Protein AF-A0A924Q213-F1 (afdb_monomer_lite)

pLDDT: mean 82.66, std 14.51, range [34.75, 98.62]

Secondary structure (DSSP, 8-state):
--TT---TTTT----------PPPPSEEEEEEEEE-S-HHHHHHHHHHHHHHHHHHHHHHS-EEEEEEEEEHHHHHHHT----SSGGGTSSS-S--SEEEEEEEEES-HHHHHHHHHHHHHHHHHTTEEEEEE-SHHHHHHHHHHHTTGGGGGGGGTT-EEEEEEE--GGGHHHHHHHHHHHHHHHHHHHHHHHHHHHHHHHHSS-----PPPTT-TTHHHHHHHHHHHHHHHHHHHHHHHHHHHHHTHHHHHHHHHTTSS---IIIIIIHHHHHHT-SGGGHHHHHHHHHHHHHHHHT----EEEEETTTTEEEEEEE--TT-HHHHHHHHHHHHHHHHHHHHTT-BS-SSS--TTTSGGGS-HHHHHHHHHHHHHH-TT--SSTTSSS-------TT--S--TT---SSGGG-----TTS-TTHHHHHHHSTHHHHHHHHTT-----TTGGG-TT--TTS-GGGSHHHHHHHHHHHHHHHHHHHHHSSS--HHHHHHHHHHHHTSGGG-TTSS--TT--

Structure (mmCIF, N/CA/C/O backbone):
data_AF-A0A924Q213-F1
#
_entry.id   AF-A0A924Q213-F1
#
loop_
_atom_site.group_PDB
_atom_site.id
_atom_site.type_symbol
_atom_site.label_atom_id
_atom_site.label_alt_id
_atom_site.label_comp_id
_atom_site.label_asym_id
_atom_site.label_entity_id
_atom_site.label_seq_id
_atom_site.pdbx_PDB_ins_code
_atom_site.Cartn_x
_atom_site.Cartn_y
_atom_site.Cartn_z
_atom_site.occupancy
_atom_site.B_iso_or_equiv
_atom_site.auth_seq_id
_atom_site.auth_comp_id
_atom_site.auth_asym_id
_atom_site.auth_atom_id
_atom_site.pdbx_PDB_model_num
ATOM 1 N N . GLY A 1 1 ? 0.712 0.952 -35.181 1.00 61.44 1 GLY A N 1
ATOM 2 C CA . GLY A 1 1 ? 0.056 0.986 -33.856 1.00 61.44 1 GLY A CA 1
ATOM 3 C C . GLY A 1 1 ? 0.503 2.223 -33.106 1.00 61.44 1 GLY A C 1
ATOM 4 O O . GLY A 1 1 ? 1.484 2.816 -33.526 1.00 61.44 1 GLY A O 1
ATOM 5 N N . LEU A 1 2 ? -0.198 2.609 -32.041 1.00 74.94 2 LEU A N 1
ATOM 6 C CA . LEU A 1 2 ? 0.185 3.732 -31.179 1.00 74.94 2 LEU A CA 1
ATOM 7 C C . LEU A 1 2 ? 1.349 3.308 -30.251 1.00 74.94 2 LEU A C 1
ATOM 9 O O . LEU A 1 2 ? 1.127 2.436 -29.405 1.00 74.94 2 LEU A O 1
ATOM 13 N N . PRO A 1 3 ? 2.589 3.794 -30.458 1.00 75.31 3 PRO A N 1
ATOM 14 C CA . PRO A 1 3 ? 3.732 3.410 -29.631 1.00 75.31 3 PRO A CA 1
ATOM 15 C C . PRO A 1 3 ? 3.627 4.035 -28.235 1.00 75.31 3 PRO A C 1
ATOM 17 O O . PRO A 1 3 ? 3.054 5.107 -28.076 1.00 75.31 3 PRO A O 1
ATOM 20 N N . GLY A 1 4 ? 4.182 3.361 -27.225 1.00 73.25 4 GLY A N 1
ATOM 21 C CA . GLY A 1 4 ? 4.261 3.892 -25.858 1.00 73.25 4 GLY A CA 1
ATOM 22 C C . GLY A 1 4 ? 2.962 3.854 -25.045 1.00 73.25 4 GLY A C 1
ATOM 23 O O . GLY A 1 4 ? 2.981 4.269 -23.895 1.00 73.25 4 GLY A O 1
ATOM 24 N N . ILE A 1 5 ? 1.857 3.332 -25.594 1.00 80.88 5 ILE A N 1
ATOM 25 C CA . ILE A 1 5 ? 0.582 3.189 -24.872 1.00 80.88 5 ILE A CA 1
ATOM 26 C C . ILE A 1 5 ? 0.245 1.710 -24.671 1.00 80.88 5 ILE A C 1
ATOM 28 O O . ILE A 1 5 ? 0.148 0.934 -25.628 1.00 80.88 5 ILE A O 1
ATOM 32 N N . GLN A 1 6 ? 0.031 1.326 -23.411 1.00 84.62 6 GLN A N 1
ATOM 33 C CA . GLN A 1 6 ? -0.472 0.008 -23.041 1.00 84.62 6 GLN A CA 1
ATOM 34 C C . GLN A 1 6 ? -1.958 -0.088 -23.408 1.00 84.62 6 GLN A C 1
ATOM 36 O O . GLN A 1 6 ? -2.803 0.568 -22.815 1.00 84.62 6 GLN A O 1
ATOM 41 N N . LYS A 1 7 ? -2.283 -0.903 -24.418 1.00 88.81 7 LYS A N 1
ATOM 42 C CA . LYS A 1 7 ? -3.652 -0.998 -24.965 1.00 88.81 7 LYS A CA 1
ATOM 43 C C . LYS A 1 7 ? -4.551 -2.003 -24.253 1.00 88.81 7 LYS A C 1
ATOM 45 O O . LYS A 1 7 ? -5.734 -2.078 -24.560 1.00 88.81 7 LYS A O 1
ATOM 50 N N . GLU A 1 8 ? -3.988 -2.834 -23.378 1.00 91.00 8 GLU A N 1
ATOM 51 C CA . GLU A 1 8 ? -4.725 -3.814 -22.566 1.00 91.00 8 GLU A CA 1
ATOM 52 C C . GLU A 1 8 ? -5.706 -4.700 -23.361 1.00 91.00 8 GLU A C 1
ATOM 54 O O . GLU A 1 8 ? -6.778 -5.042 -22.877 1.00 91.00 8 GLU A O 1
ATOM 59 N N . GLY A 1 9 ? -5.367 -5.069 -24.600 1.00 90.56 9 GLY A N 1
ATOM 60 C CA . GLY A 1 9 ? -6.228 -5.899 -25.452 1.00 90.56 9 GLY A CA 1
ATOM 61 C C . GLY A 1 9 ? -7.438 -5.173 -26.051 1.00 90.56 9 GLY A C 1
ATOM 62 O O . GLY A 1 9 ? -8.318 -5.827 -26.599 1.00 90.56 9 GLY A O 1
ATOM 63 N N . CYS A 1 10 ? -7.498 -3.842 -25.966 1.00 90.00 10 CYS A N 1
ATOM 64 C CA . CYS A 1 10 ? -8.565 -3.036 -26.563 1.00 90.00 10 CYS A CA 1
ATOM 65 C C . CYS A 1 10 ? -8.389 -2.830 -28.077 1.00 90.00 10 CYS A C 1
ATOM 67 O O . CYS A 1 10 ? -9.303 -2.355 -28.735 1.00 90.00 10 CYS A O 1
ATOM 69 N N . ASP A 1 11 ? -7.235 -3.150 -28.663 1.00 90.06 11 ASP A N 1
ATOM 70 C CA . ASP A 1 11 ? -6.988 -2.984 -30.104 1.00 90.06 11 ASP A CA 1
ATOM 71 C C . ASP A 1 11 ? -6.657 -4.294 -30.832 1.00 90.06 11 ASP A C 1
ATOM 73 O O . ASP A 1 11 ? -6.169 -4.269 -31.961 1.00 90.06 11 ASP A O 1
ATOM 77 N N . GLY A 1 12 ? -6.927 -5.435 -30.193 1.00 90.69 12 GLY A N 1
ATOM 78 C CA . GLY A 1 12 ? -6.734 -6.758 -30.777 1.00 90.69 12 GLY A CA 1
ATOM 79 C C . GLY A 1 12 ? -6.155 -7.779 -29.802 1.00 90.69 12 GLY A C 1
ATOM 80 O O . GLY A 1 12 ? -6.051 -7.549 -28.596 1.00 90.69 12 GLY A O 1
ATOM 81 N N . LEU A 1 13 ? -5.759 -8.929 -30.352 1.00 90.56 13 LEU A N 1
ATOM 82 C CA . LEU A 1 13 ? -5.156 -10.041 -29.618 1.00 90.56 13 LEU A CA 1
ATOM 83 C C . LEU A 1 13 ? -3.713 -10.257 -30.080 1.00 90.56 13 LEU A C 1
ATOM 85 O O . LEU A 1 13 ? -3.442 -10.373 -31.275 1.00 90.56 13 LEU A O 1
ATOM 89 N N . ILE A 1 14 ? -2.785 -10.354 -29.129 1.00 90.19 14 ILE A N 1
ATOM 90 C CA . ILE A 1 14 ? -1.391 -10.700 -29.422 1.00 90.19 14 ILE A CA 1
ATOM 91 C C . ILE A 1 14 ? -1.304 -12.216 -29.629 1.00 90.19 14 ILE A C 1
ATOM 93 O O . ILE A 1 14 ? -1.546 -12.983 -28.701 1.00 90.19 14 ILE A O 1
ATOM 97 N N . THR A 1 15 ? -0.939 -12.651 -30.836 1.00 92.94 15 THR A N 1
ATOM 98 C CA . THR A 1 15 ? -0.811 -14.079 -31.193 1.00 92.94 15 THR A CA 1
ATOM 99 C C . THR A 1 15 ? 0.631 -14.581 -31.194 1.00 92.94 15 THR A C 1
ATOM 101 O O . THR A 1 15 ? 0.873 -15.779 -31.074 1.00 92.94 15 THR A O 1
ATOM 104 N N . SER A 1 16 ? 1.603 -13.679 -31.325 1.00 92.88 16 SER A N 1
ATOM 105 C CA . SER A 1 16 ? 3.031 -13.994 -31.295 1.00 92.88 16 SER A CA 1
ATOM 106 C C . SER A 1 16 ? 3.842 -12.767 -30.870 1.00 92.88 16 SER A C 1
ATOM 108 O O . SER A 1 16 ? 3.373 -11.634 -30.988 1.00 92.88 16 SER A O 1
ATOM 110 N N . ALA A 1 17 ? 5.053 -12.987 -30.355 1.00 92.38 17 ALA A N 1
ATOM 111 C CA . ALA A 1 17 ? 5.977 -11.928 -29.957 1.00 92.38 17 ALA A CA 1
ATOM 112 C C . ALA A 1 17 ? 7.425 -12.348 -30.243 1.00 92.38 17 ALA A C 1
ATOM 114 O O . ALA A 1 17 ? 7.764 -13.531 -30.177 1.00 92.38 17 ALA A O 1
ATOM 115 N N . ARG A 1 18 ? 8.286 -11.370 -30.535 1.00 94.50 18 ARG A N 1
ATOM 116 C CA . ARG A 1 18 ? 9.736 -11.550 -30.654 1.00 94.50 18 ARG A CA 1
ATOM 117 C C . ARG A 1 18 ? 10.412 -10.768 -29.536 1.00 94.50 18 ARG A C 1
ATOM 119 O O . ARG A 1 18 ? 10.164 -9.576 -29.395 1.00 94.50 18 ARG A O 1
ATOM 126 N N . TRP A 1 19 ? 11.274 -11.439 -28.783 1.00 94.12 19 TRP A N 1
ATOM 127 C CA . TRP A 1 19 ? 11.981 -10.858 -27.646 1.00 94.12 19 TRP A CA 1
ATOM 128 C C . TRP A 1 19 ? 13.457 -10.671 -27.973 1.00 94.12 19 TRP A C 1
ATOM 130 O O . TRP A 1 19 ? 14.064 -11.521 -28.626 1.00 94.12 19 TRP A O 1
ATOM 140 N N . VAL A 1 20 ? 14.033 -9.576 -27.485 1.00 94.31 20 VAL A N 1
ATOM 141 C CA . VAL A 1 20 ? 15.486 -9.436 -27.378 1.00 94.31 20 VAL A CA 1
ATOM 142 C C . VAL A 1 20 ? 15.892 -10.054 -26.046 1.00 94.31 20 VAL A C 1
ATOM 144 O O . VAL A 1 20 ? 15.359 -9.684 -25.003 1.00 94.31 20 VAL A O 1
ATOM 147 N N . VAL A 1 21 ? 16.801 -11.026 -26.086 1.00 92.94 21 VAL A N 1
ATOM 148 C CA . VAL A 1 21 ? 17.336 -11.682 -24.889 1.00 92.94 21 VAL A CA 1
ATOM 149 C C . VAL A 1 21 ? 18.775 -11.239 -24.668 1.00 92.94 21 VAL A C 1
ATOM 151 O O . VAL A 1 21 ? 19.563 -11.167 -25.609 1.00 92.94 21 VAL A O 1
ATOM 154 N N . HIS A 1 22 ? 19.115 -10.943 -23.417 1.00 87.44 22 HIS A N 1
ATOM 155 C CA . HIS A 1 22 ? 20.462 -10.547 -23.020 1.00 87.44 22 HIS A CA 1
ATOM 156 C C . HIS A 1 22 ? 21.190 -11.724 -22.366 1.00 87.44 22 HIS A C 1
ATOM 158 O O . HIS A 1 22 ? 20.570 -12.581 -21.732 1.00 87.44 22 HIS A O 1
ATOM 164 N N . ARG A 1 23 ? 22.518 -11.767 -22.508 1.00 90.50 23 ARG A N 1
ATOM 165 C CA . ARG A 1 23 ? 23.356 -12.729 -21.784 1.00 90.50 23 ARG A CA 1
ATOM 166 C C . ARG A 1 23 ? 23.356 -12.370 -20.295 1.00 90.50 23 ARG A C 1
ATOM 168 O O . ARG A 1 23 ? 23.568 -11.214 -19.946 1.00 90.50 23 ARG A O 1
ATOM 175 N N . MET A 1 24 ? 23.139 -13.362 -19.432 1.00 87.69 24 MET A N 1
ATOM 176 C CA . MET A 1 24 ? 23.233 -13.176 -17.982 1.00 87.69 24 MET A CA 1
ATOM 177 C C . MET A 1 24 ? 24.695 -12.889 -17.583 1.00 87.69 24 MET A C 1
ATOM 179 O O . MET A 1 24 ? 25.564 -13.665 -18.000 1.00 87.69 24 MET A O 1
ATOM 183 N N . PRO A 1 25 ? 24.974 -11.844 -16.779 1.00 91.50 25 PRO A N 1
ATOM 184 C CA . PRO A 1 25 ? 26.321 -11.573 -16.276 1.00 91.50 25 PRO A CA 1
ATOM 185 C C . PRO A 1 25 ? 26.883 -12.729 -15.438 1.00 91.50 25 PRO A C 1
ATOM 187 O O . PRO A 1 25 ? 26.132 -13.424 -14.745 1.00 91.50 25 PRO A O 1
ATOM 190 N N . ALA A 1 26 ? 28.203 -12.927 -15.476 1.00 93.69 26 ALA A N 1
ATOM 191 C CA . ALA A 1 26 ? 28.863 -14.044 -14.793 1.00 93.69 26 ALA A CA 1
ATOM 192 C C . ALA A 1 26 ? 28.852 -13.934 -13.255 1.00 93.69 26 ALA A C 1
ATOM 194 O O . ALA A 1 26 ? 28.835 -14.952 -12.553 1.00 93.69 26 ALA A O 1
ATOM 195 N N . HIS A 1 27 ? 28.853 -12.713 -12.717 1.00 94.31 27 HIS A N 1
ATOM 196 C CA . HIS A 1 27 ? 28.990 -12.454 -11.287 1.00 94.31 27 HIS A CA 1
ATOM 197 C C . HIS A 1 27 ? 27.884 -11.536 -10.772 1.00 94.31 27 HIS A C 1
ATOM 199 O O . HIS A 1 27 ? 27.546 -10.533 -11.393 1.00 94.31 27 HIS A O 1
ATOM 205 N N . VAL A 1 28 ? 27.336 -11.877 -9.600 1.00 94.06 28 VAL A N 1
ATOM 206 C CA . VAL A 1 28 ? 26.294 -11.096 -8.919 1.00 94.06 28 VAL A CA 1
ATOM 207 C C . VAL A 1 28 ? 26.600 -11.012 -7.425 1.00 94.06 28 VAL A C 1
ATOM 209 O O . VAL A 1 28 ? 26.940 -12.019 -6.788 1.00 94.06 28 VAL A O 1
ATOM 212 N N . ARG A 1 29 ? 26.437 -9.821 -6.852 1.00 94.94 29 ARG A N 1
ATOM 213 C CA . ARG A 1 29 ? 26.427 -9.560 -5.406 1.00 94.94 29 ARG A CA 1
ATOM 214 C C . ARG A 1 29 ? 25.114 -8.892 -5.035 1.00 94.94 29 ARG A C 1
ATOM 216 O O . ARG A 1 29 ? 24.621 -8.061 -5.787 1.00 94.94 29 ARG A O 1
ATOM 223 N N . THR A 1 30 ? 24.579 -9.229 -3.868 1.00 95.19 30 THR A N 1
ATOM 224 C CA . THR A 1 30 ? 23.347 -8.604 -3.372 1.00 95.19 30 THR A CA 1
ATOM 225 C C . THR A 1 30 ? 23.662 -7.742 -2.173 1.00 95.19 30 THR A C 1
ATOM 227 O O . THR A 1 30 ? 24.288 -8.216 -1.226 1.00 95.19 30 THR A O 1
ATOM 230 N N . VAL A 1 31 ? 23.209 -6.498 -2.196 1.00 95.06 31 VAL A N 1
ATOM 231 C CA . VAL A 1 31 ? 23.292 -5.577 -1.066 1.00 95.06 31 VAL A CA 1
ATOM 232 C C . VAL A 1 31 ? 21.961 -5.541 -0.316 1.00 95.06 31 VAL A C 1
ATOM 234 O O . VAL A 1 31 ? 20.894 -5.644 -0.919 1.00 95.06 31 VAL A O 1
ATOM 237 N N . CYS A 1 32 ? 22.028 -5.411 1.004 1.00 94.38 32 CYS A N 1
ATOM 238 C CA . CYS A 1 32 ? 20.899 -5.126 1.886 1.00 94.38 32 CYS A CA 1
ATOM 239 C C . CYS A 1 32 ? 21.259 -3.884 2.696 1.00 94.38 32 CYS A C 1
ATOM 241 O O . CYS A 1 32 ? 22.276 -3.900 3.384 1.00 94.38 32 CYS A O 1
ATOM 243 N N . LEU A 1 33 ? 20.462 -2.825 2.610 1.00 93.50 33 LEU A N 1
ATOM 244 C CA . LEU A 1 33 ? 20.756 -1.530 3.223 1.00 93.50 33 LEU A CA 1
ATOM 245 C C . LEU A 1 33 ? 19.620 -1.170 4.180 1.00 93.50 33 LEU A C 1
ATOM 247 O O . LEU A 1 33 ? 18.485 -1.005 3.746 1.00 93.50 33 LEU A O 1
ATOM 251 N N . GLU A 1 34 ? 19.911 -1.080 5.472 1.00 92.69 34 GLU A N 1
ATOM 252 C CA . GLU A 1 34 ? 18.934 -0.807 6.527 1.00 92.69 34 GLU A CA 1
ATOM 253 C C . GLU A 1 34 ? 19.041 0.651 6.978 1.00 92.69 34 GLU A C 1
ATOM 255 O O . GLU A 1 34 ? 20.094 1.071 7.446 1.00 92.69 34 GLU A O 1
ATOM 260 N N . PHE A 1 35 ? 17.964 1.427 6.864 1.00 89.31 35 PHE A N 1
ATOM 261 C CA . PHE A 1 35 ? 17.936 2.833 7.268 1.00 89.31 35 PHE A CA 1
ATOM 262 C C . PHE A 1 35 ? 17.089 3.024 8.526 1.00 89.31 35 PHE A C 1
ATOM 264 O O . PHE A 1 35 ? 15.947 2.563 8.618 1.00 89.31 35 PHE A O 1
ATOM 271 N N . PHE A 1 36 ? 17.661 3.728 9.500 1.00 84.06 36 PHE A N 1
ATOM 272 C CA . PHE A 1 36 ? 17.023 4.082 10.765 1.00 84.06 36 PHE A CA 1
ATOM 273 C C . PHE A 1 36 ? 16.754 5.592 10.779 1.00 84.06 36 PHE A C 1
ATOM 275 O O . PHE A 1 36 ? 17.584 6.358 10.300 1.00 84.06 36 PHE A O 1
ATOM 282 N N . GLY A 1 37 ? 15.618 6.028 11.330 1.00 79.00 37 GLY A N 1
ATOM 283 C CA . GLY A 1 37 ? 15.202 7.441 11.302 1.00 79.00 37 GLY A CA 1
ATOM 284 C C . GLY A 1 37 ? 14.060 7.699 10.319 1.00 79.00 37 GLY A C 1
ATOM 285 O O . GLY A 1 37 ? 13.279 6.794 10.042 1.00 79.00 37 GLY A O 1
ATOM 286 N N . ASN A 1 38 ? 13.909 8.919 9.803 1.00 77.19 38 ASN A N 1
ATOM 287 C CA . ASN A 1 38 ? 12.799 9.203 8.893 1.00 77.19 38 ASN A CA 1
ATOM 288 C C . ASN A 1 38 ? 13.103 8.677 7.488 1.00 77.19 38 ASN A C 1
ATOM 290 O O . ASN A 1 38 ? 14.230 8.763 7.006 1.00 77.19 38 ASN A O 1
ATOM 294 N N . ALA A 1 39 ? 12.083 8.161 6.799 1.00 74.25 39 ALA A N 1
ATOM 295 C CA . ALA A 1 39 ? 12.251 7.609 5.453 1.00 74.25 39 ALA A CA 1
ATOM 296 C C . ALA A 1 39 ? 12.799 8.650 4.455 1.00 74.25 39 ALA A C 1
ATOM 298 O O . ALA A 1 39 ? 13.620 8.318 3.599 1.00 74.25 39 ALA A O 1
ATOM 299 N N . ARG A 1 40 ? 12.438 9.931 4.626 1.00 78.88 40 ARG A N 1
ATOM 300 C CA . ARG A 1 40 ? 12.978 11.051 3.839 1.00 78.88 40 ARG A CA 1
ATOM 301 C C . ARG A 1 40 ? 14.505 11.166 3.902 1.00 78.88 40 ARG A C 1
ATOM 303 O O . ARG A 1 40 ? 15.122 11.569 2.922 1.00 78.88 40 ARG A O 1
ATOM 310 N N . ASP A 1 41 ? 15.119 10.783 5.023 1.00 78.88 41 ASP A N 1
ATOM 311 C CA . ASP A 1 41 ? 16.566 10.913 5.229 1.00 78.88 41 ASP A CA 1
ATOM 312 C C . ASP A 1 41 ? 17.334 9.870 4.398 1.00 78.88 41 ASP A C 1
ATOM 314 O O . ASP A 1 41 ? 18.507 10.052 4.064 1.00 78.88 41 ASP A O 1
ATOM 318 N N . ALA A 1 42 ? 16.649 8.795 4.002 1.00 80.12 42 ALA A N 1
ATOM 319 C CA . ALA A 1 42 ? 17.213 7.705 3.228 1.00 80.12 42 ALA A CA 1
ATOM 320 C C . ALA A 1 42 ? 17.104 7.913 1.703 1.00 80.12 42 ALA A C 1
ATOM 322 O O . ALA A 1 42 ? 17.896 7.347 0.945 1.00 80.12 42 ALA A O 1
ATOM 323 N N . VAL A 1 43 ? 16.186 8.770 1.240 1.00 84.25 43 VAL A N 1
ATOM 324 C CA . VAL A 1 43 ? 15.978 9.079 -0.190 1.00 84.25 43 VAL A CA 1
ATOM 325 C C . VAL A 1 43 ? 17.230 9.652 -0.868 1.00 84.25 43 VAL A C 1
ATOM 327 O O . VAL A 1 43 ? 17.610 9.140 -1.922 1.00 84.25 43 VAL A O 1
ATOM 330 N N . PRO A 1 44 ? 17.957 10.624 -0.284 1.00 85.12 44 PRO A N 1
ATOM 331 C CA . PRO A 1 44 ? 19.229 11.069 -0.851 1.00 85.12 44 PRO A CA 1
ATOM 332 C C . PRO A 1 44 ? 20.275 9.950 -0.974 1.00 85.12 44 PRO A C 1
ATOM 334 O O . PRO A 1 44 ? 21.154 10.018 -1.832 1.00 85.12 44 PRO A O 1
ATOM 337 N N . GLY A 1 45 ? 20.193 8.925 -0.116 1.00 84.31 45 GLY A N 1
ATOM 338 C CA . GLY A 1 45 ? 21.006 7.716 -0.218 1.00 84.31 45 GLY A CA 1
ATOM 339 C C . GLY A 1 45 ? 20.646 6.883 -1.448 1.00 84.31 45 GLY A C 1
ATOM 340 O O . GLY A 1 45 ? 21.548 6.472 -2.170 1.00 84.31 45 GLY A O 1
ATOM 341 N N . ILE A 1 46 ? 19.350 6.699 -1.728 1.00 87.19 46 ILE A N 1
ATOM 342 C CA . ILE A 1 46 ? 18.860 6.012 -2.938 1.00 87.19 46 ILE A CA 1
ATOM 343 C C . ILE A 1 46 ? 19.380 6.711 -4.197 1.00 87.19 46 ILE A C 1
ATOM 345 O O . ILE A 1 46 ? 20.004 6.063 -5.035 1.00 87.19 46 ILE A O 1
ATOM 349 N N . VAL A 1 47 ? 19.170 8.027 -4.305 1.00 89.81 47 VAL A N 1
ATOM 350 C CA . VAL A 1 47 ? 19.593 8.814 -5.478 1.00 89.81 47 VAL A CA 1
ATOM 351 C C . VAL A 1 47 ? 21.104 8.706 -5.683 1.00 89.81 47 VAL A C 1
ATOM 353 O O . VAL A 1 47 ? 21.552 8.359 -6.770 1.00 89.81 47 VAL A O 1
ATOM 356 N N . GLY A 1 48 ? 21.893 8.884 -4.617 1.00 91.06 48 GLY A N 1
ATOM 357 C CA . GLY A 1 48 ? 23.351 8.772 -4.701 1.00 91.06 48 GLY A CA 1
ATOM 358 C C . GLY A 1 48 ? 23.844 7.378 -5.108 1.00 91.06 48 GLY A C 1
ATOM 359 O O . GLY A 1 48 ? 24.826 7.270 -5.839 1.00 91.06 48 GLY A O 1
ATOM 360 N N . ILE A 1 49 ? 23.165 6.312 -4.671 1.00 92.62 49 ILE A N 1
ATOM 361 C CA . ILE A 1 49 ? 23.468 4.935 -5.092 1.00 92.62 49 ILE A CA 1
ATOM 362 C C . ILE A 1 49 ? 23.168 4.748 -6.581 1.00 92.62 49 ILE A C 1
ATOM 364 O O . ILE A 1 49 ? 23.985 4.165 -7.291 1.00 92.62 49 ILE A O 1
ATOM 368 N N . ILE A 1 50 ? 22.026 5.241 -7.062 1.00 92.25 50 ILE A N 1
ATOM 369 C CA . ILE A 1 50 ? 21.626 5.120 -8.470 1.00 92.25 50 ILE A CA 1
ATOM 370 C C . ILE A 1 50 ? 22.592 5.891 -9.372 1.00 92.25 50 ILE A C 1
ATOM 372 O O . ILE A 1 50 ? 23.116 5.317 -10.326 1.00 92.25 50 ILE A O 1
ATOM 376 N N . ASP A 1 51 ? 22.897 7.144 -9.030 1.00 93.56 51 ASP A N 1
ATOM 377 C CA . ASP A 1 51 ? 23.833 7.984 -9.783 1.00 93.56 51 ASP A CA 1
ATOM 378 C C . ASP A 1 51 ? 25.220 7.335 -9.873 1.00 93.56 51 ASP A C 1
ATOM 380 O O . ASP A 1 51 ? 25.813 7.252 -10.955 1.00 93.56 51 ASP A O 1
ATOM 384 N N . PHE A 1 52 ? 25.717 6.810 -8.747 1.00 95.75 52 PHE A N 1
ATOM 385 C CA . PHE A 1 52 ? 26.964 6.053 -8.709 1.00 95.75 52 PHE A CA 1
ATOM 386 C C . PHE A 1 52 ? 26.906 4.827 -9.626 1.00 95.75 52 PHE A C 1
ATOM 388 O O . PHE A 1 52 ? 27.804 4.637 -10.444 1.00 95.75 52 PHE A O 1
ATOM 395 N N . MET A 1 53 ? 25.852 4.013 -9.535 1.00 96.00 53 MET A N 1
ATOM 396 C CA . MET A 1 53 ? 25.738 2.785 -10.324 1.00 96.00 53 MET A CA 1
ATOM 397 C C . MET A 1 53 ? 25.597 3.055 -11.826 1.00 96.00 53 MET A C 1
ATOM 399 O O . MET A 1 53 ? 26.147 2.301 -12.626 1.00 96.00 53 MET A O 1
ATOM 403 N N . PHE A 1 54 ? 24.930 4.136 -12.237 1.00 94.06 54 PHE A N 1
ATOM 404 C CA . PHE A 1 54 ? 24.879 4.544 -13.644 1.00 94.06 54 PHE A CA 1
ATOM 405 C C . PHE A 1 54 ? 26.232 5.025 -14.169 1.00 94.06 54 PHE A C 1
ATOM 407 O O . PHE A 1 54 ? 26.586 4.737 -15.317 1.00 94.06 54 PHE A O 1
ATOM 414 N N . ALA A 1 55 ? 27.009 5.738 -13.351 1.00 95.56 55 ALA A N 1
ATOM 415 C CA . ALA A 1 55 ? 28.383 6.083 -13.699 1.00 95.56 55 ALA A CA 1
ATOM 416 C C . ALA A 1 55 ? 29.268 4.825 -13.778 1.00 95.56 55 ALA A C 1
ATOM 418 O O . ALA A 1 55 ? 30.052 4.674 -14.718 1.00 95.56 55 ALA A O 1
ATOM 419 N N . GLU A 1 56 ? 29.098 3.894 -12.838 1.00 95.62 56 GLU A N 1
ATOM 420 C CA . GLU A 1 56 ? 29.857 2.648 -12.773 1.00 95.62 56 GLU A CA 1
ATOM 421 C C . GLU A 1 56 ? 29.574 1.739 -13.971 1.00 95.62 56 GLU A C 1
ATOM 423 O O . GLU A 1 56 ? 30.508 1.221 -14.582 1.00 95.62 56 GLU A O 1
ATOM 428 N N . GLN A 1 57 ? 28.311 1.630 -14.383 1.00 94.62 57 GLN A N 1
ATOM 429 C CA . GLN A 1 57 ? 27.910 0.854 -15.553 1.00 94.62 57 GLN A CA 1
ATOM 430 C C . GLN A 1 57 ? 28.610 1.330 -16.825 1.00 94.62 57 GLN A C 1
ATOM 432 O O . GLN A 1 57 ? 29.075 0.508 -17.614 1.00 94.62 57 GLN A O 1
ATOM 437 N N . LYS A 1 58 ? 28.744 2.649 -17.013 1.00 94.56 58 LYS A N 1
ATOM 438 C CA . LYS A 1 58 ? 29.475 3.221 -18.156 1.00 94.56 58 LYS A CA 1
ATOM 439 C C . LYS A 1 58 ? 30.979 2.947 -18.087 1.00 94.56 58 LYS A C 1
ATOM 441 O O . LYS A 1 58 ? 31.623 2.870 -19.128 1.00 94.56 58 LYS A O 1
ATOM 446 N N . ARG A 1 59 ? 31.538 2.827 -16.880 1.00 94.38 59 ARG A N 1
ATOM 447 C CA . ARG A 1 59 ? 32.979 2.671 -16.644 1.00 94.38 59 ARG A CA 1
ATOM 448 C C . ARG A 1 59 ? 33.454 1.224 -16.742 1.00 94.38 59 ARG A C 1
ATOM 450 O O . ARG A 1 59 ? 34.490 0.973 -17.347 1.00 94.38 59 ARG A O 1
ATOM 457 N N . SER A 1 60 ? 32.749 0.296 -16.101 1.00 93.31 60 SER A N 1
ATOM 458 C CA . SER A 1 60 ? 33.197 -1.091 -15.908 1.00 93.31 60 SER A CA 1
ATOM 459 C C . SER A 1 60 ? 32.217 -2.136 -16.444 1.00 93.31 60 SER A C 1
ATOM 461 O O . SER A 1 60 ? 32.508 -3.327 -16.390 1.00 93.31 60 SER A O 1
ATOM 463 N N . GLY A 1 61 ? 31.051 -1.719 -16.950 1.00 92.62 61 GLY A N 1
ATOM 464 C CA . GLY A 1 61 ? 29.982 -2.629 -17.368 1.00 92.62 61 GLY A CA 1
ATOM 465 C C . GLY A 1 61 ? 29.213 -3.263 -16.203 1.00 92.62 61 GLY A C 1
ATOM 466 O O . GLY A 1 61 ? 28.279 -4.027 -16.439 1.00 92.62 61 GLY A O 1
ATOM 467 N N . VAL A 1 62 ? 29.567 -2.944 -14.952 1.00 96.25 62 VAL A N 1
ATOM 468 C CA . VAL A 1 62 ? 28.842 -3.399 -13.761 1.00 96.25 62 VAL A CA 1
ATOM 469 C C . VAL A 1 62 ? 27.533 -2.629 -13.640 1.00 96.25 62 VAL A C 1
ATOM 471 O O . VAL A 1 62 ? 27.532 -1.409 -13.525 1.00 96.25 62 VAL A O 1
ATOM 474 N N . LEU A 1 63 ? 26.413 -3.340 -13.626 1.00 94.31 63 LEU A N 1
ATOM 475 C CA . LEU A 1 63 ? 25.083 -2.746 -13.580 1.00 94.31 63 LEU A CA 1
ATOM 476 C C . LEU A 1 63 ? 24.361 -3.039 -12.264 1.00 94.31 63 LEU A C 1
ATOM 478 O O . LEU A 1 63 ? 24.562 -4.074 -11.623 1.00 94.31 63 LEU A O 1
ATOM 482 N N . LEU A 1 64 ? 23.467 -2.128 -11.893 1.00 94.75 64 LEU A N 1
ATOM 483 C CA . LEU A 1 64 ? 22.455 -2.358 -10.871 1.00 94.75 64 LEU A CA 1
ATOM 484 C C . LEU A 1 64 ? 21.275 -3.080 -11.533 1.00 94.75 64 LEU A C 1
ATOM 486 O O . LEU A 1 64 ? 20.504 -2.472 -12.266 1.00 94.75 64 LEU A O 1
ATOM 490 N N . ALA A 1 65 ? 21.169 -4.392 -11.320 1.00 91.88 65 ALA A N 1
ATOM 491 C CA . ALA A 1 65 ? 20.154 -5.245 -11.943 1.00 91.88 65 ALA A CA 1
ATOM 492 C C . ALA A 1 65 ? 18.758 -5.065 -11.328 1.00 91.88 65 ALA A C 1
ATOM 494 O O . ALA A 1 65 ? 17.753 -5.386 -11.955 1.00 91.88 65 ALA A O 1
ATOM 495 N N . GLY A 1 66 ? 18.699 -4.557 -10.101 1.00 90.94 66 GLY A N 1
ATOM 496 C CA . GLY A 1 66 ? 17.466 -4.181 -9.429 1.00 90.94 66 GLY A CA 1
ATOM 497 C C . GLY A 1 66 ? 17.779 -3.514 -8.101 1.00 90.94 66 GLY A C 1
ATOM 498 O O . GLY A 1 66 ? 18.801 -3.818 -7.485 1.00 90.94 66 GLY A O 1
ATOM 499 N N . LEU A 1 67 ? 16.902 -2.612 -7.671 1.00 92.81 67 LEU A N 1
ATOM 500 C CA . LEU A 1 67 ? 16.944 -1.982 -6.358 1.00 92.81 67 LEU A CA 1
ATOM 501 C C . LEU A 1 67 ? 15.513 -1.861 -5.845 1.00 92.81 67 LEU A C 1
ATOM 503 O O . LEU A 1 67 ? 14.714 -1.087 -6.361 1.00 92.81 67 LEU A O 1
ATOM 507 N N . GLU A 1 68 ? 15.199 -2.660 -4.841 1.00 91.81 68 GLU A N 1
ATOM 508 C CA . GLU A 1 68 ? 13.882 -2.785 -4.236 1.00 91.81 68 GLU A CA 1
ATOM 509 C C . GLU A 1 68 ? 13.878 -2.181 -2.845 1.00 91.81 68 GLU A C 1
ATOM 511 O O . GLU A 1 68 ? 14.893 -2.178 -2.157 1.00 91.81 68 GLU A O 1
ATOM 516 N N . HIS A 1 69 ? 12.705 -1.760 -2.401 1.00 90.38 69 HIS A N 1
ATOM 517 C CA . HIS A 1 69 ? 12.492 -1.107 -1.120 1.00 90.38 69 HIS A CA 1
ATOM 518 C C . HIS A 1 69 ? 11.284 -1.685 -0.392 1.00 90.38 69 HIS A C 1
ATOM 520 O O . HIS A 1 69 ? 10.237 -1.905 -1.009 1.00 90.38 69 HIS A O 1
ATOM 526 N N . LEU A 1 70 ? 11.400 -1.814 0.931 1.00 90.25 70 LEU A N 1
ATOM 527 C CA . LEU A 1 70 ? 10.295 -2.087 1.851 1.00 90.25 70 LEU A CA 1
ATOM 528 C C . LEU A 1 70 ? 10.270 -1.054 2.989 1.00 90.25 70 LEU A C 1
ATOM 530 O O . LEU A 1 70 ? 11.308 -0.809 3.611 1.00 90.25 70 LEU A O 1
ATOM 534 N N . ASP A 1 71 ? 9.087 -0.510 3.290 1.00 89.19 71 ASP A N 1
ATOM 535 C CA . ASP A 1 71 ? 8.851 0.335 4.469 1.00 89.19 71 ASP A CA 1
ATOM 536 C C . ASP A 1 71 ? 8.681 -0.485 5.763 1.00 89.19 71 ASP A C 1
ATOM 538 O O . ASP A 1 71 ? 8.479 -1.702 5.740 1.00 89.19 71 ASP A O 1
ATOM 542 N N . ASP A 1 72 ? 8.728 0.178 6.921 1.00 86.88 72 ASP A N 1
ATOM 543 C CA . ASP A 1 72 ? 8.595 -0.465 8.236 1.00 86.88 72 ASP A CA 1
ATOM 544 C C . ASP A 1 72 ? 7.297 -1.259 8.432 1.00 86.88 72 ASP A C 1
ATOM 546 O O . ASP A 1 72 ? 7.277 -2.258 9.163 1.00 86.88 72 ASP A O 1
ATOM 550 N N . ARG A 1 73 ? 6.213 -0.861 7.763 1.00 87.81 73 ARG A N 1
ATOM 551 C CA . ARG A 1 73 ? 4.930 -1.566 7.805 1.00 87.81 73 ARG A CA 1
ATOM 552 C C . ARG A 1 73 ? 5.020 -2.905 7.077 1.00 87.81 73 ARG A C 1
ATOM 554 O O . ARG A 1 73 ? 4.566 -3.918 7.620 1.00 87.81 73 ARG A O 1
ATOM 561 N N . TYR A 1 74 ? 5.665 -2.944 5.913 1.00 86.94 74 TYR A N 1
ATOM 562 C CA . TYR A 1 74 ? 5.998 -4.182 5.216 1.00 86.94 74 TYR A CA 1
ATOM 563 C C . TYR A 1 74 ? 6.987 -5.031 6.000 1.00 86.94 74 TYR A C 1
ATOM 565 O O . TYR A 1 74 ? 6.747 -6.228 6.149 1.00 86.94 74 TYR A O 1
ATOM 573 N N . LEU A 1 75 ? 8.047 -4.439 6.559 1.00 88.69 75 LEU A N 1
ATOM 574 C CA . LEU A 1 75 ? 9.020 -5.168 7.380 1.00 88.69 75 LEU A CA 1
ATOM 575 C C . LEU A 1 75 ? 8.336 -5.863 8.561 1.00 88.69 75 LEU A C 1
ATOM 577 O O . LEU A 1 75 ? 8.573 -7.044 8.818 1.00 88.69 75 LEU A O 1
ATOM 581 N N . LYS A 1 76 ? 7.420 -5.163 9.236 1.00 86.38 76 LYS A N 1
ATOM 582 C CA . LYS A 1 76 ? 6.615 -5.740 10.312 1.00 86.38 76 LYS A CA 1
ATOM 583 C C . LYS A 1 76 ? 5.727 -6.882 9.817 1.00 86.38 76 LYS A C 1
ATOM 585 O O . LYS A 1 76 ? 5.648 -7.911 10.482 1.00 86.38 76 LYS A O 1
ATOM 590 N N . ALA A 1 77 ? 5.064 -6.716 8.674 1.00 82.75 77 ALA A N 1
ATOM 591 C CA . ALA A 1 77 ? 4.147 -7.721 8.141 1.00 82.75 77 ALA A CA 1
ATOM 592 C C . ALA A 1 77 ? 4.848 -8.999 7.662 1.00 82.75 77 ALA A C 1
ATOM 594 O O . ALA A 1 77 ? 4.325 -10.094 7.860 1.00 82.75 77 ALA A O 1
ATOM 595 N N . VAL A 1 78 ? 6.039 -8.882 7.068 1.00 83.00 78 VAL A N 1
ATOM 596 C CA . VAL A 1 78 ? 6.818 -10.048 6.615 1.00 83.00 78 VAL A CA 1
ATOM 597 C C . VAL A 1 78 ? 7.602 -10.724 7.743 1.00 83.00 78 VAL A C 1
ATOM 599 O O . VAL A 1 78 ? 8.182 -11.786 7.520 1.00 83.00 78 VAL A O 1
ATOM 602 N N . GLY A 1 79 ? 7.607 -10.139 8.947 1.00 84.06 79 GLY A N 1
ATOM 603 C CA . GLY A 1 79 ? 8.397 -10.623 10.078 1.00 84.06 79 GLY A CA 1
ATOM 604 C C . GLY A 1 79 ? 9.896 -10.458 9.840 1.00 84.06 79 GLY A C 1
ATOM 605 O O . GLY A 1 79 ? 10.666 -11.378 10.108 1.00 84.06 79 GLY A O 1
ATOM 606 N N . TYR A 1 80 ? 10.295 -9.312 9.281 1.00 87.50 80 TYR A N 1
ATOM 607 C CA . TYR A 1 80 ? 11.678 -9.025 8.921 1.00 87.50 80 TYR A CA 1
ATOM 608 C C . TYR A 1 80 ? 12.617 -9.147 10.125 1.00 87.50 80 TYR A C 1
ATOM 610 O O . TYR A 1 80 ? 12.354 -8.602 11.198 1.00 87.50 80 TYR A O 1
ATOM 618 N N . ALA A 1 81 ? 13.743 -9.829 9.918 1.00 87.44 81 ALA A N 1
ATOM 619 C CA . ALA A 1 81 ? 14.811 -9.928 10.902 1.00 87.44 81 ALA A CA 1
ATOM 620 C C . ALA A 1 81 ? 15.889 -8.877 10.608 1.00 87.44 81 ALA A C 1
ATOM 622 O O . ALA A 1 81 ? 16.657 -9.017 9.647 1.00 87.44 81 ALA A O 1
ATOM 623 N N . THR A 1 82 ? 15.945 -7.844 11.454 1.00 87.88 82 THR A N 1
ATOM 624 C CA . THR A 1 82 ? 16.964 -6.791 11.386 1.00 87.88 82 THR A CA 1
ATOM 625 C C . THR A 1 82 ? 18.361 -7.385 11.515 1.00 87.88 82 THR A C 1
ATOM 627 O O . THR A 1 82 ? 18.630 -8.177 12.420 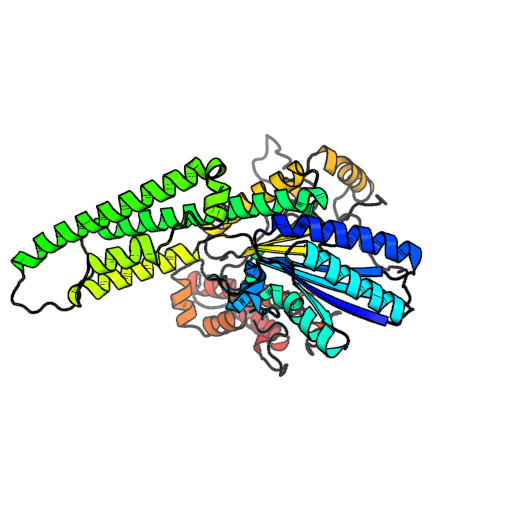1.00 87.88 82 THR A O 1
ATOM 630 N N . LYS A 1 83 ? 19.250 -7.019 10.592 1.00 88.00 83 LYS A N 1
ATOM 631 C CA . LYS A 1 83 ? 20.636 -7.505 10.545 1.00 88.00 83 LYS A CA 1
ATOM 632 C C . LYS A 1 83 ? 21.551 -6.631 11.399 1.00 88.00 83 LYS A C 1
ATOM 634 O O . LYS A 1 83 ? 22.502 -7.135 11.995 1.00 88.00 83 LYS A O 1
ATOM 639 N N . SER A 1 84 ? 21.246 -5.339 11.478 1.00 84.44 84 SER A N 1
ATOM 640 C CA . SER A 1 84 ? 21.916 -4.374 12.339 1.00 84.44 84 SER A CA 1
ATOM 641 C C . SER A 1 84 ? 21.805 -4.713 13.825 1.00 84.44 84 SER A C 1
ATOM 643 O O . SER A 1 84 ? 20.750 -5.105 14.327 1.00 84.44 84 SER A O 1
ATOM 645 N N . LYS A 1 85 ? 22.882 -4.432 14.568 1.00 80.25 85 LYS A N 1
ATOM 646 C CA . LYS A 1 85 ? 22.876 -4.448 16.038 1.00 80.25 85 LYS A CA 1
ATOM 647 C C . LYS A 1 85 ? 22.283 -3.173 16.657 1.00 80.25 85 LYS A C 1
ATOM 649 O O . LYS A 1 85 ? 21.932 -3.206 17.834 1.00 80.25 85 LYS A O 1
ATOM 654 N N . ARG A 1 86 ? 22.115 -2.075 15.898 1.00 72.00 86 ARG A N 1
ATOM 655 C CA . ARG A 1 86 ? 21.462 -0.832 16.378 1.00 72.00 86 ARG A CA 1
ATOM 656 C C . ARG A 1 86 ? 20.013 -1.054 16.798 1.00 72.00 86 ARG A C 1
ATOM 658 O O . ARG A 1 86 ? 19.506 -0.339 17.657 1.00 72.00 86 ARG A O 1
ATOM 665 N N . ALA A 1 87 ? 19.370 -2.082 16.248 1.00 62.34 87 ALA A N 1
ATOM 666 C CA . ALA A 1 87 ? 18.045 -2.528 16.660 1.00 62.34 87 ALA A CA 1
ATOM 667 C C . ALA A 1 87 ? 17.921 -2.765 18.176 1.00 62.34 87 ALA A C 1
ATOM 669 O O . ALA A 1 87 ? 16.846 -2.568 18.731 1.00 62.34 87 ALA A O 1
ATOM 670 N N . ALA A 1 88 ? 19.009 -3.172 18.840 1.00 53.72 88 ALA A N 1
ATOM 671 C CA . ALA A 1 88 ? 19.015 -3.498 20.263 1.00 53.72 88 ALA A CA 1
ATOM 672 C C . ALA A 1 88 ? 19.224 -2.282 21.187 1.00 53.72 88 ALA A C 1
ATOM 674 O O . ALA A 1 88 ? 19.024 -2.407 22.392 1.00 53.72 88 ALA A O 1
ATOM 675 N N . THR A 1 89 ? 19.642 -1.124 20.660 1.00 50.69 89 THR A N 1
ATOM 676 C CA . THR A 1 89 ? 20.077 0.029 21.473 1.00 50.69 89 THR A CA 1
ATOM 677 C C . THR A 1 89 ? 19.149 1.245 21.401 1.00 50.69 89 THR A C 1
ATOM 679 O O . THR A 1 89 ? 19.273 2.143 22.230 1.00 50.69 89 THR A O 1
ATOM 682 N N . GLY A 1 90 ? 18.205 1.292 20.455 1.00 50.62 90 GLY A N 1
ATOM 683 C CA . GLY A 1 90 ? 17.181 2.340 20.370 1.00 50.62 90 GLY A CA 1
ATOM 684 C C . GLY A 1 90 ? 15.847 1.871 20.953 1.00 50.62 90 GLY A C 1
ATOM 685 O O . GLY A 1 90 ? 15.371 0.802 20.586 1.00 50.62 90 GLY A O 1
ATOM 686 N N . GLY A 1 91 ? 15.206 2.667 21.817 1.00 45.31 91 GLY A N 1
ATOM 687 C CA . GLY A 1 91 ? 13.935 2.349 22.502 1.00 45.31 91 GLY A CA 1
ATOM 688 C C . GLY A 1 91 ? 12.677 2.212 21.616 1.00 45.31 91 GLY A C 1
ATOM 689 O O . GLY A 1 91 ? 11.571 2.488 22.076 1.00 45.31 91 GLY A O 1
ATOM 690 N N . GLY A 1 92 ? 12.833 1.832 20.344 1.00 57.62 92 GLY A N 1
ATOM 691 C CA . GLY A 1 92 ? 11.768 1.577 19.370 1.00 57.62 92 GLY A CA 1
ATOM 692 C C . GLY A 1 92 ? 11.514 0.083 19.123 1.00 57.62 92 GLY A C 1
ATOM 693 O O . GLY A 1 92 ? 11.920 -0.776 19.896 1.00 57.62 92 GLY A O 1
ATOM 694 N N . SER A 1 93 ? 10.840 -0.250 18.016 1.00 63.12 93 SER A N 1
ATOM 695 C CA . SER A 1 93 ? 10.517 -1.637 17.624 1.00 63.12 93 SER A CA 1
ATOM 696 C C . SER A 1 93 ? 11.730 -2.495 17.233 1.00 63.12 93 SER A C 1
ATOM 698 O O . SER A 1 93 ? 11.553 -3.674 16.935 1.00 63.12 93 SER A O 1
ATOM 700 N N . GLY A 1 94 ? 12.929 -1.907 17.151 1.00 73.50 94 GLY A N 1
ATOM 701 C CA . GLY A 1 94 ? 14.132 -2.544 16.604 1.00 73.50 94 GLY A CA 1
ATOM 702 C C . GLY A 1 94 ? 14.098 -2.774 15.084 1.00 73.50 94 GLY A C 1
ATOM 703 O O . GLY A 1 94 ? 15.064 -3.284 14.518 1.00 73.50 94 GLY A O 1
ATOM 704 N N . LEU A 1 95 ? 13.011 -2.400 14.398 1.00 83.69 95 LEU A N 1
ATOM 705 C CA . LEU A 1 95 ? 12.907 -2.493 12.941 1.00 83.69 95 LEU A CA 1
ATOM 706 C C . LEU A 1 95 ? 13.472 -1.226 12.278 1.00 83.69 95 LEU A C 1
ATOM 708 O O . LEU A 1 95 ? 13.202 -0.123 12.767 1.00 83.69 95 LEU A O 1
ATOM 712 N N . PRO A 1 96 ? 14.206 -1.356 11.157 1.00 87.44 96 PRO A N 1
ATOM 713 C CA . PRO A 1 96 ? 14.530 -0.227 10.300 1.00 87.44 96 PRO A CA 1
ATOM 714 C C . PRO A 1 96 ? 13.253 0.459 9.824 1.00 87.44 96 PRO A C 1
ATOM 716 O O . PRO A 1 96 ? 12.196 -0.164 9.702 1.00 87.44 96 PRO A O 1
ATOM 719 N N . LYS A 1 97 ? 13.363 1.747 9.521 1.00 85.94 97 LYS A N 1
ATOM 720 C CA . LYS A 1 97 ? 12.262 2.502 8.923 1.00 85.94 97 LYS A CA 1
ATOM 721 C C . LYS A 1 97 ? 12.100 2.202 7.438 1.00 85.94 97 LYS A C 1
ATOM 723 O O . LYS A 1 97 ? 11.005 2.315 6.896 1.00 85.94 97 LYS A O 1
ATOM 728 N N . MET A 1 98 ? 13.190 1.763 6.824 1.00 88.50 98 MET A N 1
ATOM 729 C CA . MET A 1 98 ? 13.279 1.427 5.419 1.00 88.50 98 MET A CA 1
ATOM 730 C C . MET A 1 98 ? 14.402 0.408 5.202 1.00 88.50 98 MET A C 1
ATOM 732 O O . MET A 1 98 ? 15.462 0.508 5.827 1.00 88.50 98 MET A O 1
ATOM 736 N N . VAL A 1 99 ? 14.191 -0.551 4.298 1.00 91.75 99 VAL A N 1
ATOM 737 C CA . VAL A 1 99 ? 15.241 -1.471 3.834 1.00 91.75 99 VAL A CA 1
ATOM 738 C C . VAL A 1 99 ? 15.286 -1.494 2.314 1.00 91.75 99 VAL A C 1
ATOM 740 O O . VAL A 1 99 ? 14.245 -1.629 1.672 1.00 91.75 99 VAL A O 1
ATOM 743 N N . LEU A 1 100 ? 16.495 -1.410 1.753 1.00 92.31 100 LEU A N 1
ATOM 744 C CA . LEU A 1 100 ? 16.751 -1.612 0.330 1.00 92.31 100 LEU A CA 1
ATOM 745 C C . LEU A 1 100 ? 17.427 -2.957 0.071 1.00 92.31 100 LEU A C 1
ATOM 747 O O . LEU A 1 100 ? 18.349 -3.338 0.791 1.00 92.31 100 LEU A O 1
ATOM 751 N N . PHE A 1 101 ? 17.028 -3.629 -1.003 1.00 93.12 101 PHE A N 1
ATOM 752 C CA . PHE A 1 101 ? 17.674 -4.832 -1.520 1.00 93.12 101 PHE A CA 1
ATOM 753 C C . PHE A 1 101 ? 18.068 -4.593 -2.967 1.00 93.12 101 PHE A C 1
ATOM 755 O O . PHE A 1 101 ? 17.215 -4.220 -3.766 1.00 93.12 101 PHE A O 1
ATOM 762 N N . GLY A 1 102 ? 19.328 -4.818 -3.326 1.00 93.81 102 GLY A N 1
ATOM 763 C CA . GLY A 1 102 ? 19.762 -4.615 -4.704 1.00 93.81 102 GLY A CA 1
ATOM 764 C C . GLY A 1 102 ? 20.715 -5.683 -5.195 1.00 93.81 102 GLY A C 1
ATOM 765 O O . GLY A 1 102 ? 21.576 -6.129 -4.442 1.00 93.81 102 GLY A O 1
ATOM 766 N N . ASP A 1 103 ? 20.570 -6.079 -6.455 1.00 94.69 103 ASP A N 1
ATOM 767 C CA . ASP A 1 103 ? 21.508 -6.973 -7.132 1.00 94.69 103 ASP A CA 1
ATOM 768 C C . ASP A 1 103 ? 22.443 -6.144 -8.017 1.00 94.69 103 ASP A C 1
ATOM 770 O O . ASP A 1 103 ? 21.999 -5.370 -8.862 1.00 94.69 103 ASP A O 1
ATOM 774 N N . ILE A 1 104 ? 23.747 -6.319 -7.823 1.00 95.94 104 ILE A N 1
ATOM 775 C CA . ILE A 1 104 ? 24.810 -5.697 -8.612 1.00 95.94 104 ILE A CA 1
ATOM 776 C C . ILE A 1 104 ? 25.480 -6.805 -9.414 1.00 95.94 104 ILE A C 1
ATOM 778 O O . ILE A 1 104 ? 25.941 -7.794 -8.836 1.00 95.94 104 ILE A O 1
ATOM 782 N N . ALA A 1 105 ? 25.505 -6.658 -10.735 1.00 95.44 105 ALA A N 1
ATOM 783 C CA . ALA A 1 105 ? 25.886 -7.717 -11.659 1.00 95.44 105 ALA A CA 1
ATOM 784 C C . ALA A 1 105 ? 26.894 -7.236 -12.707 1.00 95.44 105 ALA A C 1
ATOM 786 O O . ALA A 1 105 ? 26.845 -6.093 -13.150 1.00 95.44 105 ALA A O 1
ATOM 787 N N . GLY A 1 106 ? 27.798 -8.118 -13.120 1.00 95.81 106 GLY A N 1
ATOM 788 C CA . GLY A 1 106 ? 28.817 -7.830 -14.128 1.00 95.81 106 GLY A CA 1
ATOM 789 C C . GLY A 1 106 ? 29.647 -9.065 -14.470 1.00 95.81 106 GLY A C 1
ATOM 790 O O . GLY A 1 106 ? 29.480 -10.124 -13.862 1.00 95.81 106 GLY A O 1
ATOM 791 N N . ASP A 1 107 ? 30.540 -8.927 -15.446 1.00 95.50 107 ASP A N 1
ATOM 792 C CA . ASP A 1 107 ? 31.410 -10.021 -15.902 1.00 95.50 107 ASP A CA 1
ATOM 793 C C . ASP A 1 107 ? 32.798 -10.024 -15.233 1.00 95.50 107 ASP A C 1
ATOM 795 O O . ASP A 1 107 ? 33.517 -11.012 -15.338 1.00 95.50 107 ASP A O 1
ATOM 799 N N . ASP A 1 108 ? 33.150 -8.972 -14.484 1.00 95.81 108 ASP A N 1
ATOM 800 C CA . ASP A 1 108 ? 34.354 -8.900 -13.641 1.00 95.81 108 ASP A CA 1
ATOM 801 C C . ASP A 1 108 ? 33.968 -8.988 -12.153 1.00 95.81 108 ASP A C 1
ATOM 803 O O . ASP A 1 108 ? 33.303 -8.102 -11.604 1.00 95.81 108 ASP A O 1
ATOM 807 N N . ALA A 1 109 ? 34.399 -10.063 -11.489 1.00 95.00 109 ALA A N 1
ATOM 808 C CA . ALA A 1 109 ? 34.120 -10.315 -10.078 1.00 95.00 109 ALA A CA 1
ATOM 809 C C . ALA A 1 109 ? 34.650 -9.210 -9.145 1.00 95.00 109 ALA A C 1
ATOM 811 O O . ALA A 1 109 ? 33.970 -8.864 -8.171 1.00 95.00 109 ALA A O 1
ATOM 812 N N . ASP A 1 110 ? 35.821 -8.641 -9.437 1.00 95.88 110 ASP A N 1
ATOM 813 C CA . ASP A 1 110 ? 36.446 -7.621 -8.596 1.00 95.88 110 ASP A CA 1
ATOM 814 C C . ASP A 1 110 ? 35.756 -6.268 -8.776 1.00 95.88 110 ASP A C 1
ATOM 816 O O . ASP A 1 110 ? 35.538 -5.543 -7.802 1.00 95.88 110 ASP A O 1
ATOM 820 N N . ALA A 1 111 ? 35.349 -5.932 -10.004 1.00 96.44 111 ALA A N 1
ATOM 821 C CA . ALA A 1 111 ? 34.553 -4.734 -10.263 1.00 96.44 111 ALA A CA 1
ATOM 822 C C . ALA A 1 111 ? 33.197 -4.795 -9.547 1.00 96.44 111 ALA A C 1
ATOM 824 O O . ALA A 1 111 ? 32.819 -3.838 -8.868 1.00 96.44 111 ALA A O 1
ATOM 825 N N . VAL A 1 112 ? 32.508 -5.940 -9.612 1.00 96.44 112 VAL A N 1
ATOM 826 C CA . VAL A 1 112 ? 31.246 -6.162 -8.888 1.00 96.44 112 VAL A CA 1
ATOM 827 C C . VAL A 1 112 ? 31.450 -6.032 -7.371 1.00 96.44 112 VAL A C 1
ATOM 829 O O . VAL A 1 112 ? 30.637 -5.406 -6.687 1.00 96.44 112 VAL A O 1
ATOM 832 N N . ALA A 1 113 ? 32.539 -6.581 -6.823 1.00 95.75 113 ALA A N 1
ATOM 833 C CA . ALA A 1 113 ? 32.845 -6.489 -5.394 1.00 95.75 113 ALA A CA 1
ATOM 834 C C . ALA A 1 113 ? 33.161 -5.053 -4.934 1.00 95.75 113 ALA A C 1
ATOM 836 O O . ALA A 1 113 ? 32.700 -4.636 -3.863 1.00 95.75 113 ALA A O 1
ATOM 837 N N . ARG A 1 114 ? 33.904 -4.283 -5.743 1.00 96.56 114 ARG A N 1
ATOM 838 C CA . ARG A 1 114 ? 34.183 -2.861 -5.485 1.00 96.56 114 ARG A CA 1
ATOM 839 C C . ARG A 1 114 ? 32.901 -2.033 -5.505 1.00 96.56 114 ARG A C 1
ATOM 841 O O . ARG A 1 114 ? 32.659 -1.289 -4.560 1.00 96.56 114 ARG A O 1
ATOM 848 N N . ALA A 1 115 ? 32.059 -2.213 -6.524 1.00 97.12 115 ALA A N 1
ATOM 849 C CA . ALA A 1 115 ? 30.784 -1.508 -6.635 1.00 97.12 115 ALA A CA 1
ATOM 850 C C . ALA A 1 115 ? 29.859 -1.808 -5.444 1.00 97.12 115 ALA A C 1
ATOM 852 O O . ALA A 1 115 ? 29.314 -0.889 -4.838 1.00 97.12 115 ALA A O 1
ATOM 853 N N . ALA A 1 116 ? 29.740 -3.077 -5.037 1.00 96.75 116 ALA A N 1
ATOM 854 C CA . ALA A 1 116 ? 28.932 -3.454 -3.877 1.00 96.75 116 ALA A CA 1
ATOM 855 C C . ALA A 1 116 ? 29.439 -2.833 -2.564 1.00 96.75 116 ALA A C 1
ATOM 857 O O . ALA A 1 116 ? 28.640 -2.341 -1.766 1.00 96.75 116 ALA A O 1
ATOM 858 N N . SER A 1 117 ? 30.759 -2.823 -2.349 1.00 96.25 117 SER A N 1
ATOM 859 C CA . SER A 1 117 ? 31.371 -2.178 -1.178 1.00 96.25 117 SER A CA 1
ATOM 860 C C . SER A 1 117 ? 31.110 -0.670 -1.157 1.00 96.25 117 SER A C 1
ATOM 862 O O . SER A 1 117 ? 30.812 -0.105 -0.105 1.00 96.25 117 SER A O 1
ATOM 864 N N . GLU A 1 118 ? 31.172 -0.024 -2.319 1.00 96.31 118 GLU A N 1
ATOM 865 C CA . GLU A 1 118 ? 30.941 1.412 -2.449 1.00 96.31 118 GLU A CA 1
ATOM 866 C C . GLU A 1 118 ? 29.474 1.790 -2.204 1.00 96.31 118 GLU A C 1
ATOM 868 O O . GLU A 1 118 ? 29.198 2.743 -1.478 1.00 96.31 118 GLU A O 1
ATOM 873 N N . VAL A 1 119 ? 28.522 0.991 -2.693 1.00 96.00 119 VAL A N 1
ATOM 874 C CA . VAL A 1 119 ? 27.092 1.161 -2.381 1.00 96.00 119 VAL A CA 1
ATOM 875 C C . VAL A 1 119 ? 26.832 1.074 -0.874 1.00 96.00 119 VAL A C 1
ATOM 877 O O . VAL A 1 119 ? 26.100 1.898 -0.321 1.00 96.00 119 VAL A O 1
ATOM 880 N N . VAL A 1 120 ? 27.470 0.126 -0.179 1.00 95.12 120 VAL A N 1
ATOM 881 C CA . VAL A 1 120 ? 27.400 0.038 1.289 1.00 95.12 120 VAL A CA 1
ATOM 882 C C . VAL A 1 120 ? 28.001 1.281 1.949 1.00 95.12 120 VAL A C 1
ATOM 884 O O . VAL A 1 120 ? 27.403 1.831 2.875 1.00 95.12 120 VAL A O 1
ATOM 887 N N . ARG A 1 121 ? 29.147 1.773 1.462 1.00 94.75 121 ARG A N 1
ATOM 888 C CA . ARG A 1 121 ? 29.780 2.999 1.972 1.00 94.75 121 ARG A CA 1
ATOM 889 C C . ARG A 1 121 ? 28.854 4.212 1.831 1.00 94.75 121 ARG A C 1
ATOM 891 O O . ARG A 1 121 ? 28.697 4.968 2.790 1.00 94.75 121 ARG A O 1
ATOM 898 N N . LEU A 1 122 ? 28.214 4.377 0.672 1.00 92.81 122 LEU A N 1
ATOM 899 C CA . LEU A 1 122 ? 27.255 5.455 0.404 1.00 92.81 122 LEU A CA 1
ATOM 900 C C . LEU A 1 122 ? 26.051 5.401 1.351 1.00 92.81 122 LEU A C 1
ATOM 902 O O . LEU A 1 122 ? 25.667 6.431 1.907 1.00 92.81 122 LEU A O 1
ATOM 906 N N . ALA A 1 123 ? 25.499 4.208 1.590 1.00 91.31 123 ALA A N 1
ATOM 907 C CA . ALA A 1 123 ? 24.409 4.020 2.544 1.00 91.31 123 ALA A CA 1
ATOM 908 C C . ALA A 1 123 ? 24.829 4.390 3.978 1.00 91.31 123 ALA A C 1
ATOM 910 O O . ALA A 1 123 ? 24.116 5.126 4.663 1.00 91.31 123 ALA A O 1
ATOM 911 N N . ASN A 1 124 ? 26.020 3.954 4.405 1.00 89.75 124 ASN A N 1
ATOM 912 C CA . ASN A 1 124 ? 26.549 4.228 5.743 1.00 89.75 124 ASN A CA 1
ATOM 913 C C . ASN A 1 124 ? 26.742 5.731 6.006 1.00 89.75 124 ASN A C 1
ATOM 915 O O . ASN A 1 124 ? 26.439 6.217 7.097 1.00 89.75 124 ASN A O 1
ATOM 919 N N . HIS A 1 125 ? 27.182 6.495 5.001 1.00 86.69 125 HIS A N 1
ATOM 920 C CA . HIS A 1 125 ? 27.313 7.955 5.109 1.00 86.69 125 HIS A CA 1
ATOM 921 C C . HIS A 1 125 ? 25.979 8.688 5.301 1.00 86.69 125 HIS A C 1
ATOM 923 O O . HIS A 1 125 ? 25.973 9.837 5.739 1.00 86.69 125 HIS A O 1
ATOM 929 N N . ARG A 1 126 ? 24.854 8.042 4.987 1.00 84.75 126 ARG A N 1
ATOM 930 C CA . ARG A 1 126 ? 23.499 8.600 5.092 1.00 84.75 126 ARG A CA 1
ATOM 931 C C . ARG A 1 126 ? 22.709 7.984 6.252 1.00 84.75 126 ARG A C 1
ATOM 933 O O . ARG A 1 126 ? 21.488 7.926 6.208 1.00 84.75 126 ARG A O 1
ATOM 940 N N . GLY A 1 127 ? 23.403 7.493 7.281 1.00 79.88 127 GLY A N 1
ATOM 941 C CA . GLY A 1 127 ? 22.777 6.935 8.484 1.00 79.88 127 GLY A CA 1
ATOM 942 C C . GLY A 1 127 ? 22.232 5.512 8.330 1.00 79.88 127 GLY A C 1
ATOM 943 O O . GLY A 1 127 ? 21.704 4.966 9.302 1.00 79.88 127 GLY A O 1
ATOM 944 N N . GLY A 1 128 ? 22.390 4.897 7.154 1.00 87.06 128 GLY A N 1
ATOM 945 C CA . GLY A 1 128 ? 22.072 3.492 6.928 1.00 87.06 128 GLY A CA 1
ATOM 946 C C . GLY A 1 128 ? 23.160 2.539 7.429 1.00 87.06 128 GLY A C 1
ATOM 947 O O . GLY A 1 128 ? 24.245 2.955 7.827 1.00 87.06 128 GLY A O 1
ATOM 948 N N . GLU A 1 129 ? 22.865 1.246 7.395 1.00 90.56 129 GLU A N 1
ATOM 949 C CA . GLU A 1 129 ? 23.829 0.163 7.574 1.00 90.56 129 GLU A CA 1
ATOM 950 C C . GLU A 1 129 ? 23.705 -0.834 6.421 1.00 90.56 129 GLU A C 1
ATOM 952 O O . GLU A 1 129 ? 22.630 -1.380 6.168 1.00 90.56 129 GLU A O 1
ATOM 957 N N . GLY A 1 130 ? 24.803 -1.054 5.696 1.00 92.25 130 GLY A N 1
ATOM 958 C CA . GLY A 1 130 ? 24.828 -1.936 4.532 1.00 92.25 130 GLY A CA 1
ATOM 959 C C . GLY A 1 130 ? 25.485 -3.297 4.773 1.00 92.25 130 GLY A C 1
ATOM 960 O O . GLY A 1 130 ? 26.498 -3.416 5.460 1.00 92.25 130 GLY A O 1
ATOM 961 N N . PHE A 1 131 ? 24.933 -4.327 4.134 1.00 94.00 131 PHE A N 1
ATOM 962 C CA . PHE A 1 131 ? 25.393 -5.714 4.178 1.00 94.00 131 PHE A CA 1
ATOM 963 C C . PHE A 1 131 ? 25.502 -6.280 2.761 1.00 94.00 131 PHE A C 1
ATOM 965 O O . PHE A 1 131 ? 24.650 -5.999 1.920 1.00 94.00 131 PHE A O 1
ATOM 972 N N . VAL A 1 132 ? 26.499 -7.131 2.505 1.00 94.69 132 VAL A N 1
ATOM 973 C CA . VAL A 1 132 ? 26.692 -7.789 1.201 1.00 94.69 132 VAL A CA 1
ATOM 974 C C . VAL A 1 132 ? 26.531 -9.300 1.341 1.00 94.69 132 VAL A C 1
ATOM 976 O O . VAL A 1 132 ? 27.222 -9.942 2.131 1.00 94.69 132 VAL A O 1
ATOM 979 N N . ALA A 1 133 ? 25.650 -9.891 0.539 1.00 91.50 133 ALA A N 1
ATOM 980 C CA . ALA A 1 133 ? 25.570 -11.331 0.360 1.00 91.50 133 ALA A CA 1
ATOM 981 C C . ALA A 1 133 ? 26.540 -11.778 -0.744 1.00 91.50 133 ALA A C 1
ATOM 983 O O . ALA A 1 133 ? 26.393 -11.424 -1.917 1.00 91.50 133 ALA A O 1
ATOM 984 N N . ILE A 1 134 ? 27.526 -12.589 -0.357 1.00 82.44 134 ILE A N 1
ATOM 985 C CA . ILE A 1 134 ? 28.565 -13.112 -1.258 1.00 82.44 134 ILE A CA 1
ATOM 986 C C . ILE A 1 134 ? 28.244 -14.504 -1.827 1.00 82.44 134 ILE A C 1
ATOM 988 O O . ILE A 1 134 ? 28.860 -14.911 -2.809 1.00 82.44 134 ILE A O 1
ATOM 992 N N . SER A 1 135 ? 27.272 -15.222 -1.249 1.00 87.25 135 SER A N 1
ATOM 993 C CA . SER A 1 135 ? 26.836 -16.553 -1.697 1.00 87.25 135 SER A CA 1
ATOM 994 C C . SER A 1 135 ? 25.413 -16.536 -2.266 1.00 87.25 135 SER A C 1
ATOM 996 O O . SER A 1 135 ? 24.587 -15.690 -1.912 1.00 87.25 135 SER A O 1
ATOM 998 N N . ALA A 1 136 ? 25.100 -17.505 -3.132 1.00 87.06 136 ALA A N 1
ATOM 999 C CA . ALA A 1 136 ? 23.760 -17.657 -3.704 1.00 87.06 136 ALA A CA 1
ATOM 1000 C C . ALA A 1 136 ? 22.687 -17.931 -2.632 1.00 87.06 136 ALA A C 1
ATOM 1002 O O . ALA A 1 136 ? 21.555 -17.460 -2.750 1.00 87.06 136 ALA A O 1
ATOM 1003 N N . GLU A 1 137 ? 23.045 -18.652 -1.568 1.00 87.69 137 GLU A N 1
ATOM 1004 C CA . GLU A 1 137 ? 22.154 -18.924 -0.440 1.00 87.69 137 GLU A CA 1
ATOM 1005 C C . GLU A 1 137 ? 21.856 -17.655 0.370 1.00 87.69 137 GLU A C 1
ATOM 1007 O O . GLU A 1 137 ? 20.691 -17.346 0.627 1.00 87.69 137 GLU A O 1
ATOM 1012 N N . ALA A 1 138 ? 22.884 -16.863 0.695 1.00 87.56 138 ALA A N 1
ATOM 1013 C CA . ALA A 1 138 ? 22.707 -15.584 1.380 1.00 87.56 138 ALA A CA 1
ATOM 1014 C C . ALA A 1 138 ? 21.870 -14.609 0.535 1.00 87.56 138 ALA A C 1
ATOM 1016 O O . ALA A 1 138 ? 20.960 -13.964 1.059 1.00 87.56 138 ALA A O 1
ATOM 1017 N N . ARG A 1 139 ? 22.096 -14.576 -0.789 1.00 89.62 139 ARG A N 1
ATOM 1018 C CA . ARG A 1 139 ? 21.263 -13.819 -1.734 1.00 89.62 139 ARG A CA 1
ATOM 1019 C C . ARG A 1 139 ? 19.805 -14.268 -1.666 1.00 89.62 139 ARG A C 1
ATOM 1021 O O . ARG A 1 139 ? 18.909 -13.441 -1.518 1.00 89.62 139 ARG A O 1
ATOM 1028 N N . LYS A 1 140 ? 19.552 -15.579 -1.727 1.00 86.81 140 LYS A N 1
ATOM 1029 C CA . LYS A 1 140 ? 18.195 -16.135 -1.620 1.00 86.81 140 LYS A CA 1
ATOM 1030 C C . LYS A 1 140 ? 17.522 -15.721 -0.309 1.00 86.81 140 LYS A C 1
ATOM 1032 O O . LYS A 1 140 ? 16.331 -15.422 -0.335 1.00 86.81 140 LYS A O 1
ATOM 1037 N N . LYS A 1 141 ? 18.270 -15.671 0.799 1.00 85.44 141 LYS A N 1
ATOM 1038 C CA . LYS A 1 141 ? 17.771 -15.221 2.105 1.00 85.44 141 LYS A CA 1
ATOM 1039 C C . LYS A 1 141 ? 17.388 -13.739 2.097 1.00 85.44 141 LYS A C 1
ATOM 1041 O O . LYS A 1 141 ? 16.305 -13.420 2.565 1.00 85.44 141 LYS A O 1
ATOM 1046 N N . PHE A 1 142 ? 18.210 -12.857 1.523 1.00 86.69 142 PHE A N 1
ATOM 1047 C CA . PHE A 1 142 ? 17.894 -11.420 1.425 1.00 86.69 142 PHE A CA 1
ATOM 1048 C C . PHE A 1 142 ? 16.629 -11.176 0.593 1.00 86.69 142 PHE A C 1
ATOM 1050 O O . PHE A 1 142 ? 15.738 -10.439 0.999 1.00 86.69 142 PHE A O 1
ATOM 1057 N N . TRP A 1 143 ? 16.500 -11.874 -0.534 1.00 87.00 143 TRP A N 1
ATOM 1058 C CA . TRP A 1 143 ? 15.342 -11.746 -1.420 1.00 87.00 143 TRP A CA 1
ATOM 1059 C C . TRP A 1 143 ? 14.072 -12.446 -0.921 1.00 87.00 143 TRP A C 1
ATOM 1061 O O . TRP A 1 143 ? 12.999 -12.255 -1.502 1.00 87.00 143 TRP A O 1
ATOM 1071 N N . LEU A 1 144 ? 14.159 -13.279 0.121 1.00 82.38 144 LEU A N 1
ATOM 1072 C CA . LEU A 1 144 ? 13.005 -14.003 0.653 1.00 82.38 144 LEU A CA 1
ATOM 1073 C C . LEU A 1 144 ? 11.967 -13.036 1.235 1.00 82.38 144 LEU A C 1
ATOM 1075 O O . LEU A 1 144 ? 10.775 -13.210 0.985 1.00 82.38 144 LEU A O 1
ATOM 1079 N N . ASP A 1 145 ? 12.420 -11.988 1.920 1.00 75.75 145 ASP A N 1
ATOM 1080 C CA . ASP A 1 145 ? 11.552 -11.003 2.572 1.00 75.75 145 ASP A CA 1
ATOM 1081 C C . ASP A 1 145 ? 10.738 -10.211 1.534 1.00 75.75 145 ASP A C 1
ATOM 1083 O O . ASP A 1 145 ? 9.510 -10.132 1.621 1.00 75.75 145 ASP A O 1
ATOM 1087 N N . ARG A 1 146 ? 11.382 -9.766 0.445 1.00 75.00 146 ARG A N 1
ATOM 1088 C CA . ARG A 1 146 ? 10.713 -9.115 -0.700 1.00 75.00 146 ARG A CA 1
ATOM 1089 C C . ARG A 1 146 ? 9.677 -10.011 -1.383 1.00 75.00 146 ARG A C 1
ATOM 1091 O O . ARG A 1 146 ? 8.671 -9.525 -1.903 1.00 75.00 146 ARG A O 1
ATOM 1098 N N . LYS A 1 147 ? 9.879 -11.332 -1.388 1.00 73.50 147 LYS A N 1
ATOM 1099 C CA . LYS A 1 147 ? 8.922 -12.281 -1.982 1.00 73.50 147 LYS A CA 1
ATOM 1100 C C . LYS A 1 147 ? 7.682 -12.503 -1.111 1.00 73.50 147 LYS A C 1
ATOM 1102 O O . LYS A 1 147 ? 6.717 -13.085 -1.614 1.00 73.50 147 LYS A O 1
ATOM 1107 N N . ARG A 1 148 ? 7.678 -12.042 0.143 1.00 74.56 148 ARG A N 1
ATOM 1108 C CA . ARG A 1 148 ? 6.589 -12.232 1.113 1.00 74.56 148 ARG A CA 1
ATOM 1109 C C . ARG A 1 148 ? 5.751 -10.975 1.354 1.00 74.56 148 ARG A C 1
ATOM 1111 O O . ARG A 1 148 ? 4.917 -11.003 2.246 1.00 74.56 148 ARG A O 1
ATOM 1118 N N . THR A 1 149 ? 5.878 -9.924 0.536 1.00 69.88 149 THR A N 1
ATOM 1119 C CA . THR A 1 149 ? 5.089 -8.671 0.657 1.00 69.88 149 THR A CA 1
ATOM 1120 C C . THR A 1 149 ? 3.579 -8.904 0.745 1.00 69.88 149 THR A C 1
ATOM 1122 O O . THR A 1 149 ? 2.872 -8.222 1.472 1.00 69.88 149 THR A O 1
ATOM 1125 N N . ALA A 1 150 ? 3.092 -9.944 0.081 1.00 63.44 150 ALA A N 1
ATOM 1126 C CA . ALA A 1 150 ? 1.754 -10.507 0.220 1.00 63.44 150 ALA A CA 1
ATOM 1127 C C . ALA A 1 150 ? 1.235 -10.633 1.682 1.00 63.44 150 ALA A C 1
ATOM 1129 O O . ALA A 1 150 ? 0.046 -10.440 1.925 1.00 63.44 150 ALA A O 1
ATOM 1130 N N . ALA A 1 151 ? 2.111 -10.873 2.663 1.00 68.25 151 ALA A N 1
ATOM 1131 C CA . ALA A 1 151 ? 1.765 -10.971 4.083 1.00 68.25 151 ALA A CA 1
ATOM 1132 C C . ALA A 1 151 ? 1.109 -9.703 4.667 1.00 68.25 151 ALA A C 1
ATOM 1134 O O . ALA A 1 151 ? 0.450 -9.784 5.701 1.00 68.25 151 ALA A O 1
ATOM 1135 N N . ILE A 1 152 ? 1.237 -8.550 3.999 1.00 73.06 152 ILE A N 1
ATOM 1136 C CA . ILE A 1 152 ? 0.619 -7.278 4.403 1.00 73.06 152 ILE A CA 1
ATOM 1137 C C . ILE A 1 152 ? -0.907 -7.347 4.522 1.00 73.06 152 ILE A C 1
ATOM 1139 O O . ILE A 1 152 ? -1.486 -6.571 5.266 1.00 73.06 152 ILE A O 1
ATOM 1143 N N . SER A 1 153 ? -1.558 -8.276 3.819 1.00 62.78 153 SER A N 1
ATOM 1144 C CA . SER A 1 153 ? -3.019 -8.440 3.831 1.00 62.78 153 SER A CA 1
ATOM 1145 C C . SER A 1 153 ? -3.497 -9.556 4.758 1.00 62.78 153 SER A C 1
ATOM 1147 O O . SER A 1 153 ? -4.675 -9.906 4.744 1.00 62.78 153 SER A O 1
ATOM 1149 N N . LYS A 1 154 ? -2.605 -10.144 5.567 1.00 68.00 154 LYS A N 1
ATOM 1150 C CA . LYS A 1 154 ? -2.955 -11.264 6.453 1.00 68.00 154 LYS A CA 1
ATOM 1151 C C . LYS A 1 154 ? -4.044 -10.896 7.469 1.00 68.00 154 LYS A C 1
ATOM 1153 O O . LYS A 1 154 ? -4.830 -11.751 7.850 1.00 68.00 154 LYS A O 1
ATOM 1158 N N . HIS A 1 155 ? -4.102 -9.640 7.916 1.00 65.75 155 HIS A N 1
ATOM 1159 C CA . HIS A 1 155 ? -5.104 -9.173 8.885 1.00 65.75 155 HIS A CA 1
ATOM 1160 C C . HIS A 1 155 ? -6.415 -8.687 8.248 1.00 65.75 155 HIS A C 1
ATOM 1162 O O . HIS A 1 155 ? -7.323 -8.337 8.995 1.00 65.75 155 HIS A O 1
ATOM 1168 N N . THR A 1 156 ? -6.520 -8.668 6.914 1.00 59.41 156 THR A N 1
ATOM 1169 C CA . THR A 1 156 ? -7.717 -8.237 6.163 1.00 59.41 156 THR A CA 1
ATOM 1170 C C . THR A 1 156 ? -8.279 -9.339 5.266 1.00 59.41 156 THR A C 1
ATOM 1172 O O . THR A 1 156 ? -8.767 -9.061 4.173 1.00 59.41 156 THR A O 1
ATOM 1175 N N . ASN A 1 157 ? -8.151 -10.606 5.686 1.00 63.31 157 ASN A N 1
ATOM 1176 C CA . ASN A 1 157 ? -8.571 -11.777 4.902 1.00 63.31 157 ASN A CA 1
ATOM 1177 C C . ASN A 1 157 ? -8.091 -11.696 3.441 1.00 63.31 157 ASN A C 1
ATOM 1179 O O . ASN A 1 157 ? -8.858 -11.885 2.502 1.00 63.31 157 ASN A O 1
ATOM 1183 N N . ALA A 1 158 ? -6.821 -11.328 3.244 1.00 63.22 158 ALA A N 1
ATOM 1184 C CA . ALA A 1 158 ? -6.183 -11.296 1.934 1.00 63.22 158 ALA A CA 1
ATOM 1185 C C . ALA A 1 158 ? -6.776 -10.300 0.906 1.00 63.22 158 ALA A C 1
ATOM 1187 O O . ALA A 1 158 ? -6.451 -10.383 -0.281 1.00 63.22 158 ALA A O 1
ATOM 1188 N N . PHE A 1 159 ? -7.559 -9.304 1.333 1.00 72.94 159 PHE A N 1
ATOM 1189 C CA . PHE A 1 159 ? -8.017 -8.233 0.448 1.00 72.94 159 PHE A CA 1
ATOM 1190 C C . PHE A 1 159 ? -7.219 -6.932 0.651 1.00 72.94 159 PHE A C 1
ATOM 1192 O O . PHE A 1 159 ? -6.854 -6.545 1.768 1.00 72.94 159 PHE A O 1
ATOM 1199 N N . LYS A 1 160 ? -6.863 -6.282 -0.462 1.00 81.50 160 LYS A N 1
ATOM 1200 C CA . LYS A 1 160 ? -6.160 -4.993 -0.495 1.00 81.50 160 LYS A CA 1
ATOM 1201 C C . LYS A 1 160 ? -6.401 -4.267 -1.810 1.00 81.50 160 LYS A C 1
ATOM 1203 O O . LYS A 1 160 ? -6.500 -4.900 -2.860 1.00 81.50 160 LYS A O 1
ATOM 1208 N N . ILE A 1 161 ? -6.387 -2.943 -1.744 1.00 85.69 161 ILE A N 1
ATOM 1209 C CA . ILE A 1 161 ? -6.289 -2.075 -2.915 1.00 85.69 161 ILE A CA 1
ATOM 1210 C C . ILE A 1 161 ? -4.804 -1.905 -3.244 1.00 85.69 161 ILE A C 1
ATOM 1212 O O . ILE A 1 161 ? -3.991 -1.659 -2.349 1.00 85.69 161 ILE A O 1
ATOM 1216 N N . ASN A 1 162 ? -4.449 -2.099 -4.513 1.00 86.56 162 ASN A N 1
ATOM 1217 C CA . ASN A 1 162 ? -3.079 -1.975 -5.000 1.00 86.56 162 ASN A CA 1
ATOM 1218 C C . ASN A 1 162 ? -3.018 -0.845 -6.010 1.00 86.56 162 ASN A C 1
ATOM 1220 O O . ASN A 1 162 ? -3.625 -0.952 -7.071 1.00 86.56 162 ASN A O 1
ATOM 1224 N N . GLU A 1 163 ? -2.226 0.168 -5.700 1.00 90.62 163 GLU A N 1
ATOM 1225 C CA . GLU A 1 163 ? -1.871 1.222 -6.631 1.00 90.62 163 GLU A CA 1
ATOM 1226 C C . GLU A 1 163 ? -0.372 1.172 -6.914 1.00 90.62 163 GLU A C 1
ATOM 1228 O O . GLU A 1 163 ? 0.432 0.781 -6.068 1.00 90.62 163 GLU A O 1
ATOM 1233 N N . ASP A 1 164 ? -0.001 1.579 -8.114 1.00 91.69 164 ASP A N 1
ATOM 1234 C CA . ASP A 1 164 ? 1.371 1.742 -8.586 1.00 91.69 164 ASP A CA 1
ATOM 1235 C C . ASP A 1 164 ? 1.458 3.119 -9.231 1.00 91.69 164 ASP A C 1
ATOM 1237 O O . ASP A 1 164 ? 0.708 3.414 -10.160 1.00 91.69 164 ASP A O 1
ATOM 1241 N N . VAL A 1 165 ? 2.333 3.969 -8.711 1.00 93.62 165 VAL A N 1
ATOM 1242 C CA . VAL A 1 165 ? 2.600 5.309 -9.238 1.00 93.62 165 VAL A CA 1
ATOM 1243 C C . VAL A 1 165 ? 4.093 5.441 -9.479 1.00 93.62 165 VAL A C 1
ATOM 1245 O O . VAL A 1 165 ? 4.881 4.800 -8.793 1.00 93.62 165 VAL A O 1
ATOM 1248 N N . VAL A 1 166 ? 4.507 6.285 -10.415 1.00 94.50 166 VAL A N 1
ATOM 1249 C CA . VAL A 1 166 ? 5.932 6.588 -10.604 1.00 94.50 166 VAL A CA 1
ATOM 1250 C C . VAL A 1 166 ? 6.186 8.004 -10.141 1.00 94.50 166 VAL A C 1
ATOM 1252 O O . VAL A 1 166 ? 5.529 8.933 -10.607 1.00 94.50 166 VAL A O 1
ATOM 1255 N N . ILE A 1 167 ? 7.140 8.158 -9.231 1.00 95.19 167 ILE A N 1
ATOM 1256 C CA . ILE A 1 167 ? 7.528 9.441 -8.655 1.00 95.19 167 ILE A CA 1
ATOM 1257 C C . ILE A 1 167 ? 8.961 9.753 -9.089 1.00 95.19 167 ILE A C 1
ATOM 1259 O O . ILE A 1 167 ? 9.834 8.892 -8.937 1.00 95.19 167 ILE A O 1
ATOM 1263 N N . PRO A 1 168 ? 9.249 10.972 -9.579 1.00 93.19 168 PRO A N 1
ATOM 1264 C CA . PRO A 1 168 ? 10.619 11.395 -9.831 1.00 93.19 168 PRO A CA 1
ATOM 1265 C C . PRO A 1 168 ? 11.487 11.179 -8.587 1.00 93.19 168 PRO A C 1
ATOM 1267 O O . PRO A 1 168 ? 11.158 11.665 -7.504 1.00 93.19 168 PRO A O 1
ATOM 1270 N N . LEU A 1 169 ? 12.610 10.470 -8.739 1.00 89.25 169 LEU A N 1
ATOM 1271 C CA . LEU A 1 169 ? 13.475 10.079 -7.616 1.00 89.25 169 LEU A CA 1
ATOM 1272 C C . LEU A 1 169 ? 13.824 11.238 -6.655 1.00 89.25 169 LEU A C 1
ATOM 1274 O O . LEU A 1 169 ? 13.756 11.021 -5.443 1.00 89.25 169 LEU A O 1
ATOM 1278 N N . PRO A 1 170 ? 14.114 12.474 -7.122 1.00 88.62 170 PRO A N 1
ATOM 1279 C CA . PRO A 1 170 ? 14.386 13.597 -6.220 1.00 88.62 170 PRO A CA 1
ATOM 1280 C C . PRO A 1 170 ? 13.198 14.007 -5.332 1.00 88.62 170 PRO A C 1
ATOM 1282 O O . PRO A 1 170 ? 13.412 14.530 -4.243 1.00 88.62 170 PRO A O 1
ATOM 1285 N N . ARG A 1 171 ? 11.957 13.752 -5.770 1.00 92.44 171 ARG A N 1
ATOM 1286 C CA . ARG A 1 171 ? 10.707 14.093 -5.063 1.00 92.44 171 ARG A CA 1
ATOM 1287 C C . ARG A 1 171 ? 10.191 12.944 -4.182 1.00 92.44 171 ARG A C 1
ATOM 1289 O O . ARG A 1 171 ? 9.168 13.081 -3.515 1.00 92.44 171 ARG A O 1
ATOM 1296 N N . MET A 1 172 ? 10.886 11.802 -4.140 1.00 89.81 172 MET A N 1
ATOM 1297 C CA . MET A 1 172 ? 10.442 10.598 -3.418 1.00 89.81 172 MET A CA 1
ATOM 1298 C C . MET A 1 172 ? 10.247 10.832 -1.910 1.00 89.81 172 MET A C 1
ATOM 1300 O O . MET A 1 172 ? 9.368 10.237 -1.281 1.00 89.81 172 MET A O 1
ATOM 1304 N N . ALA A 1 173 ? 11.052 11.723 -1.325 1.00 89.69 173 ALA A N 1
ATOM 1305 C CA . ALA A 1 173 ? 10.936 12.111 0.077 1.00 89.69 173 ALA A CA 1
ATOM 1306 C C . ALA A 1 173 ? 9.598 12.810 0.358 1.00 89.69 173 ALA A C 1
ATOM 1308 O O . ALA A 1 173 ? 8.907 12.446 1.306 1.00 89.69 173 ALA A O 1
ATOM 1309 N N . GLU A 1 174 ? 9.205 13.749 -0.505 1.00 93.88 174 GLU A N 1
ATOM 1310 C CA . GLU A 1 174 ? 7.932 14.470 -0.400 1.00 93.88 174 GLU A CA 1
ATOM 1311 C C . GLU A 1 174 ? 6.740 13.525 -0.560 1.00 93.88 174 GLU A C 1
ATOM 1313 O O . GLU A 1 174 ? 5.769 13.632 0.189 1.00 93.88 174 GLU A O 1
ATOM 1318 N N . TYR A 1 175 ? 6.829 12.558 -1.482 1.00 94.25 175 TYR A N 1
ATOM 1319 C CA . TYR A 1 175 ? 5.797 11.531 -1.628 1.00 94.25 175 TYR A CA 1
ATOM 1320 C C . TYR A 1 175 ? 5.659 10.696 -0.353 1.00 94.25 175 TYR A C 1
ATOM 1322 O O . TYR A 1 175 ? 4.558 10.522 0.164 1.00 94.25 175 TYR A O 1
ATOM 1330 N N . THR A 1 176 ? 6.781 10.224 0.196 1.00 91.62 176 THR A N 1
ATOM 1331 C CA . THR A 1 176 ? 6.786 9.397 1.409 1.00 91.62 176 THR A CA 1
ATOM 1332 C C . THR A 1 176 ? 6.226 10.152 2.619 1.00 91.62 176 THR A C 1
ATOM 1334 O O . THR A 1 176 ? 5.399 9.603 3.348 1.00 91.62 176 THR A O 1
ATOM 1337 N N . ASP A 1 177 ? 6.606 11.421 2.806 1.00 93.44 177 ASP A N 1
ATOM 1338 C CA . ASP A 1 177 ? 6.060 12.275 3.868 1.00 93.44 177 ASP A CA 1
ATOM 1339 C C . ASP A 1 177 ? 4.559 12.546 3.658 1.00 93.44 177 ASP A C 1
ATOM 1341 O O . ASP A 1 177 ? 3.782 12.502 4.613 1.00 93.44 177 ASP A O 1
ATOM 1345 N N . GLY A 1 178 ? 4.118 12.750 2.412 1.00 95.81 178 GLY A N 1
ATOM 1346 C CA . GLY A 1 178 ? 2.703 12.902 2.075 1.00 95.81 178 GLY A CA 1
ATOM 1347 C C . GLY A 1 178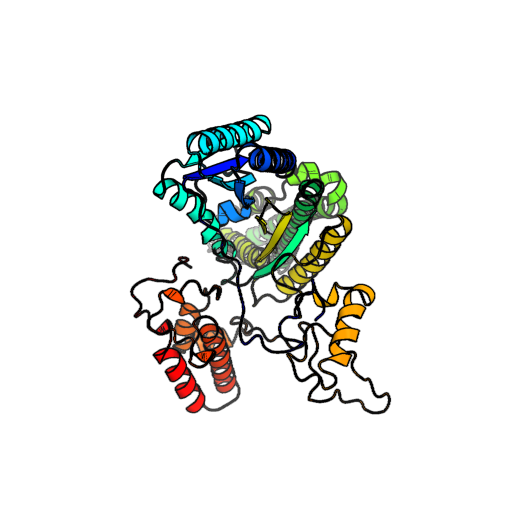 ? 1.868 11.666 2.426 1.00 95.81 178 GLY A C 1
ATOM 1348 O O . GLY A 1 178 ? 0.792 11.796 3.011 1.00 95.81 178 GLY A O 1
ATOM 1349 N N . ILE A 1 179 ? 2.377 10.462 2.147 1.00 95.44 179 ILE A N 1
ATOM 1350 C CA . ILE A 1 179 ? 1.727 9.204 2.543 1.00 95.44 179 ILE A CA 1
ATOM 1351 C C . ILE A 1 179 ? 1.714 9.035 4.067 1.00 95.44 179 ILE A C 1
ATOM 1353 O O . ILE A 1 179 ? 0.703 8.605 4.630 1.00 95.44 179 ILE A O 1
ATOM 1357 N N . GLU A 1 180 ? 2.796 9.393 4.761 1.00 94.19 180 GLU A N 1
ATOM 1358 C CA . GLU A 1 180 ? 2.831 9.326 6.224 1.00 94.19 180 GLU A CA 1
ATOM 1359 C C . GLU A 1 180 ? 1.825 10.295 6.859 1.00 94.19 180 GLU A C 1
ATOM 1361 O O . GLU A 1 180 ? 1.136 9.920 7.808 1.00 94.19 180 GLU A O 1
ATOM 1366 N N . ARG A 1 181 ? 1.649 11.494 6.288 1.00 96.25 181 ARG A N 1
ATOM 1367 C CA . ARG A 1 181 ? 0.613 12.445 6.716 1.00 96.25 181 ARG A CA 1
ATOM 1368 C C . ARG A 1 181 ? -0.783 11.837 6.585 1.00 96.25 181 ARG A C 1
ATOM 1370 O O . ARG A 1 181 ? -1.535 11.823 7.558 1.00 96.25 181 ARG A O 1
ATOM 1377 N N . MET A 1 182 ? -1.099 11.241 5.432 1.00 97.38 182 MET A N 1
ATOM 1378 C CA . MET A 1 182 ? -2.377 10.541 5.234 1.00 97.38 182 MET A CA 1
ATOM 1379 C C . MET A 1 182 ? -2.569 9.415 6.258 1.00 97.38 182 MET A C 1
ATOM 1381 O O . MET A 1 182 ? -3.653 9.262 6.817 1.00 97.38 182 MET A O 1
ATOM 1385 N N . ASN A 1 183 ? -1.520 8.644 6.553 1.00 96.62 183 ASN A N 1
ATOM 1386 C CA . ASN A 1 183 ? -1.557 7.594 7.571 1.00 96.62 183 ASN A CA 1
ATOM 1387 C C . ASN A 1 183 ? -1.831 8.132 8.984 1.00 96.62 183 ASN A C 1
ATOM 1389 O O . ASN A 1 183 ? -2.571 7.498 9.743 1.00 96.62 183 ASN A O 1
ATOM 1393 N N . ILE A 1 184 ? -1.251 9.277 9.350 1.00 97.06 184 ILE A N 1
ATOM 1394 C CA . ILE A 1 184 ? -1.503 9.947 10.632 1.00 97.06 184 ILE A CA 1
ATOM 1395 C C . ILE A 1 184 ? -2.972 10.369 10.723 1.00 97.06 184 ILE A C 1
ATOM 1397 O O . ILE A 1 184 ? -3.636 10.027 11.702 1.00 97.06 184 ILE A O 1
ATOM 1401 N N . GLU A 1 185 ? -3.507 11.016 9.687 1.00 98.00 185 GLU A N 1
ATOM 1402 C CA . GLU A 1 185 ? -4.915 11.424 9.635 1.00 98.00 185 GLU A CA 1
ATOM 1403 C C . GLU A 1 185 ? -5.872 10.226 9.740 1.00 98.00 185 GLU A C 1
ATOM 1405 O O . GLU A 1 185 ? -6.792 10.234 10.558 1.00 98.00 185 GLU A O 1
ATOM 1410 N N . LEU A 1 186 ? -5.641 9.163 8.959 1.00 97.81 186 LEU A N 1
ATOM 1411 C CA . LEU A 1 186 ? -6.446 7.934 8.997 1.00 97.81 186 LEU A CA 1
ATOM 1412 C C . LEU A 1 186 ? -6.413 7.278 10.388 1.00 97.81 186 LEU A C 1
ATOM 1414 O O . LEU A 1 186 ? -7.434 6.818 10.904 1.00 97.81 186 LEU A O 1
ATOM 1418 N N . SER A 1 187 ? -5.240 7.272 11.025 1.00 97.25 187 SER A N 1
ATOM 1419 C CA . SER A 1 187 ? -5.041 6.759 12.382 1.00 97.25 187 SER A CA 1
ATOM 1420 C C . SER A 1 187 ? -5.777 7.595 13.432 1.00 97.25 187 SER A C 1
ATOM 1422 O O . SER A 1 187 ? -6.369 7.022 14.347 1.00 97.25 187 SER A O 1
ATOM 1424 N N . LEU A 1 188 ? -5.760 8.926 13.316 1.00 98.12 188 LEU A N 1
ATOM 1425 C CA . LEU A 1 188 ? -6.478 9.834 14.216 1.00 98.12 188 LEU A CA 1
ATOM 1426 C C . LEU A 1 188 ? -7.995 9.705 14.048 1.00 98.12 188 LEU A C 1
ATOM 1428 O O . LEU A 1 188 ? -8.684 9.511 15.044 1.00 98.12 188 LEU A O 1
ATOM 1432 N N . ARG A 1 189 ? -8.514 9.681 12.814 1.00 97.88 189 ARG A N 1
ATOM 1433 C CA . ARG A 1 189 ? -9.952 9.483 12.543 1.00 97.88 189 ARG A CA 1
ATOM 1434 C C . ARG A 1 189 ? -10.487 8.180 13.135 1.00 97.88 189 ARG A C 1
ATOM 1436 O O . ARG A 1 189 ? -11.522 8.183 13.791 1.00 97.88 189 ARG A O 1
ATOM 1443 N N . ASN A 1 190 ? -9.754 7.075 12.987 1.00 97.69 190 ASN A N 1
ATOM 1444 C CA . ASN A 1 190 ? -10.140 5.801 13.602 1.00 97.69 190 ASN A CA 1
ATOM 1445 C C . ASN A 1 190 ? -10.149 5.864 15.143 1.00 97.69 190 ASN A C 1
ATOM 1447 O O . ASN A 1 190 ? -10.998 5.254 15.787 1.00 97.69 190 ASN A O 1
ATOM 1451 N N . LYS A 1 191 ? -9.223 6.616 15.747 1.00 97.94 191 LYS A N 1
ATOM 1452 C CA . LYS A 1 191 ? -9.179 6.821 17.202 1.00 97.94 191 LYS A CA 1
ATOM 1453 C C . LYS A 1 191 ? -10.286 7.745 17.707 1.00 97.94 191 LYS A C 1
ATOM 1455 O O . LYS A 1 191 ? -10.771 7.533 18.811 1.00 97.94 191 LYS A O 1
ATOM 1460 N N . LEU A 1 192 ? -10.708 8.725 16.916 1.00 98.44 192 LEU A N 1
ATOM 1461 C CA . LEU A 1 192 ? -11.870 9.555 17.233 1.00 98.44 192 LEU A CA 1
ATOM 1462 C C . LEU A 1 192 ? -13.156 8.723 17.203 1.00 98.44 192 LEU A C 1
ATOM 1464 O O . LEU A 1 192 ? -13.901 8.751 18.175 1.00 98.44 192 LEU A O 1
ATOM 1468 N N . ALA A 1 193 ? -13.327 7.865 16.190 1.00 97.88 193 ALA A N 1
ATOM 1469 C CA . ALA A 1 193 ? -14.439 6.911 16.143 1.00 97.88 193 ALA A CA 1
ATOM 1470 C C . ALA A 1 193 ? -14.460 5.962 17.359 1.00 97.88 193 ALA A C 1
ATOM 1472 O O . ALA A 1 193 ? -15.523 5.563 17.831 1.00 97.88 193 ALA A O 1
ATOM 1473 N N . LEU A 1 194 ? -13.288 5.615 17.907 1.00 98.44 194 LEU A N 1
ATOM 1474 C CA . LEU A 1 194 ? -13.198 4.870 19.163 1.00 98.44 194 LEU A CA 1
ATOM 1475 C C . LEU A 1 194 ? -13.714 5.686 20.351 1.00 98.44 194 LEU A C 1
ATOM 1477 O O . LEU A 1 194 ? -14.462 5.145 21.162 1.00 98.44 194 LEU A O 1
ATOM 1481 N N . CYS A 1 195 ? -13.313 6.953 20.473 1.00 98.56 195 CYS A N 1
ATOM 1482 C CA . CYS A 1 195 ? -13.832 7.831 21.519 1.00 98.56 195 CYS A CA 1
ATOM 1483 C C . CYS A 1 195 ? -15.357 7.958 21.422 1.00 98.56 195 CYS A C 1
ATOM 1485 O O . CYS A 1 195 ? -16.031 7.773 22.432 1.00 98.56 195 CYS A O 1
ATOM 1487 N N . ASP A 1 196 ? -15.889 8.172 20.217 1.00 98.19 196 ASP A N 1
ATOM 1488 C CA . ASP A 1 196 ? -17.331 8.274 19.968 1.00 98.19 196 ASP A CA 1
ATOM 1489 C C . ASP A 1 196 ? -18.059 6.983 20.390 1.00 98.19 196 ASP A C 1
ATOM 1491 O O . ASP A 1 196 ? -19.037 7.021 21.137 1.00 98.19 196 ASP A O 1
ATOM 1495 N N . ALA A 1 197 ? -17.541 5.814 19.997 1.00 97.56 197 ALA A N 1
ATOM 1496 C CA . ALA A 1 197 ? -18.128 4.523 20.362 1.00 97.56 197 ALA A CA 1
ATOM 1497 C C . ALA A 1 197 ? -18.106 4.259 21.879 1.00 97.56 197 ALA A C 1
ATOM 1499 O O . ALA A 1 197 ? -19.054 3.691 22.426 1.00 97.56 197 ALA A O 1
ATOM 1500 N N . LEU A 1 198 ? -17.041 4.671 22.575 1.00 97.81 198 LEU A N 1
ATOM 1501 C CA . LEU A 1 198 ? -16.954 4.552 24.032 1.00 97.81 198 LEU A CA 1
ATOM 1502 C C . LEU A 1 198 ? -17.906 5.524 24.737 1.00 97.81 198 LEU A C 1
ATOM 1504 O O . LEU A 1 198 ? -18.533 5.135 25.718 1.00 97.81 198 LEU A O 1
ATOM 1508 N N . GLN A 1 199 ? -18.055 6.754 24.238 1.00 97.19 199 GLN A N 1
ATOM 1509 C CA . GLN A 1 199 ? -19.031 7.711 24.771 1.00 97.19 199 GLN A CA 1
ATOM 1510 C C . GLN A 1 199 ? -20.454 7.164 24.664 1.00 97.19 199 GLN A C 1
ATOM 1512 O O . GLN A 1 199 ? -21.186 7.191 25.651 1.00 97.19 199 GLN A O 1
ATOM 1517 N N . VAL A 1 200 ? -20.816 6.599 23.507 1.00 96.44 200 VAL A N 1
ATOM 1518 C CA . VAL A 1 200 ? -22.114 5.937 23.314 1.00 96.44 200 VAL A CA 1
ATOM 1519 C C . VAL A 1 200 ? -22.301 4.797 24.314 1.00 96.44 200 VAL A C 1
ATOM 1521 O O . VAL A 1 200 ? -23.339 4.733 24.966 1.00 96.44 200 VAL A O 1
ATOM 1524 N N . PHE A 1 201 ? -21.300 3.929 24.489 1.00 95.81 201 PHE A N 1
ATOM 1525 C CA . PHE A 1 201 ? -21.368 2.824 25.450 1.00 95.81 201 PHE A CA 1
ATOM 1526 C C . PHE A 1 201 ? -21.623 3.306 26.885 1.00 95.81 201 PHE A C 1
ATOM 1528 O O . PHE A 1 201 ? -22.530 2.809 27.548 1.00 95.81 201 PHE A O 1
ATOM 1535 N N . PHE A 1 202 ? -20.886 4.318 27.348 1.00 94.69 202 PHE A N 1
ATOM 1536 C CA . PHE A 1 202 ? -21.073 4.870 28.692 1.00 94.69 202 PHE A CA 1
ATOM 1537 C C . PHE A 1 202 ? -22.381 5.659 28.858 1.00 94.69 202 PHE A C 1
ATOM 1539 O O . PHE A 1 202 ? -22.853 5.805 29.981 1.00 94.69 202 PHE A O 1
ATOM 1546 N N . ALA A 1 203 ? -22.991 6.144 27.773 1.00 91.25 203 ALA A N 1
ATOM 1547 C CA . ALA A 1 203 ? -24.268 6.861 27.810 1.00 91.25 203 ALA A CA 1
ATOM 1548 C C . ALA A 1 203 ? -25.508 5.943 27.841 1.00 91.25 203 ALA A C 1
ATOM 1550 O O . ALA A 1 203 ? -26.589 6.400 28.200 1.00 91.25 203 ALA A O 1
ATOM 1551 N N . GLN A 1 204 ? -25.383 4.658 27.485 1.00 83.25 204 GLN A N 1
ATOM 1552 C CA . GLN A 1 204 ? -26.520 3.724 27.377 1.00 83.25 204 GLN A CA 1
ATOM 1553 C C . GLN A 1 204 ? -27.149 3.312 28.725 1.00 83.25 204 GLN A C 1
ATOM 1555 O O . GLN A 1 204 ? -28.191 2.659 28.730 1.00 83.25 204 GLN A O 1
ATOM 1560 N N . GLY A 1 205 ? -26.542 3.666 29.864 1.00 70.31 205 GLY A N 1
ATOM 1561 C CA . GLY A 1 205 ? -27.090 3.474 31.217 1.00 70.31 205 GLY A CA 1
ATOM 1562 C C . GLY A 1 205 ? -27.118 2.029 31.744 1.00 70.31 205 GLY A C 1
ATOM 1563 O O . GLY A 1 205 ? -27.049 1.827 32.951 1.00 70.31 205 GLY A O 1
ATOM 1564 N N . ASN A 1 206 ? -27.157 1.013 30.875 1.00 78.06 206 ASN A N 1
ATOM 1565 C CA . ASN A 1 206 ? -27.178 -0.407 31.253 1.00 78.06 206 ASN A CA 1
ATOM 1566 C C . ASN A 1 206 ? -25.795 -1.066 31.093 1.00 78.06 206 ASN A C 1
ATOM 1568 O O . ASN A 1 206 ? -25.576 -1.887 30.199 1.00 78.06 206 ASN A O 1
ATOM 1572 N N . LEU A 1 207 ? -24.833 -0.656 31.924 1.00 85.75 207 LEU A N 1
ATOM 1573 C CA . LEU A 1 207 ? -23.458 -1.158 31.853 1.00 85.75 207 LEU A CA 1
ATOM 1574 C C . LEU A 1 207 ? -23.338 -2.579 32.433 1.00 85.75 207 LEU A C 1
ATOM 1576 O O . LEU A 1 207 ? -23.935 -2.870 33.469 1.00 85.75 207 LEU A O 1
ATOM 1580 N N . PRO A 1 208 ? -22.543 -3.470 31.812 1.00 84.19 208 PRO A N 1
ATOM 1581 C CA . PRO A 1 208 ? -22.386 -4.840 32.286 1.00 84.19 208 PRO A CA 1
ATOM 1582 C C . PRO A 1 208 ? -21.600 -4.879 33.602 1.00 84.19 208 PRO A C 1
ATOM 1584 O O . PRO A 1 208 ? -20.482 -4.371 33.672 1.00 84.19 208 PRO A O 1
ATOM 1587 N N . LEU A 1 209 ? -22.149 -5.530 34.631 1.00 82.00 209 LEU A N 1
ATOM 1588 C CA . LEU A 1 209 ? -21.510 -5.680 35.944 1.00 82.00 209 LEU A CA 1
ATOM 1589 C C . LEU A 1 209 ? -21.213 -7.141 36.271 1.00 82.00 209 LEU A C 1
ATOM 1591 O O . LEU A 1 209 ? -21.953 -8.050 35.896 1.00 82.00 209 LEU A O 1
ATOM 1595 N N . GLY A 1 210 ? -20.096 -7.360 36.962 1.00 77.69 210 GLY A N 1
ATOM 1596 C CA . GLY A 1 210 ? -19.723 -8.650 37.534 1.00 77.69 210 GLY A CA 1
ATOM 1597 C C . GLY A 1 210 ? -20.535 -8.972 38.790 1.00 77.69 210 GLY A C 1
ATOM 1598 O O . GLY A 1 210 ? -21.360 -8.177 39.239 1.00 77.69 210 GLY A O 1
ATOM 1599 N N . LYS A 1 211 ? -20.288 -10.145 39.385 1.00 71.62 211 LYS A N 1
ATOM 1600 C CA . LYS A 1 211 ? -20.956 -10.556 40.630 1.00 71.62 211 LYS A CA 1
ATOM 1601 C C . LYS A 1 211 ? -20.686 -9.537 41.746 1.00 71.62 211 LYS A C 1
ATOM 1603 O O . LYS A 1 211 ? -19.531 -9.206 42.004 1.00 71.62 211 LYS A O 1
ATOM 1608 N N . GLN A 1 212 ? -21.751 -9.062 42.386 1.00 65.38 212 GLN A N 1
ATOM 1609 C CA . GLN A 1 212 ? -21.702 -8.251 43.603 1.00 65.38 212 GLN A CA 1
ATOM 1610 C C . GLN A 1 212 ? -21.959 -9.154 44.818 1.00 65.38 212 GLN A C 1
ATOM 1612 O O . GLN A 1 212 ? -22.750 -10.088 44.715 1.00 65.38 212 GLN A O 1
ATOM 1617 N N . ASP A 1 213 ? -21.311 -8.877 45.952 1.00 56.12 213 ASP A N 1
ATOM 1618 C CA . ASP A 1 213 ? -21.753 -9.413 47.245 1.00 56.12 213 ASP A CA 1
ATOM 1619 C C . ASP A 1 213 ? -22.980 -8.610 47.713 1.00 56.12 213 ASP A C 1
ATOM 1621 O O . ASP A 1 213 ? -22.969 -7.377 47.679 1.00 56.12 213 ASP A O 1
ATOM 1625 N N . ASP A 1 214 ? -24.029 -9.308 48.160 1.00 53.34 214 ASP A N 1
ATOM 1626 C CA . ASP A 1 214 ? -25.404 -8.817 48.395 1.00 53.34 214 ASP A CA 1
ATOM 1627 C C . ASP A 1 214 ? -25.566 -7.675 49.437 1.00 53.34 214 ASP A C 1
ATOM 1629 O O . ASP A 1 214 ? -26.682 -7.259 49.748 1.00 53.34 214 ASP A O 1
ATOM 1633 N N . ALA A 1 215 ? -24.483 -7.122 49.993 1.00 53.19 215 ALA A N 1
ATOM 1634 C CA . ALA A 1 215 ? -24.519 -6.216 51.145 1.00 53.19 215 ALA A CA 1
ATOM 1635 C C . ALA A 1 215 ? -24.477 -4.698 50.830 1.00 53.19 215 ALA A C 1
ATOM 1637 O O . ALA A 1 215 ? -24.505 -3.902 51.768 1.00 53.19 215 ALA A O 1
ATOM 1638 N N . GLN A 1 216 ? -24.387 -4.251 49.564 1.00 53.19 216 GLN A N 1
ATOM 1639 C CA . GLN A 1 216 ? -24.108 -2.829 49.231 1.00 53.19 216 GLN A CA 1
ATOM 1640 C C . GLN A 1 216 ? -24.931 -2.222 48.070 1.00 53.19 216 GLN A C 1
ATOM 1642 O O . GLN A 1 216 ? -24.436 -1.381 47.318 1.00 53.19 216 GLN A O 1
ATOM 1647 N N . SER A 1 217 ? -26.204 -2.589 47.916 1.00 54.16 217 SER A N 1
ATOM 1648 C CA . SER A 1 217 ? -27.004 -2.200 46.739 1.00 54.16 217 SER A CA 1
ATOM 1649 C C . SER A 1 217 ? -27.218 -0.683 46.549 1.00 54.16 217 SER A C 1
ATOM 1651 O O . SER A 1 217 ? -27.175 -0.217 45.415 1.00 54.16 217 SER A O 1
ATOM 1653 N N . ILE A 1 218 ? -27.364 0.119 47.613 1.00 49.06 218 ILE A N 1
ATOM 1654 C CA . ILE A 1 218 ? -27.705 1.559 47.489 1.00 49.06 218 ILE A CA 1
ATOM 1655 C C . ILE A 1 218 ? -26.476 2.445 47.193 1.00 49.06 218 ILE A C 1
ATOM 1657 O O . ILE A 1 218 ? -26.558 3.345 46.365 1.00 49.06 218 ILE A O 1
ATOM 1661 N N . ASN A 1 219 ? -25.312 2.158 47.790 1.00 54.09 219 ASN A N 1
ATOM 1662 C CA . ASN A 1 219 ? -24.074 2.930 47.566 1.00 54.09 219 ASN A 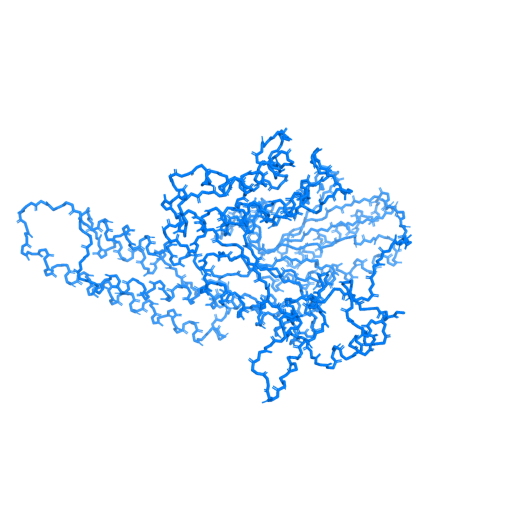CA 1
ATOM 1663 C C . ASN A 1 219 ? -23.481 2.675 46.160 1.00 54.09 219 ASN A C 1
ATOM 1665 O O . ASN A 1 219 ? -22.708 3.465 45.630 1.00 54.09 219 ASN A O 1
ATOM 1669 N N . SER A 1 220 ? -23.866 1.559 45.531 1.00 61.12 220 SER A N 1
ATOM 1670 C CA . SER A 1 220 ? -23.341 1.133 44.232 1.00 61.12 220 SER A CA 1
ATOM 1671 C C . SER A 1 220 ? -23.834 1.965 43.039 1.00 61.12 220 SER A C 1
ATOM 1673 O O . SER A 1 220 ? -23.108 2.059 42.051 1.00 61.12 220 SER A O 1
ATOM 1675 N N . ALA A 1 221 ? -25.016 2.590 43.128 1.00 65.94 221 ALA A N 1
ATOM 1676 C CA . ALA A 1 221 ? -25.609 3.365 42.034 1.00 65.94 221 ALA A CA 1
ATOM 1677 C C . ALA A 1 221 ? -24.998 4.774 41.913 1.00 65.94 221 ALA A C 1
ATOM 1679 O O . ALA A 1 221 ? -24.533 5.139 40.837 1.00 65.94 221 ALA A O 1
ATOM 1680 N N . GLU A 1 222 ? -24.888 5.525 43.015 1.00 66.62 222 GLU A N 1
ATOM 1681 C CA . GLU A 1 222 ? -24.225 6.844 43.017 1.00 66.62 222 GLU A CA 1
ATOM 1682 C C . GLU A 1 222 ? -22.730 6.731 42.672 1.00 66.62 222 GLU A C 1
ATOM 1684 O O . GLU A 1 222 ? -22.209 7.497 41.861 1.00 66.62 222 GLU A O 1
ATOM 1689 N N . LEU A 1 223 ? -22.038 5.718 43.214 1.00 72.12 223 LEU A N 1
ATOM 1690 C CA . LEU A 1 223 ? -20.641 5.431 42.858 1.00 72.12 223 LEU A CA 1
ATOM 1691 C C . LEU A 1 223 ? -20.475 5.037 41.382 1.00 72.12 223 LEU A C 1
ATOM 1693 O O . LEU A 1 223 ? -19.392 5.220 40.824 1.00 72.12 223 LEU A O 1
ATOM 1697 N N . MET A 1 224 ? -21.508 4.467 40.756 1.00 81.94 224 MET A N 1
ATOM 1698 C CA . MET A 1 224 ? -21.495 4.162 39.327 1.00 81.94 224 MET A CA 1
ATOM 1699 C C . MET A 1 224 ? -21.640 5.434 38.498 1.00 81.94 224 MET A C 1
ATOM 1701 O O . MET A 1 224 ? -20.855 5.636 37.574 1.00 81.94 224 MET A O 1
ATOM 1705 N N . GLU A 1 225 ? -22.605 6.292 38.831 1.00 85.19 225 GLU A N 1
ATOM 1706 C CA . GLU A 1 225 ? -22.842 7.550 38.116 1.00 85.19 225 GLU A CA 1
ATOM 1707 C C . GLU A 1 225 ? -21.597 8.445 38.118 1.00 85.19 225 GLU A C 1
ATOM 1709 O O . GLU A 1 225 ? -21.188 8.923 37.058 1.00 85.19 225 GLU A O 1
ATOM 1714 N N . ASP A 1 226 ? -20.922 8.584 39.265 1.00 89.44 226 ASP A N 1
ATOM 1715 C CA . ASP A 1 226 ? -19.679 9.357 39.365 1.00 89.44 226 ASP A CA 1
ATOM 1716 C C . ASP A 1 226 ? -18.547 8.755 38.509 1.00 89.44 226 ASP A C 1
ATOM 1718 O O . ASP A 1 226 ? -17.892 9.458 37.737 1.00 89.44 226 ASP A O 1
ATOM 1722 N N . ARG A 1 227 ? -18.346 7.429 38.547 1.00 92.00 227 ARG A N 1
ATOM 1723 C CA . ARG A 1 227 ? -17.326 6.759 37.711 1.00 92.00 227 ARG A CA 1
ATOM 1724 C C . ARG A 1 227 ? -17.623 6.889 36.219 1.00 92.00 227 ARG A C 1
ATOM 1726 O O . ARG A 1 227 ? -16.701 7.084 35.426 1.00 92.00 227 ARG A O 1
ATOM 1733 N N . VAL A 1 228 ? -18.891 6.794 35.824 1.00 93.94 228 VAL A N 1
ATOM 1734 C CA . VAL A 1 228 ? -19.319 6.991 34.433 1.00 93.94 228 VAL A CA 1
ATOM 1735 C C . VAL A 1 228 ? -19.077 8.435 33.997 1.00 93.94 228 VAL A C 1
ATOM 1737 O O . VAL A 1 228 ? -18.519 8.646 32.920 1.00 93.94 228 VAL A O 1
ATOM 1740 N N . ALA A 1 229 ? -19.394 9.420 34.840 1.00 94.50 229 ALA A N 1
ATOM 1741 C CA . ALA A 1 229 ? -19.110 10.827 34.566 1.00 94.50 229 ALA A CA 1
ATOM 1742 C C . ALA A 1 229 ? -17.599 11.090 34.418 1.00 94.50 229 ALA A C 1
ATOM 1744 O O . ALA A 1 229 ? -17.172 11.754 33.469 1.00 94.50 229 ALA A O 1
ATOM 1745 N N . GLN A 1 230 ? -16.768 10.507 35.290 1.00 96.31 230 GLN A N 1
ATOM 1746 C CA . GLN A 1 230 ? -15.306 10.570 35.175 1.00 96.31 230 GLN A CA 1
ATOM 1747 C C . GLN A 1 230 ? -14.808 9.946 33.864 1.00 96.31 230 GLN A C 1
ATOM 1749 O O . GLN A 1 230 ? -13.958 10.528 33.186 1.00 96.31 230 GLN A O 1
ATOM 1754 N N . ALA A 1 231 ? -15.349 8.788 33.473 1.00 96.94 231 ALA A N 1
ATOM 1755 C CA . ALA A 1 231 ? -14.993 8.123 32.223 1.00 96.94 231 ALA A CA 1
ATOM 1756 C C . ALA A 1 231 ? -15.394 8.953 30.995 1.00 96.94 231 ALA A C 1
ATOM 1758 O O . ALA A 1 231 ? -14.580 9.130 30.090 1.00 96.94 231 ALA A O 1
ATOM 1759 N N . GLN A 1 232 ? -16.609 9.507 30.971 1.00 97.44 232 GLN A N 1
ATOM 1760 C CA . GLN A 1 232 ? -17.069 10.379 29.888 1.00 97.44 232 GLN A CA 1
ATOM 1761 C C . GLN A 1 232 ? -16.222 11.652 29.778 1.00 97.44 232 GLN A C 1
ATOM 1763 O O . GLN A 1 232 ? -15.834 12.022 28.670 1.00 97.44 232 GLN A O 1
ATOM 1768 N N . SER A 1 233 ? -15.876 12.279 30.908 1.00 98.12 233 SER A N 1
ATOM 1769 C CA . SER A 1 233 ? -14.998 13.456 30.951 1.00 98.12 233 SER A CA 1
ATOM 1770 C C . SER A 1 233 ? -13.599 13.141 30.416 1.00 98.12 233 SER A C 1
ATOM 1772 O O . SER A 1 233 ? -13.097 13.847 29.541 1.00 98.12 233 SER A O 1
ATOM 1774 N N . LEU A 1 234 ? -12.996 12.030 30.858 1.00 98.44 234 LEU A N 1
ATOM 1775 C CA . LEU A 1 234 ? -11.714 11.543 30.341 1.00 98.44 234 LEU A CA 1
ATOM 1776 C C . LEU A 1 234 ? -11.764 11.332 28.822 1.00 98.44 234 LEU A C 1
ATOM 1778 O O . LEU A 1 234 ? -10.875 11.792 28.105 1.00 98.44 234 LEU A O 1
ATOM 1782 N N . ILE A 1 235 ? -12.783 10.622 28.327 1.00 98.44 235 ILE A N 1
ATOM 1783 C CA . ILE A 1 235 ? -12.908 10.326 26.896 1.00 98.44 235 ILE A CA 1
ATOM 1784 C C . ILE A 1 235 ? -13.098 11.621 26.103 1.00 98.44 235 ILE A C 1
ATOM 1786 O O . ILE A 1 235 ? -12.453 11.773 25.070 1.00 98.44 235 ILE A O 1
ATOM 1790 N N . GLY A 1 236 ? -13.913 12.560 26.595 1.00 98.44 236 GLY A N 1
ATOM 1791 C CA . GLY A 1 236 ? -14.103 13.879 25.985 1.00 98.44 236 GLY A CA 1
ATOM 1792 C C . GLY A 1 236 ? -12.795 14.661 25.866 1.00 98.44 236 GLY A C 1
ATOM 1793 O O . GLY A 1 236 ? -12.421 15.055 24.768 1.00 98.44 236 GLY A O 1
ATOM 1794 N N . GLN A 1 237 ? -12.026 14.777 26.953 1.00 98.50 237 GLN A N 1
ATOM 1795 C CA . GLN A 1 237 ? -10.733 15.476 26.943 1.00 98.50 237 GLN A CA 1
ATOM 1796 C C . GLN A 1 237 ? -9.732 14.851 25.962 1.00 98.50 237 GLN A C 1
ATOM 1798 O O . GLN A 1 237 ? -9.049 15.555 25.217 1.00 98.50 237 GLN A O 1
ATOM 1803 N N . VAL A 1 238 ? -9.637 13.516 25.944 1.00 98.56 238 VAL A N 1
ATOM 1804 C CA . VAL A 1 238 ? -8.741 12.802 25.022 1.00 98.56 238 VAL A CA 1
ATOM 1805 C C . VAL A 1 238 ? -9.206 12.956 23.575 1.00 98.56 238 VAL A C 1
ATOM 1807 O O . VAL A 1 238 ? -8.378 13.141 22.682 1.00 98.56 238 VAL A O 1
ATOM 1810 N N . ARG A 1 239 ? -10.519 12.902 23.336 1.00 98.56 239 ARG A N 1
ATOM 1811 C CA . ARG A 1 239 ? -11.122 13.126 22.023 1.00 98.56 239 ARG A CA 1
ATOM 1812 C C . ARG A 1 239 ? -10.806 14.528 21.510 1.00 98.56 239 ARG A C 1
ATOM 1814 O O . ARG A 1 239 ? -10.316 14.636 20.392 1.00 98.56 239 ARG A O 1
ATOM 1821 N N . ASP A 1 240 ? -11.017 15.563 22.317 1.00 98.62 240 ASP A N 1
ATOM 1822 C CA . ASP A 1 240 ? -10.759 16.958 21.940 1.00 98.62 240 ASP A CA 1
ATOM 1823 C C . ASP A 1 240 ? -9.275 17.190 21.646 1.00 98.62 240 ASP A C 1
ATOM 1825 O O . ASP A 1 240 ? -8.924 17.823 20.653 1.00 98.62 240 ASP A O 1
ATOM 1829 N N . GLN A 1 241 ? -8.384 16.594 22.444 1.00 98.38 241 GLN A N 1
ATOM 1830 C CA . GLN A 1 241 ? -6.949 16.635 22.174 1.00 98.38 241 GLN A CA 1
ATOM 1831 C C . GLN A 1 241 ? -6.597 15.980 20.830 1.00 98.38 241 GLN A C 1
ATOM 1833 O O . GLN A 1 241 ? -5.832 16.541 20.047 1.00 98.38 241 GLN A O 1
ATOM 1838 N N . TRP A 1 242 ? -7.122 14.782 20.556 1.00 98.50 242 TRP A N 1
ATOM 1839 C CA . TRP A 1 242 ? -6.855 14.081 19.299 1.00 98.50 242 TRP A CA 1
ATOM 1840 C C . TRP A 1 242 ? -7.498 14.768 18.092 1.00 98.50 242 TRP A C 1
ATOM 1842 O O . TRP A 1 242 ? -6.926 14.706 17.006 1.00 98.50 242 TRP A O 1
ATOM 1852 N N . GLN A 1 243 ? -8.645 15.425 18.278 1.00 98.56 243 GLN A N 1
ATOM 1853 C CA . GLN A 1 243 ? -9.303 16.239 17.260 1.00 98.56 243 GLN A CA 1
ATOM 1854 C C . GLN A 1 243 ? -8.462 17.474 16.944 1.00 98.56 243 GLN A C 1
ATOM 1856 O O . GLN A 1 243 ? -8.167 17.699 15.779 1.00 98.56 243 GLN A O 1
ATOM 1861 N N . GLY A 1 244 ? -7.965 18.186 17.960 1.00 98.31 244 GLY A N 1
ATOM 1862 C CA . GLY A 1 244 ? -7.043 19.305 17.754 1.00 98.31 244 GLY A CA 1
ATOM 1863 C C . GLY A 1 244 ? -5.786 18.883 16.991 1.00 98.31 244 GLY A C 1
ATOM 1864 O O . GLY A 1 244 ? -5.364 19.561 16.064 1.00 98.31 244 GLY A O 1
ATOM 1865 N N . TRP A 1 245 ? -5.226 17.704 17.290 1.00 98.31 245 TRP A N 1
ATOM 1866 C CA . TRP A 1 245 ? -4.111 17.171 16.498 1.00 98.31 245 TRP A CA 1
ATOM 1867 C C . TRP A 1 245 ? -4.482 16.821 15.059 1.00 98.31 245 TRP A C 1
ATOM 1869 O O . TRP A 1 245 ? -3.607 16.886 14.203 1.00 98.31 245 TRP A O 1
ATOM 1879 N N . LEU A 1 246 ? -5.725 16.400 14.802 1.00 98.19 246 LEU A N 1
ATOM 1880 C CA . LEU A 1 246 ? -6.222 16.111 13.458 1.00 98.19 246 LEU A CA 1
ATOM 1881 C C . LEU A 1 246 ? -6.424 17.399 12.652 1.00 98.19 246 LEU A C 1
ATOM 1883 O O . LEU A 1 246 ? -6.024 17.448 11.490 1.00 98.19 246 LEU A O 1
ATOM 1887 N N . ASP A 1 247 ? -7.019 18.414 13.274 1.00 98.06 247 ASP A N 1
ATOM 1888 C CA . ASP A 1 247 ? -7.296 19.715 12.663 1.00 98.06 247 ASP A CA 1
ATOM 188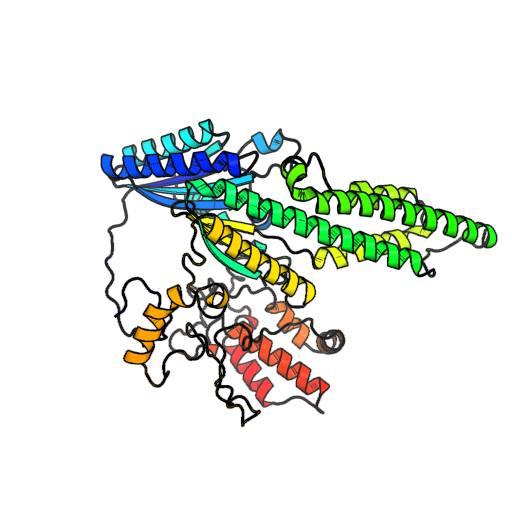9 C C . ASP A 1 247 ? -5.990 20.459 12.341 1.00 98.06 247 ASP A C 1
ATOM 1891 O O . ASP A 1 247 ? -5.849 21.030 11.262 1.00 98.06 247 ASP A O 1
ATOM 1895 N N . ASP A 1 248 ? -4.991 20.341 13.223 1.00 97.50 248 ASP A N 1
ATOM 1896 C CA . ASP A 1 248 ? -3.661 20.940 13.088 1.00 97.50 248 ASP A CA 1
ATOM 1897 C C . ASP A 1 248 ? -2.589 19.931 12.616 1.00 97.50 248 ASP A C 1
ATOM 1899 O O . ASP A 1 248 ? -1.410 20.039 12.974 1.00 97.50 248 ASP A O 1
ATOM 1903 N N . VAL A 1 249 ? -2.955 18.931 11.798 1.00 96.75 249 VAL A N 1
ATOM 1904 C CA . VAL A 1 249 ? -2.006 17.898 11.323 1.00 96.75 249 VAL A CA 1
ATOM 1905 C C . VAL A 1 249 ? -0.780 18.498 10.638 1.00 96.75 249 VAL A C 1
ATOM 1907 O O . VAL A 1 249 ? 0.331 18.022 10.862 1.00 96.75 249 VAL A O 1
ATOM 1910 N N . ASP A 1 250 ? -0.957 19.522 9.805 1.00 95.25 250 ASP A N 1
ATOM 1911 C CA . ASP A 1 250 ? 0.135 20.107 9.024 1.00 95.25 250 ASP A CA 1
ATOM 1912 C C . ASP A 1 250 ? 1.227 20.748 9.895 1.00 95.25 250 ASP A C 1
ATOM 1914 O O . ASP A 1 250 ? 2.391 20.344 9.769 1.00 95.25 250 ASP A O 1
ATOM 1918 N N . PRO A 1 251 ? 0.915 21.686 10.812 1.00 97.31 251 PRO A N 1
ATOM 1919 C CA . PRO A 1 251 ? 1.925 22.247 11.708 1.00 97.31 251 PRO A CA 1
ATOM 1920 C C . PRO A 1 251 ? 2.470 21.224 12.719 1.00 97.31 251 PRO A C 1
ATOM 1922 O O . PRO A 1 251 ? 3.620 21.346 13.149 1.00 97.31 251 PRO A O 1
ATOM 1925 N N . LEU A 1 252 ? 1.695 20.195 13.084 1.00 97.25 252 LEU A N 1
ATOM 1926 C CA . LEU A 1 252 ? 2.109 19.167 14.048 1.00 97.25 252 LEU A CA 1
ATOM 1927 C C . LEU A 1 252 ? 2.789 17.948 13.406 1.00 97.25 252 LEU A C 1
ATOM 1929 O O . LEU A 1 252 ? 3.262 17.062 14.125 1.00 97.25 252 LEU A O 1
ATOM 1933 N N . PHE A 1 253 ? 2.890 17.901 12.073 1.00 95.75 253 PHE A N 1
ATOM 1934 C CA . PHE A 1 253 ? 3.295 16.711 11.324 1.00 95.75 253 PHE A CA 1
ATOM 1935 C C . PHE A 1 253 ? 4.608 16.107 11.826 1.00 95.75 253 PHE A C 1
ATOM 1937 O O . PHE A 1 253 ? 4.663 14.914 12.105 1.00 95.75 253 PHE A O 1
ATOM 1944 N N . ALA A 1 254 ? 5.649 16.922 12.021 1.00 92.94 254 ALA A N 1
ATOM 1945 C CA . ALA A 1 254 ? 6.955 16.430 12.462 1.00 92.94 254 ALA A CA 1
ATOM 1946 C C . ALA A 1 254 ? 6.898 15.751 13.843 1.00 92.94 254 ALA A C 1
ATOM 1948 O O . ALA A 1 254 ? 7.531 14.719 14.047 1.00 92.94 254 ALA A O 1
ATOM 1949 N N . GLN A 1 255 ? 6.121 16.308 14.778 1.00 94.69 255 GLN A N 1
ATOM 1950 C CA . GLN A 1 255 ? 5.968 15.769 16.134 1.00 94.69 255 GLN A CA 1
ATOM 1951 C C . GLN A 1 255 ? 5.103 14.502 16.152 1.00 94.69 255 GLN A C 1
ATOM 1953 O O . GLN A 1 255 ? 5.306 13.612 16.976 1.00 94.69 255 GLN A O 1
ATOM 1958 N N . LEU A 1 256 ? 4.119 14.419 15.253 1.00 94.62 256 LEU A N 1
ATOM 1959 C CA . LEU A 1 256 ? 3.286 13.232 15.077 1.00 94.62 256 LEU A CA 1
ATOM 1960 C C . LEU A 1 256 ? 4.069 12.104 14.378 1.00 94.62 256 LEU A C 1
ATOM 1962 O O . LEU A 1 256 ? 3.958 10.947 14.781 1.00 94.62 256 LEU A O 1
ATOM 1966 N N . GLN A 1 257 ? 4.902 12.439 13.385 1.00 90.56 257 GLN A N 1
ATOM 1967 C CA . GLN A 1 257 ? 5.747 11.507 12.627 1.00 90.56 257 GLN A CA 1
ATOM 1968 C C . GLN A 1 257 ? 6.837 10.870 13.503 1.00 90.56 257 GLN A C 1
ATOM 1970 O O . GLN A 1 257 ? 7.038 9.656 13.450 1.00 90.56 257 GLN A O 1
ATOM 1975 N N . ASP A 1 258 ? 7.523 11.660 14.336 1.00 87.69 258 ASP A N 1
ATOM 1976 C CA . ASP A 1 258 ? 8.569 11.164 15.246 1.00 87.69 258 ASP A CA 1
ATOM 1977 C C . ASP A 1 258 ? 8.028 10.613 16.581 1.00 87.69 258 ASP A C 1
ATOM 1979 O O . ASP A 1 258 ? 8.791 10.144 17.429 1.00 87.69 258 ASP A O 1
ATOM 1983 N N . HIS A 1 259 ? 6.701 10.606 16.738 1.00 89.25 259 HIS A N 1
ATOM 1984 C CA . HIS A 1 259 ? 5.965 10.151 17.915 1.00 89.25 259 HIS A CA 1
ATOM 1985 C C . HIS A 1 259 ? 6.201 10.953 19.208 1.00 89.25 259 HIS A C 1
ATOM 1987 O O . HIS A 1 259 ? 5.840 10.455 20.282 1.00 89.25 259 HIS A O 1
ATOM 1993 N N . ARG A 1 260 ? 6.744 12.180 19.154 1.00 91.88 260 ARG A N 1
ATOM 1994 C CA . ARG A 1 260 ? 6.697 13.107 20.305 1.00 91.88 260 ARG A CA 1
ATOM 1995 C C . ARG A 1 260 ? 5.259 13.419 20.709 1.00 91.88 260 ARG A C 1
ATOM 1997 O O . ARG A 1 260 ? 4.955 13.465 21.898 1.00 91.88 260 ARG A O 1
ATOM 2004 N N . LEU A 1 261 ? 4.373 13.566 19.726 1.00 94.56 261 LEU A N 1
ATOM 2005 C CA . LEU A 1 261 ? 2.928 13.520 19.914 1.00 94.56 261 LEU A CA 1
ATOM 2006 C C . LEU A 1 261 ? 2.418 12.147 19.481 1.00 94.56 261 LEU A C 1
ATOM 2008 O O . LEU A 1 261 ? 2.620 11.714 18.348 1.00 94.56 261 LEU A O 1
ATOM 2012 N N . ARG A 1 262 ? 1.752 11.434 20.393 1.00 94.31 262 ARG A N 1
ATOM 2013 C CA . ARG A 1 262 ? 1.282 10.073 20.125 1.00 94.31 262 ARG A CA 1
ATOM 2014 C C . ARG A 1 262 ? -0.089 9.816 20.725 1.00 94.31 262 ARG A C 1
ATOM 2016 O O . ARG A 1 262 ? -0.211 9.527 21.911 1.00 94.31 262 ARG A O 1
ATOM 2023 N N . ALA A 1 263 ? -1.096 9.755 19.856 1.00 95.69 263 ALA A N 1
ATOM 2024 C CA . ALA A 1 263 ? -2.426 9.285 20.228 1.00 95.69 263 ALA A CA 1
ATOM 2025 C C . ALA A 1 263 ? -2.383 7.786 20.571 1.00 95.69 263 ALA A C 1
ATOM 2027 O O . ALA A 1 263 ? -2.161 6.943 19.691 1.00 95.69 263 ALA A O 1
ATOM 2028 N N . SER A 1 264 ? -2.549 7.449 21.851 1.00 96.38 264 SER A N 1
ATOM 2029 C CA . SER A 1 264 ? -2.334 6.101 22.385 1.00 96.38 264 SER A CA 1
ATOM 2030 C C . SER A 1 264 ? -3.522 5.618 23.213 1.00 96.38 264 SER A C 1
ATOM 2032 O O . SER A 1 264 ? -3.660 5.994 24.373 1.00 96.38 264 SER A O 1
ATOM 2034 N N . TRP A 1 265 ? -4.306 4.684 22.658 1.00 96.38 265 TRP A N 1
ATOM 2035 C CA . TRP A 1 265 ? -5.357 3.958 23.392 1.00 96.38 265 TRP A CA 1
ATOM 2036 C C . TRP A 1 265 ? -4.845 3.409 24.727 1.00 96.38 265 TRP A C 1
ATOM 2038 O O . TRP A 1 265 ? -5.477 3.597 25.756 1.00 96.38 265 TRP A O 1
ATOM 2048 N N . LYS A 1 266 ? -3.669 2.770 24.728 1.00 96.31 266 LYS A N 1
ATOM 2049 C CA . LYS A 1 266 ? -3.128 2.105 25.922 1.00 96.31 266 LYS A CA 1
ATOM 2050 C C . LYS A 1 266 ? -2.830 3.082 27.061 1.00 96.31 266 LYS A C 1
ATOM 2052 O O . LYS A 1 266 ? -3.080 2.754 28.213 1.00 96.31 266 LYS A O 1
ATOM 2057 N N . ILE A 1 267 ? -2.265 4.243 26.726 1.00 96.50 267 ILE A N 1
ATOM 2058 C CA . ILE A 1 267 ? -1.756 5.206 27.713 1.00 96.50 267 ILE A CA 1
ATOM 2059 C C . ILE A 1 267 ? -2.843 6.202 28.110 1.00 96.50 267 ILE A C 1
ATOM 2061 O O . ILE A 1 267 ? -3.013 6.458 29.292 1.00 96.50 267 ILE A O 1
ATOM 2065 N N . GLN A 1 268 ? -3.575 6.752 27.140 1.00 97.50 268 GLN A N 1
ATOM 2066 C CA . GLN A 1 268 ? -4.482 7.878 27.374 1.00 97.50 268 GLN A CA 1
ATOM 2067 C C . GLN A 1 268 ? -5.910 7.444 27.717 1.00 97.50 268 GLN A C 1
ATOM 2069 O O . GLN A 1 268 ? -6.620 8.204 28.358 1.00 97.50 268 GLN A O 1
ATOM 2074 N N . LEU A 1 269 ? -6.331 6.234 27.326 1.00 97.81 269 LEU A N 1
ATOM 2075 C CA . LEU A 1 269 ? -7.689 5.743 27.591 1.00 97.81 269 LEU A CA 1
ATOM 2076 C C . LEU A 1 269 ? -7.686 4.485 28.460 1.00 97.81 269 LEU A C 1
ATOM 2078 O O . LEU A 1 269 ? -8.191 4.505 29.573 1.00 97.81 269 LEU A O 1
ATOM 2082 N N . GLN A 1 270 ? -7.074 3.392 28.004 1.00 97.19 270 GLN A N 1
ATOM 2083 C CA . GLN A 1 270 ? -7.146 2.093 28.676 1.00 97.19 270 GLN A CA 1
ATOM 2084 C C . GLN A 1 270 ? -6.590 2.117 30.105 1.00 97.19 270 GLN A C 1
ATOM 2086 O O . GLN A 1 270 ? -7.218 1.564 31.005 1.00 97.19 270 GLN A O 1
ATOM 2091 N N . ALA A 1 271 ? -5.404 2.694 30.317 1.00 97.06 271 ALA A N 1
ATOM 2092 C CA . ALA A 1 271 ? -4.797 2.742 31.645 1.00 97.06 271 ALA A CA 1
ATOM 2093 C C . ALA A 1 271 ? -5.606 3.621 32.624 1.00 97.06 271 ALA A C 1
ATOM 2095 O O . ALA A 1 271 ? -5.936 3.119 33.698 1.00 97.06 271 ALA A O 1
ATOM 2096 N N . PRO A 1 272 ? -6.023 4.852 32.266 1.00 97.56 272 PRO A N 1
ATOM 2097 C CA . PRO A 1 272 ? -6.914 5.645 33.112 1.00 97.56 272 PRO A CA 1
ATOM 2098 C C . PRO A 1 272 ? -8.284 4.995 33.353 1.00 97.56 272 PRO A C 1
ATOM 2100 O O . PRO A 1 272 ? -8.733 4.953 34.494 1.00 97.56 272 PRO A O 1
ATOM 2103 N N . LEU A 1 273 ? -8.914 4.397 32.332 1.00 96.69 273 LEU A N 1
ATOM 2104 C CA . LEU A 1 273 ? -10.187 3.676 32.489 1.00 96.69 273 LEU A CA 1
ATOM 2105 C C . LEU A 1 273 ? -10.066 2.503 33.470 1.00 96.69 273 LEU A C 1
ATOM 2107 O O . LEU A 1 273 ? -10.979 2.273 34.253 1.00 96.69 273 LEU A O 1
ATOM 2111 N N . ARG A 1 274 ? -8.933 1.788 33.485 1.00 95.75 274 ARG A N 1
ATOM 2112 C CA . ARG A 1 274 ? -8.656 0.758 34.504 1.00 95.75 274 ARG A CA 1
ATOM 2113 C C . ARG A 1 274 ? -8.542 1.332 35.915 1.00 95.75 274 ARG A C 1
ATOM 2115 O O . ARG A 1 274 ? -8.893 0.640 36.862 1.00 95.75 274 ARG A O 1
ATOM 2122 N N . GLY A 1 275 ? -8.047 2.561 36.053 1.00 94.50 275 GLY A N 1
ATOM 2123 C CA . GLY A 1 275 ? -8.035 3.275 37.329 1.00 94.50 275 GLY A CA 1
ATOM 2124 C C . GLY A 1 275 ? -9.445 3.652 37.790 1.00 94.50 275 GLY A C 1
ATOM 2125 O O . GLY A 1 275 ? -9.793 3.412 38.942 1.00 94.50 275 GLY A O 1
ATOM 2126 N N . ILE A 1 276 ? -10.272 4.173 36.875 1.00 94.31 276 ILE A N 1
ATOM 2127 C CA . ILE A 1 276 ? -11.669 4.557 37.146 1.00 94.31 276 ILE A CA 1
ATOM 2128 C C . ILE A 1 276 ? -12.523 3.330 37.492 1.00 94.31 276 ILE A C 1
ATOM 2130 O O . ILE A 1 276 ? -13.332 3.381 38.412 1.00 94.31 276 ILE A O 1
ATOM 2134 N N . PHE A 1 277 ? -12.323 2.208 36.803 1.00 92.25 277 PHE A N 1
ATOM 2135 C CA . PHE A 1 277 ? -13.085 0.967 36.976 1.00 92.25 277 PHE A CA 1
ATOM 2136 C C . PHE A 1 277 ? -12.243 -0.134 37.632 1.00 92.25 277 PHE A C 1
ATOM 2138 O O . PHE A 1 277 ? -12.110 -1.240 37.109 1.00 92.25 277 PHE A O 1
ATOM 2145 N N . ALA A 1 278 ? -11.641 0.175 38.780 1.00 87.31 278 ALA A N 1
ATOM 2146 C CA . ALA A 1 278 ? -10.861 -0.791 39.548 1.00 87.31 278 ALA A CA 1
ATOM 2147 C C . ALA A 1 278 ? -11.760 -1.764 40.337 1.00 87.31 278 ALA A C 1
ATOM 2149 O O . ALA A 1 278 ? -12.694 -1.339 41.015 1.00 87.31 278 ALA A O 1
ATOM 2150 N N . GLY A 1 279 ? -11.427 -3.058 40.304 1.00 85.12 279 GLY A N 1
ATOM 2151 C CA . GLY A 1 279 ? -12.118 -4.118 41.049 1.00 85.12 279 GLY A CA 1
ATOM 2152 C C . GLY A 1 279 ? -12.872 -5.108 40.155 1.00 85.12 279 GLY A C 1
ATOM 2153 O O . GLY A 1 279 ? -13.260 -4.784 39.034 1.00 85.12 279 GLY A O 1
ATOM 2154 N N . VAL A 1 280 ? -13.088 -6.321 40.676 1.00 83.62 280 VAL A N 1
ATOM 2155 C CA . VAL A 1 280 ? -13.657 -7.465 39.931 1.00 83.62 280 VAL A CA 1
ATOM 2156 C C . VAL A 1 280 ? -15.051 -7.154 39.371 1.00 83.62 280 VAL A C 1
ATOM 2158 O O . VAL A 1 280 ? -15.395 -7.566 38.266 1.00 83.62 280 VAL A O 1
ATOM 2161 N N . THR A 1 281 ? -15.842 -6.354 40.089 1.00 84.25 281 THR A N 1
ATOM 2162 C CA . THR A 1 281 ? -17.200 -5.960 39.691 1.00 84.25 281 THR A CA 1
ATOM 2163 C C . THR A 1 281 ? -17.249 -5.210 38.355 1.00 84.25 281 THR A C 1
ATOM 2165 O O . THR A 1 281 ? -18.236 -5.335 37.634 1.00 84.25 281 THR A O 1
ATOM 2168 N N . PHE A 1 282 ? -16.203 -4.460 37.987 1.00 89.38 282 PHE A N 1
ATOM 2169 C CA . PHE A 1 282 ? -16.183 -3.653 36.757 1.00 89.38 282 PHE A CA 1
ATOM 2170 C C . PHE A 1 282 ? -15.365 -4.276 35.618 1.00 89.38 282 PHE A C 1
ATOM 2172 O O . PHE A 1 282 ? -15.257 -3.691 34.537 1.00 89.38 282 PHE A O 1
ATOM 2179 N N . GLU A 1 283 ? -14.803 -5.471 35.816 1.00 90.31 283 GLU A N 1
ATOM 2180 C CA . GLU A 1 283 ? -14.080 -6.187 34.761 1.00 90.31 283 GLU A CA 1
ATOM 2181 C C . GLU A 1 283 ? -14.899 -6.360 33.470 1.00 90.31 283 GLU A C 1
ATOM 2183 O O . GLU A 1 283 ? -14.321 -6.155 32.397 1.00 90.31 283 GLU A O 1
ATOM 2188 N N . PRO A 1 284 ? -16.221 -6.644 33.509 1.00 92.94 284 PRO A N 1
ATOM 2189 C CA . PRO A 1 284 ? -17.023 -6.729 32.288 1.00 92.94 284 PRO A CA 1
ATOM 2190 C C . PRO A 1 284 ? -17.092 -5.411 31.502 1.00 92.94 284 PRO A C 1
ATOM 2192 O O . PRO A 1 284 ? -17.040 -5.440 30.274 1.00 92.94 284 PRO A O 1
ATOM 2195 N N . ILE A 1 285 ? -17.114 -4.256 32.178 1.00 93.00 285 ILE A N 1
ATOM 2196 C CA . ILE A 1 285 ? -17.062 -2.932 31.530 1.00 93.00 285 ILE A CA 1
ATOM 2197 C C . ILE A 1 285 ? -15.735 -2.769 30.786 1.00 93.00 285 ILE A C 1
ATOM 2199 O O . ILE A 1 285 ? -15.702 -2.396 29.614 1.00 93.00 285 ILE A O 1
ATOM 2203 N N . LEU A 1 286 ? -14.617 -3.082 31.447 1.00 94.81 286 LEU A N 1
ATOM 2204 C CA . LEU A 1 286 ? -13.285 -2.985 30.845 1.00 94.81 286 LEU A CA 1
ATOM 2205 C C . LEU A 1 286 ? -13.096 -3.972 29.686 1.00 94.81 286 LEU A C 1
ATOM 2207 O O . LEU A 1 286 ? -12.414 -3.650 28.705 1.00 94.81 286 LEU A O 1
ATOM 2211 N N . ALA A 1 287 ? -13.693 -5.159 29.789 1.00 95.50 287 ALA A N 1
ATOM 2212 C CA . ALA A 1 287 ? -13.722 -6.143 28.718 1.00 95.50 287 ALA A CA 1
ATOM 2213 C C . ALA A 1 287 ? -14.503 -5.617 27.506 1.00 95.50 287 ALA A C 1
ATOM 2215 O O . ALA A 1 287 ? -13.998 -5.719 26.385 1.00 95.50 287 ALA A O 1
ATOM 2216 N N . GLU A 1 288 ? -15.657 -4.980 27.720 1.00 95.94 288 GLU A N 1
ATOM 2217 C CA . GLU A 1 288 ? -16.438 -4.383 26.635 1.00 95.94 288 GLU A CA 1
ATOM 2218 C C . GLU A 1 288 ? -15.714 -3.186 26.006 1.00 95.94 288 GLU A C 1
ATOM 2220 O O . GLU A 1 288 ? -15.606 -3.118 24.785 1.00 95.94 288 GLU A O 1
ATOM 2225 N N . CYS A 1 289 ? -15.074 -2.314 26.792 1.00 96.88 289 CYS A N 1
ATOM 2226 C CA . CYS A 1 289 ? -14.193 -1.262 26.266 1.00 96.88 289 CYS A CA 1
ATOM 2227 C C . CYS A 1 289 ? -13.085 -1.834 25.360 1.00 96.88 289 CYS A C 1
ATOM 2229 O O . CYS A 1 289 ? -12.777 -1.289 24.296 1.00 96.88 289 CYS A O 1
ATOM 2231 N N . ALA A 1 290 ? -12.480 -2.959 25.755 1.00 97.00 290 ALA A N 1
ATOM 2232 C CA . ALA A 1 290 ? -11.484 -3.643 24.936 1.00 97.00 290 ALA A CA 1
ATOM 2233 C C . ALA A 1 290 ? -12.096 -4.285 23.677 1.00 97.00 290 ALA A C 1
ATOM 2235 O O . ALA A 1 290 ? -11.433 -4.320 22.635 1.00 97.00 290 ALA A O 1
ATOM 2236 N N . ALA A 1 291 ? -13.335 -4.778 23.754 1.00 96.88 291 ALA A N 1
ATOM 2237 C CA . ALA A 1 291 ? -14.080 -5.310 22.619 1.00 96.88 291 ALA A CA 1
ATOM 2238 C C . ALA A 1 291 ? -14.444 -4.203 21.616 1.00 96.88 291 ALA A C 1
ATOM 2240 O O . ALA A 1 291 ? -14.150 -4.359 20.431 1.00 96.88 291 ALA A O 1
ATOM 2241 N N . ILE A 1 292 ? -14.958 -3.059 22.082 1.00 97.12 292 ILE A N 1
ATOM 2242 C CA . ILE A 1 292 ? -15.202 -1.847 21.281 1.00 97.12 292 ILE A CA 1
ATOM 2243 C C . ILE A 1 292 ? -13.917 -1.427 20.568 1.00 97.12 292 ILE A C 1
ATOM 2245 O O . ILE A 1 292 ? -13.910 -1.293 19.345 1.00 97.12 292 ILE A O 1
ATOM 2249 N N . HIS A 1 293 ? -12.801 -1.314 21.298 1.00 97.50 293 HIS A N 1
ATOM 2250 C CA . HIS A 1 293 ? -11.507 -0.991 20.698 1.00 97.50 293 HIS A CA 1
ATOM 2251 C C . HIS A 1 293 ? -11.115 -1.975 19.591 1.00 97.50 293 HIS A C 1
ATOM 2253 O O . HIS A 1 293 ? -10.672 -1.545 18.530 1.00 97.50 293 HIS A O 1
ATOM 2259 N N . LYS A 1 294 ? -11.295 -3.287 19.791 1.00 95.38 294 LYS A N 1
ATOM 2260 C CA . LYS A 1 294 ? -11.017 -4.285 18.745 1.00 95.38 294 LYS A CA 1
ATOM 2261 C C . LYS A 1 294 ? -11.934 -4.123 17.528 1.00 95.38 294 LYS A C 1
ATOM 2263 O O . LYS A 1 294 ? -11.429 -4.214 16.411 1.00 95.38 294 LYS A O 1
ATOM 2268 N N . ARG A 1 295 ? -13.235 -3.878 17.730 1.00 93.25 295 ARG A N 1
ATOM 2269 C CA . ARG A 1 295 ? -14.209 -3.666 16.643 1.00 93.25 295 ARG A CA 1
ATOM 2270 C C . ARG A 1 295 ? -13.847 -2.436 15.810 1.00 93.25 295 ARG A C 1
ATOM 2272 O O . ARG A 1 295 ? -13.717 -2.556 14.599 1.00 93.25 295 ARG A O 1
ATOM 2279 N N . VAL A 1 296 ? -13.575 -1.300 16.451 1.00 95.12 296 VAL A N 1
ATOM 2280 C CA . VAL A 1 296 ? -13.192 -0.058 15.756 1.00 95.12 296 VAL A CA 1
ATOM 2281 C C . VAL A 1 296 ? -11.823 -0.188 15.080 1.00 95.12 296 VAL A C 1
ATOM 2283 O O . VAL A 1 296 ? -11.646 0.234 13.939 1.00 95.12 296 VAL A O 1
ATOM 2286 N N . LEU A 1 297 ? -10.846 -0.820 15.739 1.00 93.25 297 LEU A N 1
ATOM 2287 C CA . LEU A 1 297 ? -9.509 -1.020 15.172 1.00 93.25 297 LEU A CA 1
ATOM 2288 C C . LEU A 1 297 ? -9.529 -1.901 13.912 1.00 93.25 297 LEU A C 1
ATOM 2290 O O . LEU A 1 297 ? -8.669 -1.719 13.048 1.00 93.25 297 LEU A O 1
ATOM 2294 N N . LYS A 1 298 ? -10.490 -2.834 13.794 1.00 89.88 298 LYS A N 1
ATOM 2295 C CA . LYS A 1 298 ? -10.667 -3.685 12.603 1.00 89.88 298 LYS A CA 1
ATOM 2296 C C . LYS A 1 298 ? -10.878 -2.838 11.338 1.00 89.88 298 LYS A C 1
ATOM 2298 O O . LYS A 1 298 ? -10.272 -3.157 10.321 1.00 89.88 298 LYS A O 1
ATOM 2303 N N . GLY A 1 299 ? -11.640 -1.745 11.424 1.00 89.81 299 GLY A N 1
ATOM 2304 C CA . GLY A 1 299 ? -11.928 -0.832 10.305 1.00 89.81 299 GLY A CA 1
ATOM 2305 C C . GLY A 1 299 ? -10.836 0.210 10.015 1.00 89.81 299 GLY A C 1
ATOM 2306 O O . GLY A 1 299 ? -11.042 1.135 9.231 1.00 89.81 299 GLY A O 1
ATOM 2307 N N . ARG A 1 300 ? -9.659 0.128 10.655 1.00 93.31 300 ARG A N 1
ATOM 2308 C CA . ARG A 1 300 ? -8.602 1.133 10.469 1.00 93.31 300 ARG A CA 1
ATOM 2309 C C . ARG A 1 300 ? -7.901 0.978 9.120 1.00 93.31 300 ARG A C 1
ATOM 2311 O O . ARG A 1 300 ? -7.099 0.060 8.938 1.00 93.31 300 ARG A O 1
ATOM 2318 N N . VAL A 1 301 ? -8.100 1.950 8.236 1.00 94.50 301 VAL A N 1
ATOM 2319 C CA . VAL A 1 301 ? -7.366 2.084 6.970 1.00 94.50 301 VAL A CA 1
ATOM 2320 C C . VAL A 1 301 ? -5.951 2.607 7.212 1.00 94.50 301 VAL A C 1
ATOM 2322 O O . VAL A 1 301 ? -5.724 3.470 8.060 1.00 94.50 301 VAL A O 1
ATOM 2325 N N . TRP A 1 302 ? -4.990 2.080 6.460 1.00 93.81 302 TRP A N 1
ATOM 2326 C CA . TRP A 1 302 ? -3.618 2.573 6.421 1.00 93.81 302 TRP A CA 1
ATOM 2327 C C . TRP A 1 302 ? -2.945 2.170 5.107 1.00 93.81 302 TRP A C 1
ATOM 2329 O O . TRP A 1 302 ? -3.359 1.221 4.444 1.00 93.81 302 TRP A O 1
ATOM 2339 N N . ILE A 1 303 ? -1.900 2.903 4.747 1.00 94.31 303 ILE A N 1
ATOM 2340 C CA . ILE A 1 303 ? -1.185 2.819 3.480 1.00 94.31 303 ILE A CA 1
ATOM 2341 C C . ILE A 1 303 ? 0.221 2.265 3.734 1.00 94.31 303 ILE A C 1
ATOM 2343 O O . ILE A 1 303 ? 0.922 2.733 4.635 1.00 94.31 303 ILE A O 1
ATOM 2347 N N . ALA A 1 304 ? 0.621 1.273 2.941 1.00 92.00 304 ALA A N 1
ATOM 2348 C CA . ALA A 1 304 ? 1.925 0.615 2.973 1.00 92.00 304 ALA A CA 1
ATOM 2349 C C . ALA A 1 304 ? 2.671 0.825 1.653 1.00 92.00 304 ALA A C 1
ATOM 2351 O O . ALA A 1 304 ? 2.088 0.627 0.580 1.00 92.00 304 ALA A O 1
ATOM 2352 N N . LEU A 1 305 ? 3.965 1.130 1.720 1.00 91.06 305 LEU A N 1
ATOM 2353 C CA . LEU A 1 305 ? 4.800 1.388 0.551 1.00 91.06 305 LEU A CA 1
ATOM 2354 C C . LEU A 1 305 ? 5.843 0.288 0.340 1.00 91.06 305 LEU A C 1
ATOM 2356 O O . LEU A 1 305 ? 6.659 -0.019 1.210 1.00 91.06 305 LEU A O 1
ATOM 2360 N N . HIS A 1 306 ? 5.875 -0.257 -0.871 1.00 88.94 306 HIS A N 1
ATOM 2361 C CA . HIS A 1 306 ? 7.074 -0.898 -1.408 1.00 88.94 306 HIS A CA 1
ATOM 2362 C C . HIS A 1 306 ? 7.399 -0.262 -2.753 1.00 88.94 306 HIS A C 1
ATOM 2364 O O . HIS A 1 306 ? 6.508 0.273 -3.398 1.00 88.94 306 HIS A O 1
ATOM 2370 N N . MET A 1 307 ? 8.658 -0.260 -3.175 1.00 87.06 307 MET A N 1
ATOM 2371 C CA . MET A 1 307 ? 9.011 0.367 -4.453 1.00 87.06 307 MET A CA 1
ATOM 2372 C C . MET A 1 307 ? 10.108 -0.394 -5.176 1.00 87.06 307 MET A C 1
ATOM 2374 O O . MET A 1 307 ? 10.965 -1.024 -4.550 1.00 87.06 307 MET A O 1
ATOM 2378 N N . HIS A 1 308 ? 10.087 -0.259 -6.494 1.00 88.56 308 HIS A N 1
ATOM 2379 C CA . HIS A 1 308 ? 11.257 -0.399 -7.337 1.00 88.56 308 HIS A CA 1
ATOM 2380 C C . HIS A 1 308 ? 12.020 0.927 -7.220 1.00 88.56 308 HIS A C 1
ATOM 2382 O O . HIS A 1 308 ? 11.821 1.884 -7.960 1.00 88.56 308 HIS A O 1
ATOM 2388 N N . ALA A 1 309 ? 12.856 1.032 -6.188 1.00 84.06 309 ALA A N 1
ATOM 2389 C CA . ALA A 1 309 ? 13.565 2.270 -5.874 1.00 84.06 309 ALA A CA 1
ATOM 2390 C C . ALA A 1 309 ? 14.486 2.727 -7.018 1.00 84.06 309 ALA A C 1
ATOM 2392 O O . ALA A 1 309 ? 14.798 3.908 -7.097 1.00 84.06 309 ALA A O 1
ATOM 2393 N N . GLY A 1 310 ? 14.912 1.807 -7.891 1.00 81.88 310 GLY A N 1
ATOM 2394 C CA . GLY A 1 310 ? 15.783 2.100 -9.031 1.00 81.88 310 GLY A CA 1
ATOM 2395 C C . GLY A 1 310 ? 15.155 2.958 -10.135 1.00 81.88 310 GLY A C 1
ATOM 2396 O O . GLY A 1 310 ? 15.889 3.666 -10.818 1.00 81.88 310 GLY A O 1
ATOM 2397 N N . ASP A 1 311 ? 13.833 2.917 -10.313 1.00 86.12 311 ASP A N 1
ATOM 2398 C CA . ASP A 1 311 ? 13.123 3.638 -11.385 1.00 86.12 311 ASP A CA 1
ATOM 2399 C C . ASP A 1 311 ? 12.012 4.570 -10.870 1.00 86.12 311 ASP A C 1
ATOM 2401 O O . ASP A 1 311 ? 11.367 5.267 -11.652 1.00 86.12 311 ASP A O 1
ATOM 2405 N N . GLY A 1 312 ? 11.823 4.634 -9.549 1.00 88.81 312 GLY A N 1
ATOM 2406 C CA . GLY A 1 312 ? 10.837 5.502 -8.913 1.00 88.81 312 GLY A CA 1
ATOM 2407 C C . GLY A 1 312 ? 9.415 4.943 -8.937 1.00 88.81 312 GLY A C 1
ATOM 2408 O O . GLY A 1 312 ? 8.491 5.664 -8.563 1.00 88.81 312 GLY A O 1
ATOM 2409 N N . ASN A 1 313 ? 9.216 3.683 -9.342 1.00 92.75 313 ASN A N 1
ATOM 2410 C CA . ASN A 1 313 ? 7.912 3.028 -9.303 1.00 92.75 313 ASN A CA 1
ATOM 2411 C C . ASN A 1 313 ? 7.557 2.587 -7.871 1.00 92.75 313 ASN A C 1
ATOM 2413 O O . ASN A 1 313 ? 8.142 1.657 -7.307 1.00 92.75 313 ASN A O 1
ATOM 2417 N N . VAL A 1 314 ? 6.573 3.263 -7.281 1.00 92.00 314 VAL A N 1
ATOM 2418 C CA . VAL A 1 314 ? 6.089 3.069 -5.916 1.00 92.00 314 VAL A CA 1
ATOM 2419 C C . VAL A 1 314 ? 4.751 2.344 -5.911 1.00 92.00 314 VAL A C 1
ATOM 2421 O O . VAL A 1 314 ? 3.715 2.866 -6.321 1.00 92.00 314 VAL A O 1
ATOM 2424 N N . HIS A 1 315 ? 4.758 1.159 -5.316 1.00 91.81 315 HIS A N 1
ATOM 2425 C CA . HIS A 1 315 ? 3.569 0.378 -5.026 1.00 91.81 315 HIS A CA 1
ATOM 2426 C C . HIS A 1 315 ? 2.953 0.800 -3.694 1.00 91.81 315 HIS A C 1
ATOM 2428 O O . HIS A 1 315 ? 3.451 0.485 -2.605 1.00 91.81 315 HIS A O 1
ATOM 2434 N N . THR A 1 316 ? 1.802 1.448 -3.787 1.00 91.19 316 THR A N 1
ATOM 2435 C CA . THR A 1 316 ? 1.020 1.962 -2.668 1.00 91.19 316 THR A CA 1
ATOM 2436 C C . THR A 1 316 ? -0.135 1.007 -2.380 1.00 91.19 316 THR A C 1
ATOM 2438 O O . THR A 1 316 ? -1.034 0.827 -3.193 1.00 91.19 316 THR A O 1
ATOM 2441 N N . ASN A 1 317 ? -0.089 0.325 -1.236 1.00 91.12 317 ASN A N 1
ATOM 2442 C CA . ASN A 1 317 ? -1.023 -0.755 -0.916 1.00 91.12 317 ASN A CA 1
ATOM 2443 C C . ASN A 1 317 ? -1.873 -0.385 0.293 1.00 91.12 317 ASN A C 1
ATOM 2445 O O . ASN A 1 317 ? -1.340 0.069 1.303 1.00 91.12 317 ASN A O 1
ATOM 2449 N N . ILE A 1 318 ? -3.174 -0.646 0.214 1.00 91.94 318 ILE A N 1
ATOM 2450 C CA . ILE A 1 318 ? -4.135 -0.337 1.273 1.00 91.94 318 ILE A CA 1
ATOM 2451 C C . ILE A 1 318 ? -4.864 -1.632 1.647 1.00 91.94 318 ILE A C 1
ATOM 2453 O O . ILE A 1 318 ? -5.764 -2.058 0.918 1.00 91.94 318 ILE A O 1
ATOM 2457 N N . PRO A 1 319 ? -4.468 -2.317 2.734 1.00 88.81 319 PRO A N 1
ATOM 2458 C CA . PRO A 1 319 ? -5.204 -3.471 3.240 1.00 88.81 319 PRO A CA 1
ATOM 2459 C C . PRO A 1 319 ? -6.597 -3.040 3.701 1.00 88.81 319 PRO A C 1
ATOM 2461 O O . PRO A 1 319 ? -6.712 -2.134 4.528 1.00 88.81 319 PRO A O 1
ATOM 2464 N N . VAL A 1 320 ? -7.642 -3.695 3.194 1.00 85.62 320 VAL A N 1
ATOM 2465 C CA . VAL A 1 320 ? -9.036 -3.386 3.545 1.00 85.62 320 VAL A CA 1
ATOM 2466 C C . VAL A 1 320 ? -9.857 -4.651 3.712 1.00 85.62 320 VAL A C 1
ATOM 2468 O O . VAL A 1 320 ? -9.605 -5.648 3.043 1.00 85.62 320 VAL A O 1
ATOM 2471 N N . ASN A 1 321 ? -10.828 -4.603 4.615 1.00 80.94 321 ASN A N 1
ATOM 2472 C CA . ASN A 1 321 ? -11.805 -5.662 4.812 1.00 80.94 321 ASN A CA 1
ATOM 2473 C C . ASN A 1 321 ? -12.923 -5.488 3.779 1.00 80.94 321 ASN A C 1
ATOM 2475 O O . ASN A 1 321 ? -13.551 -4.434 3.729 1.00 80.94 321 ASN A O 1
ATOM 2479 N N . SER A 1 322 ? -13.163 -6.495 2.939 1.00 73.12 322 SER A N 1
ATOM 2480 C CA . SER A 1 322 ? -14.199 -6.416 1.899 1.00 73.12 322 SER A CA 1
ATOM 2481 C C . SER A 1 322 ? -15.628 -6.404 2.463 1.00 73.12 322 SER A C 1
ATOM 2483 O O . SER A 1 322 ? -16.561 -6.064 1.742 1.00 73.12 322 SER A O 1
ATOM 2485 N N . ASP A 1 323 ? -15.813 -6.795 3.727 1.00 70.56 323 ASP A N 1
ATOM 2486 C CA . ASP A 1 323 ? -17.075 -6.760 4.483 1.00 70.56 323 ASP A CA 1
ATOM 2487 C C . ASP A 1 323 ? -17.338 -5.407 5.168 1.00 70.56 323 ASP A C 1
ATOM 2489 O O . ASP A 1 323 ? -18.407 -5.212 5.737 1.00 70.56 323 ASP A O 1
ATOM 2493 N N . ASP A 1 324 ? -16.394 -4.463 5.112 1.00 79.12 324 ASP A N 1
ATOM 2494 C CA . ASP A 1 324 ? -16.497 -3.156 5.767 1.00 79.12 324 ASP A CA 1
ATOM 2495 C C . ASP A 1 324 ? -16.610 -2.039 4.717 1.00 79.12 324 ASP A C 1
ATOM 2497 O O . ASP A 1 324 ? -15.620 -1.569 4.147 1.00 79.12 324 ASP A O 1
ATOM 2501 N N . TYR A 1 325 ? -17.849 -1.634 4.422 1.00 81.62 325 TYR A N 1
ATOM 2502 C CA . TYR A 1 325 ? -18.131 -0.645 3.380 1.00 81.62 325 TYR A CA 1
ATOM 2503 C C . TYR A 1 325 ? -17.550 0.736 3.710 1.00 81.62 325 TYR A C 1
ATOM 2505 O O . TYR A 1 325 ? -16.976 1.383 2.833 1.00 81.62 325 TYR A O 1
ATOM 2513 N N . ASP A 1 326 ? -17.613 1.164 4.971 1.00 86.00 326 ASP A N 1
ATOM 2514 C CA . ASP A 1 326 ? -17.054 2.448 5.405 1.00 86.00 326 ASP A CA 1
ATOM 2515 C C . ASP A 1 326 ? -15.525 2.458 5.275 1.00 86.00 326 ASP A C 1
ATOM 2517 O O . ASP A 1 326 ? -14.924 3.449 4.835 1.00 86.00 326 ASP A O 1
ATOM 2521 N N . MET A 1 327 ? -14.881 1.326 5.581 1.00 87.75 327 MET A N 1
ATOM 2522 C CA . MET A 1 327 ? -13.452 1.132 5.350 1.00 87.75 327 MET A CA 1
ATOM 2523 C C . MET A 1 327 ? -13.105 1.210 3.857 1.00 87.75 327 MET A C 1
ATOM 2525 O O . MET A 1 327 ? -12.122 1.864 3.500 1.00 87.75 327 MET A O 1
ATOM 2529 N N . LEU A 1 328 ? -13.906 0.597 2.976 1.00 85.56 328 LEU A N 1
ATOM 2530 C CA . LEU A 1 328 ? -13.719 0.670 1.521 1.00 85.56 328 LEU A CA 1
ATOM 2531 C C . LEU A 1 328 ? -13.870 2.100 0.988 1.00 85.56 328 LEU A C 1
ATOM 2533 O O . LEU A 1 328 ? -13.024 2.549 0.213 1.00 85.56 328 LEU A O 1
ATOM 2537 N N . GLN A 1 329 ? -14.886 2.842 1.435 1.00 88.75 329 GLN A N 1
ATOM 2538 C CA . GLN A 1 329 ? -15.081 4.247 1.054 1.00 88.75 329 GLN A CA 1
ATOM 2539 C C . GLN A 1 329 ? -13.914 5.122 1.518 1.00 88.75 329 GLN A C 1
ATOM 2541 O O . GLN A 1 329 ? -13.365 5.913 0.745 1.00 88.75 329 GLN A O 1
ATOM 2546 N N . THR A 1 330 ? -13.467 4.926 2.760 1.00 93.00 330 THR A N 1
ATOM 2547 C CA . THR A 1 330 ? -12.300 5.622 3.314 1.00 93.00 330 THR A CA 1
ATOM 2548 C C . THR A 1 330 ? -11.035 5.317 2.509 1.00 93.00 330 THR A C 1
ATOM 2550 O O . THR A 1 330 ? -10.253 6.220 2.205 1.00 93.00 330 THR A O 1
ATOM 2553 N N . ALA A 1 331 ? -10.834 4.056 2.124 1.00 92.00 331 ALA A N 1
ATOM 2554 C CA . ALA A 1 331 ? -9.695 3.644 1.317 1.00 92.00 331 ALA A CA 1
ATOM 2555 C C . ALA A 1 331 ? -9.748 4.212 -0.107 1.00 92.00 331 ALA A C 1
ATOM 2557 O O . ALA A 1 331 ? -8.732 4.696 -0.599 1.00 92.00 331 ALA A O 1
ATOM 2558 N N . HIS A 1 332 ? -10.917 4.238 -0.747 1.00 90.06 332 HIS A N 1
ATOM 2559 C CA . HIS A 1 332 ? -11.086 4.853 -2.063 1.00 90.06 332 HIS A CA 1
ATOM 2560 C C . HIS A 1 332 ? -10.827 6.370 -2.021 1.00 90.06 332 HIS A C 1
ATOM 2562 O O . HIS A 1 332 ? -10.131 6.906 -2.883 1.00 90.06 332 HIS A O 1
ATOM 2568 N N . ALA A 1 333 ? -11.276 7.068 -0.972 1.00 93.69 333 ALA A N 1
ATOM 2569 C CA . ALA A 1 333 ? -10.921 8.471 -0.756 1.00 93.69 333 ALA A CA 1
ATOM 2570 C C . ALA A 1 333 ? -9.401 8.667 -0.580 1.00 93.69 333 ALA A C 1
ATOM 2572 O O . ALA A 1 333 ? -8.836 9.633 -1.097 1.00 93.69 333 ALA A O 1
ATOM 2573 N N . ALA A 1 334 ? -8.719 7.738 0.100 1.00 96.00 334 ALA A N 1
ATOM 2574 C CA . ALA A 1 334 ? -7.262 7.750 0.201 1.00 96.00 334 ALA A CA 1
ATOM 2575 C C . ALA A 1 334 ? -6.586 7.542 -1.167 1.00 96.00 334 ALA A C 1
ATOM 2577 O O . ALA A 1 334 ? -5.646 8.272 -1.474 1.00 96.00 334 ALA A O 1
ATOM 2578 N N . VAL A 1 335 ? -7.093 6.643 -2.023 1.00 94.75 335 VAL A N 1
ATOM 2579 C CA . VAL A 1 335 ? -6.599 6.464 -3.406 1.00 94.75 335 VAL A CA 1
ATOM 2580 C C . VAL A 1 335 ? -6.667 7.774 -4.189 1.00 94.75 335 VAL A C 1
ATOM 2582 O O . VAL A 1 335 ? -5.671 8.172 -4.788 1.00 94.75 335 VAL A O 1
ATOM 2585 N N . LYS A 1 336 ? -7.785 8.511 -4.126 1.00 94.56 336 LYS A N 1
ATOM 2586 C CA . LYS A 1 336 ? -7.906 9.813 -4.813 1.00 94.56 336 LYS A CA 1
ATOM 2587 C C . LYS A 1 336 ? -6.825 10.800 -4.372 1.00 94.56 336 LYS A C 1
ATOM 2589 O O . LYS A 1 336 ? -6.223 11.478 -5.203 1.00 94.56 336 LYS A O 1
ATOM 2594 N N . ARG A 1 337 ? -6.537 10.847 -3.068 1.00 96.94 337 ARG A N 1
ATOM 2595 C CA . ARG A 1 337 ? -5.472 11.692 -2.507 1.00 96.94 337 ARG A CA 1
ATOM 2596 C C . ARG A 1 337 ? -4.079 11.230 -2.931 1.00 96.94 337 ARG A C 1
ATOM 2598 O O . ARG A 1 337 ? -3.244 12.078 -3.223 1.00 96.94 337 ARG A O 1
ATOM 2605 N N . ILE A 1 338 ? -3.837 9.920 -2.997 1.00 96.62 338 ILE A N 1
ATOM 2606 C CA . ILE A 1 338 ? -2.582 9.334 -3.491 1.00 96.62 338 ILE A CA 1
ATOM 2607 C C . ILE A 1 338 ? -2.336 9.742 -4.948 1.00 96.62 338 ILE A C 1
ATOM 2609 O O . ILE A 1 338 ? -1.250 10.217 -5.273 1.00 96.62 338 ILE A O 1
ATOM 2613 N N . MET A 1 339 ? -3.350 9.622 -5.810 1.00 95.56 339 MET A N 1
ATOM 2614 C CA . MET A 1 339 ? -3.244 9.997 -7.225 1.00 95.56 339 MET A CA 1
ATOM 2615 C C . MET A 1 339 ? -3.001 11.499 -7.401 1.00 95.56 339 MET A C 1
ATOM 2617 O O . MET A 1 339 ? -2.153 11.901 -8.200 1.00 95.56 339 MET A O 1
ATOM 2621 N N . ALA A 1 340 ? -3.698 12.334 -6.624 1.00 96.31 340 ALA A N 1
ATOM 2622 C CA . ALA A 1 340 ? -3.480 13.779 -6.618 1.00 96.31 340 ALA A CA 1
ATOM 2623 C C . ALA A 1 340 ? -2.063 14.143 -6.145 1.00 96.31 340 ALA A C 1
ATOM 2625 O O . ALA A 1 340 ? -1.401 14.968 -6.775 1.00 96.31 340 ALA A O 1
ATOM 2626 N N . LEU A 1 341 ? -1.572 13.490 -5.085 1.00 97.06 341 LEU A N 1
ATOM 2627 C CA . LEU A 1 341 ? -0.212 13.677 -4.587 1.00 97.06 341 LEU A CA 1
ATOM 2628 C C . LEU A 1 341 ? 0.818 13.294 -5.655 1.00 97.06 341 LEU A C 1
ATOM 2630 O O . LEU A 1 341 ? 1.695 14.099 -5.952 1.00 97.06 341 LEU A O 1
ATOM 2634 N N . ALA A 1 342 ? 0.686 12.120 -6.277 1.00 96.38 342 ALA A N 1
ATOM 2635 C CA . ALA A 1 342 ? 1.596 11.675 -7.330 1.00 96.38 342 ALA A CA 1
ATOM 2636 C C . ALA A 1 342 ? 1.686 12.694 -8.479 1.00 96.38 342 ALA A C 1
ATOM 2638 O O . ALA A 1 342 ? 2.786 13.089 -8.857 1.00 96.38 342 ALA A O 1
ATOM 2639 N N . ARG A 1 343 ? 0.542 13.195 -8.968 1.00 95.00 343 ARG A N 1
ATOM 2640 C CA . ARG A 1 343 ? 0.504 14.231 -10.015 1.00 95.00 343 ARG A CA 1
ATOM 2641 C C . ARG A 1 343 ? 1.120 15.557 -9.562 1.00 95.00 343 ARG A C 1
ATOM 2643 O O . ARG A 1 343 ? 1.826 16.184 -10.340 1.00 95.00 343 ARG A O 1
ATOM 2650 N N . SER A 1 344 ? 0.898 15.974 -8.313 1.00 96.94 344 SER A N 1
ATOM 2651 C CA . SER A 1 344 ? 1.472 17.222 -7.774 1.00 96.94 344 SER A CA 1
ATOM 2652 C C . SER A 1 344 ? 3.003 17.201 -7.654 1.00 96.94 344 SER A C 1
ATOM 2654 O O . SER A 1 344 ? 3.635 18.250 -7.540 1.00 96.94 344 SER A O 1
ATOM 2656 N N . LEU A 1 345 ? 3.597 16.005 -7.677 1.00 96.38 345 LEU A N 1
ATOM 2657 C CA . LEU A 1 345 ? 5.041 15.782 -7.642 1.00 96.38 345 LEU A CA 1
ATOM 2658 C C . LEU A 1 345 ? 5.622 15.484 -9.034 1.00 96.38 345 LEU A C 1
ATOM 2660 O O . LEU A 1 345 ? 6.714 14.924 -9.121 1.00 96.38 345 LEU A O 1
ATOM 2664 N N . ASP A 1 346 ? 4.890 15.822 -10.102 1.00 95.19 346 ASP A N 1
ATOM 2665 C CA . ASP A 1 346 ? 5.242 15.538 -11.501 1.00 95.19 346 ASP A CA 1
ATOM 2666 C C . ASP A 1 346 ? 5.420 14.035 -11.794 1.00 95.19 346 ASP A C 1
ATOM 2668 O O . ASP A 1 346 ? 6.183 13.627 -12.672 1.00 95.19 346 ASP A O 1
ATOM 2672 N N . GLY A 1 347 ? 4.728 13.190 -11.027 1.00 94.00 347 GLY A N 1
ATOM 2673 C CA . GLY A 1 347 ? 4.670 11.748 -11.222 1.00 94.00 347 GLY A CA 1
ATOM 2674 C C . GLY A 1 347 ? 3.545 11.301 -12.155 1.00 94.00 347 GLY A C 1
ATOM 2675 O O . GLY A 1 347 ? 2.689 12.084 -12.571 1.00 94.00 347 GLY A O 1
ATOM 2676 N N . VAL A 1 348 ? 3.515 9.999 -12.448 1.00 92.19 348 VAL A N 1
ATOM 2677 C CA . VAL A 1 348 ? 2.444 9.361 -13.230 1.00 92.19 348 VAL A CA 1
ATOM 2678 C C . VAL A 1 348 ? 1.656 8.356 -12.395 1.00 92.19 348 VAL A C 1
ATOM 2680 O O . VAL A 1 348 ? 2.189 7.690 -11.510 1.00 92.19 348 VAL A O 1
ATOM 2683 N N . ILE A 1 349 ? 0.363 8.233 -12.697 1.00 91.69 349 ILE A N 1
ATOM 2684 C CA . ILE A 1 349 ? -0.606 7.440 -11.920 1.00 91.69 349 ILE A CA 1
ATOM 2685 C C . ILE A 1 349 ? -0.526 5.921 -12.161 1.00 91.69 349 ILE A C 1
ATOM 2687 O O . ILE A 1 349 ? -1.263 5.154 -11.544 1.00 91.69 349 ILE A O 1
ATOM 2691 N N . SER A 1 350 ? 0.315 5.474 -13.095 1.00 90.12 350 SER A N 1
ATOM 2692 C CA . SER A 1 350 ? 0.598 4.059 -13.341 1.00 90.12 350 SER A CA 1
ATOM 2693 C C . SER A 1 350 ? 2.050 3.877 -13.754 1.00 90.12 350 SER A C 1
ATOM 2695 O O . SER A 1 350 ? 2.537 4.613 -14.610 1.00 90.12 350 SER A O 1
ATOM 2697 N N . GLY A 1 351 ? 2.716 2.896 -13.144 1.00 86.38 351 GLY A N 1
ATOM 2698 C CA . GLY A 1 351 ? 4.064 2.475 -13.513 1.00 86.38 351 GLY A CA 1
ATOM 2699 C C . GLY A 1 351 ? 4.073 1.210 -14.362 1.00 86.38 351 GLY A C 1
ATOM 2700 O O . GLY A 1 351 ? 4.641 1.209 -15.450 1.00 86.38 351 GLY A O 1
ATOM 2701 N N . GLU A 1 352 ? 3.425 0.142 -13.888 1.00 85.12 352 GLU A N 1
ATOM 2702 C CA . GLU A 1 352 ? 3.501 -1.186 -14.519 1.00 85.12 352 GLU A CA 1
ATOM 2703 C C . GLU A 1 352 ? 2.156 -1.907 -14.695 1.00 85.12 352 GLU A C 1
ATOM 2705 O O . GLU A 1 352 ? 2.048 -2.795 -15.544 1.00 85.12 352 GLU A O 1
ATOM 2710 N N . HIS A 1 353 ? 1.116 -1.559 -13.929 1.00 86.75 353 HIS A N 1
ATOM 2711 C CA . HIS A 1 353 ? -0.145 -2.313 -13.962 1.00 86.75 353 HIS A CA 1
ATOM 2712 C C . HIS A 1 353 ? -1.128 -1.861 -15.051 1.00 86.75 353 HIS A C 1
ATOM 2714 O O . HIS A 1 353 ? -2.078 -2.590 -15.347 1.00 86.75 353 HIS A O 1
ATOM 2720 N N . GLY A 1 354 ? -0.895 -0.704 -15.670 1.00 88.00 354 GLY A N 1
ATOM 2721 C CA . GLY A 1 354 ? -1.813 -0.093 -16.626 1.00 88.00 354 GLY A CA 1
ATOM 2722 C C . GLY A 1 354 ? -2.930 0.711 -15.956 1.00 88.00 354 GLY A C 1
ATOM 2723 O O . GLY A 1 354 ? -2.907 0.996 -14.756 1.00 88.00 354 GLY A O 1
ATOM 2724 N N . ILE A 1 355 ? -3.914 1.102 -16.761 1.00 90.38 355 ILE A N 1
ATOM 2725 C CA . ILE A 1 355 ? -5.008 1.998 -16.365 1.00 90.38 355 ILE A CA 1
ATOM 2726 C C . ILE A 1 355 ? -6.285 1.205 -16.074 1.00 90.38 355 ILE A C 1
ATOM 2728 O O . ILE A 1 355 ? -6.969 1.457 -15.078 1.00 90.38 355 ILE A O 1
ATOM 2732 N N . GLY A 1 356 ? -6.606 0.238 -16.936 1.00 87.00 356 GLY A N 1
ATOM 2733 C CA . GLY A 1 356 ? -7.788 -0.606 -16.827 1.00 87.00 356 GLY A CA 1
ATOM 2734 C C . GLY A 1 356 ? -9.083 0.171 -16.594 1.00 87.00 356 GLY A C 1
ATOM 2735 O O . GLY A 1 356 ? -9.412 1.102 -17.328 1.00 87.00 356 GLY A O 1
ATOM 2736 N N . ILE A 1 357 ? -9.828 -0.269 -15.578 1.00 85.12 357 ILE A N 1
ATOM 2737 C CA . ILE A 1 357 ? -11.091 0.340 -15.127 1.00 85.12 357 ILE A CA 1
ATOM 2738 C C . ILE A 1 357 ? -10.926 1.109 -13.811 1.00 85.12 357 ILE A C 1
ATOM 2740 O O . ILE A 1 357 ? -11.775 1.907 -13.452 1.00 85.12 357 ILE A O 1
ATOM 2744 N N . THR A 1 358 ? -9.844 0.876 -13.065 1.00 85.44 358 THR A N 1
ATOM 2745 C CA . THR A 1 358 ? -9.667 1.459 -11.726 1.00 85.44 358 THR A CA 1
ATOM 2746 C C . THR A 1 358 ? -9.037 2.842 -11.769 1.00 85.44 358 THR A C 1
ATOM 2748 O O . THR A 1 358 ? -9.215 3.609 -10.831 1.00 85.44 358 THR A O 1
ATOM 2751 N N . LYS A 1 359 ? -8.297 3.174 -12.837 1.00 89.06 359 LYS A N 1
ATOM 2752 C CA . LYS A 1 359 ? -7.545 4.434 -12.917 1.00 89.06 359 LYS A CA 1
ATOM 2753 C C . LYS A 1 359 ? -8.002 5.387 -14.010 1.00 89.06 359 LYS A C 1
ATOM 2755 O O . LYS A 1 359 ? -7.498 6.505 -14.097 1.00 89.06 359 LYS A O 1
ATOM 2760 N N . LEU A 1 360 ? -8.953 4.968 -14.844 1.00 88.81 360 LEU A N 1
ATOM 2761 C CA . LEU A 1 360 ? -9.441 5.777 -15.960 1.00 88.81 360 LEU A CA 1
ATOM 2762 C C . LEU A 1 360 ? -10.076 7.099 -15.488 1.00 88.81 360 LEU A C 1
ATOM 2764 O O . LEU A 1 360 ? -9.998 8.114 -16.184 1.00 88.81 360 LEU A O 1
ATOM 2768 N N . GLU A 1 361 ? -10.668 7.108 -14.290 1.00 87.06 361 GLU A N 1
ATOM 2769 C CA . GLU A 1 361 ? -11.235 8.312 -13.666 1.00 87.06 361 GLU A CA 1
ATOM 2770 C C . GLU A 1 361 ? -10.183 9.405 -13.405 1.00 87.06 361 GLU A C 1
ATOM 2772 O O . GLU A 1 361 ? -10.516 10.586 -13.411 1.00 87.06 361 GLU A O 1
ATOM 2777 N N . PHE A 1 362 ? -8.907 9.035 -13.251 1.00 89.94 362 PHE A N 1
ATOM 2778 C CA . PHE A 1 362 ? -7.824 9.969 -12.931 1.00 89.94 362 PHE A CA 1
ATOM 2779 C C . PHE A 1 362 ? -7.127 10.560 -14.154 1.00 89.94 362 PHE A C 1
ATOM 2781 O O . PHE A 1 362 ? -6.242 11.398 -13.977 1.00 89.94 362 PHE A O 1
ATOM 2788 N N . LEU A 1 363 ? -7.460 10.121 -15.370 1.00 89.81 363 LEU A N 1
ATOM 2789 C CA . LEU A 1 363 ? -6.903 10.672 -16.608 1.00 89.81 363 LEU A CA 1
ATOM 2790 C C . LEU A 1 363 ? -7.720 11.869 -17.103 1.00 89.81 363 LEU A C 1
ATOM 2792 O O . LEU A 1 363 ? -8.918 11.970 -16.853 1.00 89.81 363 LEU A O 1
ATOM 2796 N N . THR A 1 364 ? -7.098 12.799 -17.812 1.00 90.12 364 THR A N 1
ATOM 2797 C CA . THR A 1 364 ? -7.819 13.884 -18.488 1.00 90.12 364 THR A CA 1
ATOM 2798 C C . THR A 1 364 ? -8.314 13.425 -19.860 1.00 90.12 364 THR A C 1
ATOM 2800 O O . THR A 1 364 ? -7.806 12.463 -20.438 1.00 90.12 364 THR A O 1
ATOM 2803 N N . GLU A 1 365 ? -9.299 14.128 -20.423 1.00 87.94 365 GLU A N 1
ATOM 2804 C CA . GLU A 1 365 ? -9.731 13.876 -21.807 1.00 87.94 365 GLU A CA 1
ATOM 2805 C C . GLU A 1 365 ? -8.587 14.089 -22.808 1.00 87.94 365 GLU A C 1
ATOM 2807 O O . GLU A 1 365 ? -8.479 13.373 -23.800 1.00 87.94 365 GLU A O 1
ATOM 2812 N N . GLU A 1 366 ? -7.691 15.038 -22.532 1.00 89.75 366 GLU A N 1
ATOM 2813 C CA . GLU A 1 366 ? -6.521 15.293 -23.370 1.00 89.75 366 GLU A CA 1
ATOM 2814 C C . GLU A 1 366 ? -5.528 14.124 -23.355 1.00 89.75 366 GLU A C 1
ATOM 2816 O O . GLU A 1 366 ? -5.040 13.735 -24.417 1.00 89.75 366 GLU A O 1
ATOM 2821 N N . GLU A 1 367 ? -5.274 13.534 -22.182 1.00 89.69 367 GLU A N 1
ATOM 2822 C CA . GLU A 1 367 ? -4.430 12.341 -22.041 1.00 89.69 367 GLU A CA 1
ATOM 2823 C C . GLU A 1 367 ? -5.037 11.132 -22.777 1.00 89.69 367 GLU A C 1
ATOM 2825 O O . GLU A 1 367 ? -4.310 10.316 -23.346 1.00 89.69 367 GLU A O 1
ATOM 2830 N N . LEU A 1 368 ? -6.371 11.025 -22.806 1.00 89.25 368 LEU A N 1
ATOM 2831 C CA . LEU A 1 368 ? -7.087 9.918 -23.446 1.00 89.25 368 LEU A CA 1
ATOM 2832 C C . LEU A 1 368 ? -7.253 10.080 -24.962 1.00 89.25 368 LEU A C 1
ATOM 2834 O O . LEU A 1 368 ? -7.259 9.077 -25.681 1.00 89.25 368 LEU A O 1
ATOM 2838 N N . ARG A 1 369 ? -7.363 11.316 -25.462 1.00 89.81 369 ARG A N 1
ATOM 2839 C CA . ARG A 1 369 ? -7.687 11.636 -26.863 1.00 89.81 369 ARG A CA 1
ATOM 2840 C C . ARG A 1 369 ? -6.864 10.857 -27.905 1.00 89.81 369 ARG A C 1
ATOM 2842 O O . ARG A 1 369 ? -7.471 10.277 -28.804 1.00 89.81 369 ARG A O 1
ATOM 2849 N N . PRO A 1 370 ? -5.522 10.741 -27.808 1.00 90.81 370 PRO A N 1
ATOM 2850 C CA . PRO A 1 370 ? -4.749 9.990 -28.802 1.00 90.81 370 PRO A CA 1
ATOM 2851 C C . PRO A 1 370 ? -5.148 8.510 -28.884 1.00 90.81 370 PRO A C 1
ATOM 2853 O O . PRO A 1 370 ? -5.147 7.912 -29.964 1.00 90.81 370 PRO A O 1
ATOM 2856 N N . PHE A 1 371 ? -5.489 7.905 -27.742 1.00 90.81 371 PHE A N 1
ATOM 2857 C CA . PHE A 1 371 ? -5.932 6.518 -27.689 1.00 90.81 371 PHE A CA 1
ATOM 2858 C C . PHE A 1 371 ? -7.363 6.366 -28.208 1.00 90.81 371 PHE A C 1
ATOM 2860 O O . PHE A 1 371 ? -7.617 5.447 -28.990 1.00 90.81 371 PHE A O 1
ATOM 2867 N N . THR A 1 372 ? -8.281 7.262 -27.831 1.00 89.69 372 THR A N 1
ATOM 2868 C CA . THR A 1 372 ? -9.679 7.197 -28.282 1.00 89.69 372 THR A CA 1
ATOM 2869 C C . THR A 1 372 ? -9.795 7.367 -29.800 1.00 89.69 372 THR A C 1
ATOM 2871 O O . THR A 1 372 ? -10.460 6.560 -30.452 1.00 89.69 372 THR A O 1
ATOM 2874 N N . GLU A 1 373 ? -9.068 8.318 -30.394 1.00 90.69 373 GLU A N 1
ATOM 2875 C CA . GLU A 1 373 ? -9.005 8.522 -31.849 1.00 90.69 373 GLU A CA 1
ATOM 2876 C C . GLU A 1 373 ? -8.409 7.307 -32.575 1.00 90.69 373 GLU A C 1
ATOM 2878 O O . GLU A 1 373 ? -8.936 6.836 -33.588 1.00 90.69 373 GLU A O 1
ATOM 2883 N N . TYR A 1 374 ? -7.318 6.750 -32.040 1.00 91.75 374 TYR A N 1
ATOM 2884 C CA . TYR A 1 374 ? -6.719 5.533 -32.580 1.00 91.75 374 TYR A CA 1
ATOM 2885 C C . TYR A 1 374 ? -7.710 4.365 -32.558 1.00 91.75 374 TYR A C 1
ATOM 2887 O O . TYR A 1 374 ? -7.873 3.677 -33.568 1.00 91.75 374 TYR A O 1
ATOM 2895 N N . LYS A 1 375 ? -8.377 4.159 -31.420 1.00 89.38 375 LYS A N 1
ATOM 2896 C CA . LYS A 1 375 ? -9.324 3.073 -31.179 1.00 89.38 375 LYS A CA 1
ATOM 2897 C C . LYS A 1 375 ? -10.548 3.166 -32.088 1.00 89.38 375 LYS A C 1
ATOM 2899 O O . LYS A 1 375 ? -10.937 2.144 -32.649 1.00 89.38 375 LYS A O 1
ATOM 2904 N N . ALA A 1 376 ? -11.086 4.368 -32.301 1.00 89.56 376 ALA A N 1
ATOM 2905 C CA . ALA A 1 376 ? -12.187 4.609 -33.235 1.00 89.56 376 ALA A CA 1
ATOM 2906 C C . ALA A 1 376 ? -11.832 4.205 -34.676 1.00 89.56 376 ALA A C 1
ATOM 2908 O O . ALA A 1 376 ? -12.681 3.709 -35.410 1.00 89.56 376 ALA A O 1
ATOM 2909 N N . ARG A 1 377 ? -10.564 4.357 -35.077 1.00 91.25 377 ARG A N 1
ATOM 2910 C CA . ARG A 1 377 ? -10.091 3.951 -36.408 1.00 91.25 377 ARG A CA 1
ATOM 2911 C C . ARG A 1 377 ? -9.870 2.442 -36.544 1.00 91.25 377 ARG A C 1
ATOM 2913 O O . ARG A 1 377 ? -10.128 1.900 -37.613 1.00 91.25 377 ARG A O 1
ATOM 2920 N N . VAL A 1 378 ? -9.328 1.777 -35.520 1.00 90.88 378 VAL A N 1
ATOM 2921 C CA . VAL A 1 378 ? -8.895 0.364 -35.627 1.00 90.88 378 VAL A CA 1
ATOM 2922 C C . VAL A 1 378 ? -9.934 -0.651 -35.156 1.00 90.88 378 VAL A C 1
ATOM 2924 O O . VAL A 1 378 ? -9.883 -1.804 -35.570 1.00 90.88 378 VAL A O 1
ATOM 2927 N N . ASP A 1 379 ? -10.870 -0.242 -34.304 1.00 89.88 379 ASP A N 1
ATOM 2928 C CA . ASP A 1 379 ? -11.984 -1.071 -33.846 1.00 89.88 379 ASP A CA 1
ATOM 2929 C C . ASP A 1 379 ? -13.241 -0.197 -33.667 1.00 89.88 379 ASP A C 1
ATOM 2931 O O . ASP A 1 379 ? -13.663 0.055 -32.528 1.00 89.88 379 ASP A O 1
ATOM 2935 N N . PRO A 1 380 ? -13.813 0.296 -34.789 1.00 86.19 380 PRO A N 1
ATOM 2936 C CA . PRO A 1 380 ? -14.960 1.212 -34.799 1.00 86.19 380 PRO A CA 1
ATOM 2937 C C . PRO A 1 380 ? -16.224 0.606 -34.179 1.00 86.19 380 PRO A C 1
ATOM 2939 O O . PRO A 1 380 ? -17.074 1.328 -33.671 1.00 86.19 380 PRO A O 1
ATOM 2942 N N . GLU A 1 381 ? -16.348 -0.721 -34.187 1.00 85.06 381 GLU A N 1
ATOM 2943 C CA . GLU A 1 381 ? -17.492 -1.437 -33.611 1.00 85.06 381 GLU A CA 1
ATOM 2944 C C . GLU A 1 381 ? -17.298 -1.800 -32.125 1.00 85.06 381 GLU A C 1
ATOM 2946 O O . GLU A 1 381 ? -18.199 -2.349 -31.480 1.00 85.06 381 GLU A O 1
ATOM 2951 N N . GLY A 1 382 ? -16.116 -1.517 -31.564 1.00 83.69 382 GLY A N 1
ATOM 2952 C CA . GLY A 1 382 ? -15.797 -1.799 -30.168 1.00 83.69 382 GLY A CA 1
ATOM 2953 C C . GLY A 1 382 ? -15.860 -3.289 -29.828 1.00 83.69 382 GLY A C 1
ATOM 2954 O O . GLY A 1 382 ? -16.463 -3.664 -28.825 1.00 83.69 382 GLY A O 1
ATOM 2955 N N . ARG A 1 383 ? -15.305 -4.161 -30.670 1.00 86.56 383 ARG A N 1
ATOM 2956 C CA . ARG A 1 383 ? -15.316 -5.615 -30.445 1.00 86.56 383 ARG A CA 1
ATOM 2957 C C . ARG A 1 383 ? -14.282 -6.063 -29.413 1.00 86.56 383 ARG A C 1
ATOM 2959 O O . ARG A 1 383 ? -14.479 -7.089 -28.766 1.00 86.56 383 ARG A O 1
ATOM 2966 N N . PHE A 1 384 ? -13.199 -5.313 -29.237 1.00 88.69 384 PHE A N 1
ATOM 2967 C CA . PHE A 1 384 ? -12.095 -5.698 -28.363 1.00 88.69 384 PHE A CA 1
ATOM 2968 C C . PHE A 1 384 ? -12.199 -5.054 -26.975 1.00 88.69 384 PHE A C 1
ATOM 2970 O O . PHE A 1 384 ? -12.212 -3.832 -26.845 1.00 88.69 384 PHE A O 1
ATOM 2977 N N . ASN A 1 385 ? -12.249 -5.910 -25.946 1.00 86.44 385 ASN A N 1
ATOM 2978 C CA . ASN A 1 385 ? -12.195 -5.575 -24.516 1.00 86.44 385 ASN A CA 1
ATOM 2979 C C . ASN A 1 385 ? -13.094 -4.391 -24.096 1.00 86.44 385 ASN A C 1
ATOM 2981 O O . ASN A 1 385 ? -12.638 -3.413 -23.504 1.00 86.44 385 ASN A O 1
ATOM 2985 N N . LYS A 1 386 ? -14.385 -4.484 -24.447 1.00 84.88 386 LYS A N 1
ATOM 2986 C CA . LYS A 1 386 ? -15.424 -3.488 -24.134 1.00 84.88 386 LYS A CA 1
ATOM 2987 C C . LYS A 1 3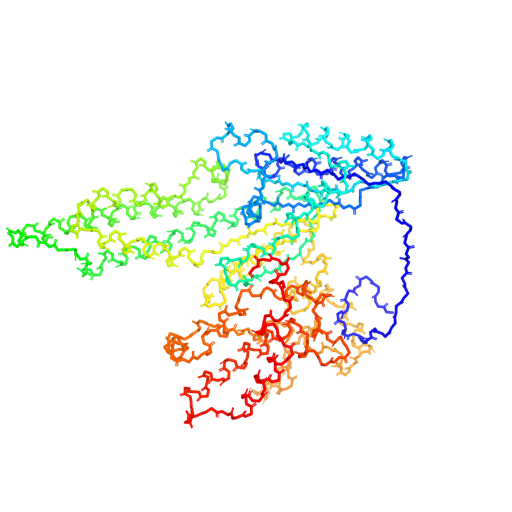86 ? -15.455 -3.144 -22.642 1.00 84.88 386 LYS A C 1
ATOM 2989 O O . LYS A 1 386 ? -15.301 -4.022 -21.801 1.00 84.88 386 LYS A O 1
ATOM 2994 N N . GLY A 1 387 ? -15.691 -1.868 -22.335 1.00 81.06 387 GLY A N 1
ATOM 2995 C CA . GLY A 1 387 ? -15.708 -1.380 -20.953 1.00 81.06 387 GLY A CA 1
ATOM 2996 C C . GLY A 1 387 ? -14.316 -1.165 -20.353 1.00 81.06 387 GLY A C 1
ATOM 2997 O O . GLY A 1 387 ? -14.181 -1.159 -19.140 1.00 81.06 387 GLY A O 1
ATOM 2998 N N . LYS A 1 388 ? -13.264 -0.997 -21.167 1.00 85.88 388 LYS A N 1
ATOM 2999 C CA . LYS A 1 388 ? -11.929 -0.589 -20.698 1.00 85.88 388 LYS A CA 1
ATOM 3000 C C . LYS A 1 388 ? -11.352 0.536 -21.542 1.00 85.88 388 LYS A C 1
ATOM 3002 O O . LYS A 1 388 ? -11.606 0.596 -22.743 1.00 85.88 388 LYS A O 1
ATOM 3007 N N . LEU A 1 389 ? -10.550 1.397 -20.907 1.00 87.12 389 LEU A N 1
ATOM 3008 C CA . LEU A 1 389 ? -9.762 2.478 -21.526 1.00 87.12 389 LEU A CA 1
ATOM 3009 C C . LEU A 1 389 ? -10.541 3.519 -22.357 1.00 87.12 389 LEU A C 1
ATOM 3011 O O . LEU A 1 389 ? -9.941 4.433 -22.915 1.00 87.12 389 LEU A O 1
ATOM 3015 N N . LEU A 1 390 ? -11.866 3.405 -22.436 1.00 84.69 390 LEU A N 1
ATOM 3016 C CA . LEU A 1 390 ? -12.760 4.339 -23.103 1.00 84.69 390 LEU A CA 1
ATOM 3017 C C . LEU A 1 390 ? -13.825 4.767 -22.108 1.00 84.69 390 LEU A C 1
ATOM 3019 O O . LEU A 1 390 ? -14.557 3.925 -21.589 1.00 84.69 390 LEU A O 1
ATOM 3023 N N . ARG A 1 391 ? -13.933 6.072 -21.862 1.00 79.31 391 ARG A N 1
ATOM 3024 C CA . ARG A 1 391 ? -15.045 6.609 -21.083 1.00 79.31 391 ARG A CA 1
ATOM 3025 C C . ARG A 1 391 ? -16.314 6.392 -21.882 1.00 79.31 391 ARG A C 1
ATOM 3027 O O . ARG A 1 391 ? -16.532 7.031 -22.906 1.00 79.31 391 ARG A O 1
ATOM 3034 N N . ASN A 1 392 ? -17.137 5.464 -21.419 1.00 66.88 392 ASN A N 1
ATOM 3035 C CA . ASN A 1 392 ? -18.453 5.280 -21.990 1.00 66.88 392 ASN A CA 1
ATOM 3036 C C . ASN A 1 392 ? -19.330 6.390 -21.427 1.00 66.88 392 ASN A C 1
ATOM 3038 O O . ASN A 1 392 ? -19.866 6.280 -20.328 1.00 66.88 392 ASN A O 1
ATOM 3042 N N . THR A 1 393 ? -19.426 7.496 -22.162 1.00 53.69 393 THR A N 1
ATOM 3043 C CA . THR A 1 393 ? -20.501 8.456 -21.939 1.00 53.69 393 THR A CA 1
ATOM 3044 C C . THR A 1 393 ? -21.795 7.683 -22.189 1.00 53.69 393 THR A C 1
ATOM 3046 O O . THR A 1 393 ? -21.942 7.126 -23.283 1.00 53.69 393 THR A O 1
ATOM 3049 N N . PRO A 1 394 ? -22.722 7.568 -21.221 1.00 43.12 394 PRO A N 1
ATOM 3050 C CA . PRO A 1 394 ? -24.043 7.084 -21.563 1.00 43.12 394 PRO A CA 1
ATOM 3051 C C . PRO A 1 394 ? -24.549 7.999 -22.678 1.00 43.12 394 PRO A C 1
ATOM 3053 O O . PRO A 1 394 ? -24.570 9.221 -22.523 1.00 43.12 394 PRO A O 1
ATOM 3056 N N . LEU A 1 395 ? -24.905 7.419 -23.823 1.00 34.75 395 LEU A N 1
ATOM 3057 C CA . LEU A 1 395 ? -25.782 8.094 -24.767 1.00 34.75 395 LEU A CA 1
ATOM 3058 C C . LEU A 1 395 ? -27.099 8.272 -24.012 1.00 34.75 395 LEU A C 1
ATOM 3060 O O . LEU A 1 395 ? -27.950 7.387 -24.026 1.00 34.75 395 LEU A O 1
ATOM 3064 N N . VAL A 1 396 ? -27.221 9.358 -23.252 1.00 36.78 396 VAL A N 1
ATOM 3065 C CA . VAL A 1 396 ? -28.508 9.772 -22.715 1.00 36.78 396 VAL A CA 1
ATOM 3066 C C . VAL A 1 396 ? -29.269 10.267 -23.930 1.00 36.78 396 VAL A C 1
ATOM 3068 O O . VAL A 1 396 ? -29.089 11.397 -24.372 1.00 36.78 396 VAL A O 1
ATOM 3071 N N . ASP A 1 397 ? -30.051 9.377 -24.526 1.00 38.78 397 ASP A N 1
ATOM 3072 C CA . ASP A 1 397 ? -31.162 9.790 -25.359 1.00 38.78 397 ASP A CA 1
ATOM 3073 C C . ASP A 1 397 ? -32.136 10.532 -24.428 1.00 38.78 397 ASP A C 1
ATOM 3075 O O . ASP A 1 397 ? -32.675 9.911 -23.505 1.00 38.78 397 ASP A O 1
ATOM 3079 N N . PRO A 1 398 ? -32.366 11.847 -24.606 1.00 42.69 398 PRO A N 1
ATOM 3080 C CA . PRO A 1 398 ? -33.290 12.591 -23.754 1.00 42.69 398 PRO A CA 1
ATOM 3081 C C . PRO A 1 398 ? -34.735 12.068 -23.837 1.00 42.69 398 PRO A C 1
ATOM 3083 O O . PRO A 1 398 ? -35.573 12.479 -23.038 1.00 42.69 398 PRO A O 1
ATOM 3086 N N . SER A 1 399 ? -35.027 11.155 -24.770 1.00 53.94 399 SER A N 1
ATOM 3087 C CA . SER A 1 399 ? -36.327 10.510 -24.939 1.00 53.94 399 SER A CA 1
ATOM 3088 C C . SER A 1 399 ? -36.421 9.073 -24.402 1.00 53.94 399 SER A C 1
ATOM 3090 O O . SER A 1 399 ? -37.522 8.525 -24.393 1.00 53.94 399 SER A O 1
ATOM 3092 N N . ASN A 1 400 ? -35.333 8.462 -23.906 1.00 45.75 400 ASN A N 1
ATOM 3093 C CA . ASN A 1 400 ? -35.340 7.047 -23.514 1.00 45.75 400 ASN A CA 1
ATOM 3094 C C . ASN A 1 400 ? -34.640 6.806 -22.162 1.00 45.75 400 ASN A C 1
ATOM 3096 O O . ASN A 1 400 ? -33.417 6.776 -22.054 1.00 45.75 400 ASN A O 1
ATOM 3100 N N . GLN A 1 401 ? -35.437 6.615 -21.106 1.00 46.44 401 GLN A N 1
ATOM 3101 C CA . GLN A 1 401 ? -34.988 6.480 -19.708 1.00 46.44 401 GLN A CA 1
ATOM 3102 C C . GLN A 1 401 ? -34.310 5.138 -19.364 1.00 46.44 401 GLN A C 1
ATOM 3104 O O . GLN A 1 401 ? -34.064 4.862 -18.192 1.00 46.44 401 GLN A O 1
ATOM 3109 N N . VAL A 1 402 ? -33.989 4.291 -20.344 1.00 46.31 402 VAL A N 1
ATOM 3110 C CA . VAL A 1 402 ? -33.373 2.983 -20.087 1.00 46.31 402 VAL A CA 1
ATOM 3111 C C . VAL A 1 402 ? -31.999 2.944 -20.740 1.00 46.31 402 VAL A C 1
ATOM 3113 O O . VAL A 1 402 ? -31.881 2.914 -21.965 1.00 46.31 402 VAL A O 1
ATOM 3116 N N . ALA A 1 403 ? -30.951 2.949 -19.910 1.00 52.53 403 ALA A N 1
ATOM 3117 C CA . ALA A 1 403 ? -29.593 2.661 -20.351 1.00 52.53 403 ALA A CA 1
ATOM 3118 C C . ALA A 1 403 ? -29.600 1.366 -21.177 1.00 52.53 403 ALA A C 1
ATOM 3120 O O . ALA A 1 403 ? -30.216 0.378 -20.774 1.00 52.53 403 ALA A O 1
ATOM 3121 N N . SER A 1 404 ? -28.947 1.375 -22.343 1.00 51.69 404 SER A N 1
ATOM 3122 C CA . SER A 1 404 ? -28.855 0.185 -23.193 1.00 51.69 404 SER A CA 1
ATOM 3123 C C . SER A 1 404 ? -28.412 -1.020 -22.349 1.00 51.69 404 SER A C 1
ATOM 3125 O O . SER A 1 404 ? -27.399 -0.910 -21.656 1.00 51.69 404 SER A O 1
ATOM 3127 N N . PRO A 1 405 ? -29.099 -2.177 -22.416 1.00 52.59 405 PRO A N 1
ATOM 3128 C CA . PRO A 1 405 ? -28.753 -3.361 -21.622 1.00 52.59 405 PRO A CA 1
ATOM 3129 C C . PRO A 1 405 ? -27.343 -3.911 -21.913 1.00 52.59 405 PRO A C 1
ATOM 3131 O O . PRO A 1 405 ? -26.861 -4.776 -21.191 1.00 52.59 405 PRO A O 1
ATOM 3134 N N . ASN A 1 406 ? -26.664 -3.394 -22.945 1.00 58.03 406 ASN A N 1
ATOM 3135 C CA . ASN A 1 406 ? -25.294 -3.741 -23.326 1.00 58.03 406 ASN A CA 1
ATOM 3136 C C . ASN A 1 406 ? -24.252 -2.655 -22.981 1.00 58.03 406 ASN A C 1
ATOM 3138 O O . ASN A 1 406 ? -23.114 -2.731 -23.454 1.00 58.03 406 ASN A O 1
ATOM 3142 N N . LEU A 1 407 ? -24.616 -1.624 -22.211 1.00 63.97 407 LEU A N 1
ATOM 3143 C CA . LEU A 1 407 ? -23.676 -0.593 -21.771 1.00 63.97 407 LEU A CA 1
ATOM 3144 C C . LEU A 1 407 ? -22.822 -1.131 -20.612 1.00 63.97 407 LEU A C 1
ATOM 3146 O O . LEU A 1 407 ? -23.311 -1.316 -19.502 1.00 63.97 407 LEU A O 1
ATOM 3150 N N . MET A 1 408 ? -21.534 -1.367 -20.865 1.00 68.62 408 MET A N 1
ATOM 3151 C CA . MET A 1 408 ? -20.540 -1.512 -19.797 1.00 68.62 408 MET A CA 1
ATOM 3152 C C . MET A 1 408 ? -19.901 -0.159 -19.526 1.00 68.62 408 MET A C 1
ATOM 3154 O O . MET A 1 408 ? -19.582 0.546 -20.471 1.00 68.62 408 MET A O 1
ATOM 3158 N N . TYR A 1 409 ? -19.670 0.194 -18.274 1.00 74.38 409 TYR A N 1
ATOM 3159 C CA . TYR A 1 409 ? -18.869 1.340 -17.869 1.00 74.38 409 TYR A CA 1
ATOM 3160 C C . TYR A 1 409 ? -17.397 0.937 -17.775 1.00 74.38 409 TYR A C 1
ATOM 3162 O O . TYR A 1 409 ? -17.069 -0.214 -17.492 1.00 74.38 409 TYR A O 1
ATOM 3170 N N . ALA A 1 410 ? -16.501 1.885 -18.043 1.00 81.25 410 ALA A N 1
ATOM 3171 C CA . ALA A 1 410 ? -15.060 1.680 -17.901 1.00 81.25 410 ALA A CA 1
ATOM 3172 C C . ALA A 1 410 ? -14.550 2.136 -16.533 1.00 81.25 410 ALA A C 1
ATOM 3174 O O . ALA A 1 410 ? -13.528 2.810 -16.421 1.00 81.25 410 ALA A O 1
ATOM 3175 N N . ASP A 1 411 ? -15.308 1.772 -15.506 1.00 81.38 411 ASP A N 1
ATOM 3176 C CA . ASP A 1 411 ? -15.052 2.060 -14.106 1.00 81.38 411 ASP A CA 1
ATOM 3177 C C . ASP A 1 411 ? -15.469 0.860 -13.235 1.00 81.38 411 ASP A C 1
ATOM 3179 O O . ASP A 1 411 ? -15.719 -0.247 -13.724 1.00 81.38 411 ASP A O 1
ATOM 3183 N N . LEU A 1 412 ? -15.511 1.063 -11.921 1.00 77.31 412 LEU A N 1
ATOM 3184 C CA . LEU A 1 412 ? -15.881 0.025 -10.966 1.00 77.31 412 LEU A CA 1
ATOM 3185 C C . LEU A 1 412 ? -17.397 -0.225 -10.878 1.00 77.31 412 LEU A C 1
ATOM 3187 O O . LEU A 1 412 ? -17.796 -1.136 -10.160 1.00 77.31 412 LEU A O 1
ATOM 3191 N N . THR A 1 413 ? -18.245 0.501 -11.618 1.00 74.62 413 THR A N 1
ATOM 3192 C CA . THR A 1 413 ? -19.713 0.335 -11.600 1.00 74.62 413 THR A CA 1
ATOM 3193 C C . THR A 1 413 ? -20.138 -1.099 -11.915 1.00 74.62 413 THR A C 1
ATOM 3195 O O . THR A 1 413 ? -21.088 -1.615 -11.331 1.00 74.62 413 THR A O 1
ATOM 3198 N N . ASN A 1 414 ? -19.426 -1.770 -12.826 1.00 72.00 414 ASN A N 1
ATOM 3199 C CA . ASN A 1 414 ? -19.698 -3.164 -13.188 1.00 72.00 414 ASN A CA 1
ATOM 3200 C C . ASN A 1 414 ? -18.845 -4.178 -12.409 1.00 72.00 414 ASN A C 1
ATOM 3202 O O . ASN A 1 414 ? -18.924 -5.377 -12.679 1.00 72.00 414 ASN A O 1
ATOM 3206 N N . ALA A 1 415 ? -18.001 -3.726 -11.478 1.00 71.75 415 ALA A N 1
ATOM 3207 C CA . ALA A 1 415 ? -17.142 -4.606 -10.705 1.00 71.75 415 ALA A CA 1
ATOM 3208 C C . ALA A 1 415 ? -17.928 -5.220 -9.540 1.00 71.75 415 ALA A C 1
ATOM 3210 O O . ALA A 1 415 ? -18.307 -4.536 -8.594 1.00 71.75 415 ALA A O 1
ATOM 3211 N N . TYR A 1 416 ? -18.124 -6.537 -9.585 1.00 67.62 416 TYR A N 1
ATOM 3212 C CA . TYR A 1 416 ? -18.674 -7.300 -8.469 1.00 67.62 416 TYR A CA 1
ATOM 3213 C C . TYR A 1 416 ? -17.548 -7.993 -7.701 1.00 67.62 416 TYR A C 1
ATOM 3215 O O . TYR A 1 416 ? -16.745 -8.725 -8.287 1.00 67.62 416 TYR A O 1
ATOM 3223 N N . THR A 1 417 ? -17.480 -7.762 -6.389 1.00 61.41 417 THR A N 1
ATOM 3224 C CA . THR A 1 417 ? -16.560 -8.474 -5.495 1.00 61.41 417 THR A CA 1
ATOM 3225 C C . THR A 1 417 ? -17.378 -9.228 -4.450 1.00 61.41 417 THR A C 1
ATOM 3227 O O . THR A 1 417 ? -18.026 -8.567 -3.640 1.00 61.41 417 THR A O 1
ATOM 3230 N N . PRO A 1 418 ? -17.327 -10.574 -4.446 1.00 57.09 418 PRO A N 1
ATOM 3231 C CA . PRO A 1 418 ? -17.942 -11.385 -3.405 1.00 57.09 418 PRO A CA 1
ATOM 3232 C C . PRO A 1 418 ? -17.455 -10.955 -2.022 1.00 57.09 418 PRO A C 1
ATOM 3234 O O . PRO A 1 418 ? -16.245 -10.773 -1.836 1.00 57.09 418 PRO A O 1
ATOM 3237 N N . SER A 1 419 ? -18.355 -10.806 -1.054 1.00 55.97 419 SER A N 1
ATOM 3238 C CA . SER A 1 419 ? -17.983 -10.441 0.315 1.00 55.97 419 SER A CA 1
ATOM 3239 C C . SER A 1 419 ? -18.643 -11.380 1.309 1.00 55.97 419 SER A C 1
ATOM 3241 O O . SER A 1 419 ? -19.824 -11.280 1.623 1.00 55.97 419 SER A O 1
ATOM 3243 N N . PHE A 1 420 ? -17.822 -12.282 1.845 1.00 52.84 420 PHE A N 1
ATOM 3244 C CA . PHE A 1 420 ? -18.207 -13.377 2.739 1.00 52.84 420 PHE A CA 1
ATOM 3245 C C . PHE A 1 420 ? -18.651 -12.946 4.152 1.00 52.84 420 PHE A C 1
ATOM 3247 O O . PHE A 1 420 ? -18.589 -13.744 5.086 1.00 52.84 420 PHE A O 1
ATOM 3254 N N . GLY A 1 421 ? -19.029 -11.682 4.343 1.00 48.22 421 GLY A N 1
ATOM 3255 C CA . GLY A 1 421 ? -19.458 -11.138 5.632 1.00 48.22 421 GLY A CA 1
ATOM 3256 C C . GLY A 1 421 ? -20.664 -10.206 5.549 1.00 48.22 421 GLY A C 1
ATOM 3257 O O . GLY A 1 421 ? -20.975 -9.560 6.547 1.00 48.22 421 GLY A O 1
ATOM 3258 N N . LEU A 1 422 ? -21.319 -10.096 4.386 1.00 47.47 422 LEU A N 1
ATOM 3259 C CA . LEU A 1 422 ? -22.339 -9.072 4.157 1.00 47.47 422 LEU A CA 1
ATOM 3260 C C . LEU A 1 422 ? -23.672 -9.327 4.869 1.00 47.47 422 LEU A C 1
ATOM 3262 O O . LEU A 1 422 ? -24.420 -8.366 5.045 1.00 47.47 422 LEU A O 1
ATOM 3266 N N . MET A 1 423 ? -23.974 -10.536 5.359 1.00 45.75 423 MET A N 1
ATOM 3267 C CA . MET A 1 423 ? -25.178 -10.732 6.173 1.00 45.75 423 MET A CA 1
ATOM 3268 C C . MET A 1 423 ? -24.918 -11.550 7.441 1.00 45.75 423 MET A C 1
ATOM 3270 O O . MET A 1 423 ? -24.524 -12.710 7.404 1.00 45.75 423 MET A O 1
ATOM 3274 N N . GLY A 1 424 ? -25.245 -10.984 8.608 1.00 46.12 424 GLY A N 1
ATOM 3275 C CA . GLY A 1 424 ? -25.203 -11.705 9.891 1.00 46.12 424 GLY A CA 1
ATOM 3276 C C . GLY A 1 424 ? -26.059 -12.986 9.922 1.00 46.12 424 GLY A C 1
ATOM 3277 O O . GLY A 1 424 ? -25.774 -13.888 10.706 1.00 46.12 424 GLY A O 1
ATOM 3278 N N . HIS A 1 425 ? -27.055 -13.105 9.035 1.00 45.41 425 HIS A N 1
ATOM 3279 C CA . HIS A 1 425 ? -27.847 -14.324 8.829 1.00 45.41 425 HIS A CA 1
ATOM 3280 C C . HIS A 1 425 ? -27.101 -15.412 8.032 1.00 45.41 425 HIS A C 1
ATOM 3282 O O . HIS A 1 425 ? -27.260 -16.592 8.344 1.00 45.41 425 HIS A O 1
ATOM 3288 N N . GLU A 1 426 ? -26.230 -15.046 7.082 1.00 51.38 426 GLU A N 1
ATOM 3289 C CA . GLU A 1 426 ? -25.356 -15.998 6.375 1.00 51.38 426 GLU A CA 1
ATOM 3290 C C . GLU A 1 426 ? -24.420 -16.699 7.359 1.00 51.38 426 GLU A C 1
ATOM 3292 O O . GLU A 1 426 ? -24.186 -17.891 7.226 1.00 51.38 426 GLU A O 1
ATOM 3297 N N . SER A 1 427 ? -23.963 -16.015 8.417 1.00 50.28 427 SER A N 1
ATOM 3298 C CA . SER A 1 427 ? -23.108 -16.632 9.439 1.00 50.28 427 SER A CA 1
ATOM 3299 C C . SER A 1 427 ? -23.789 -17.772 10.204 1.00 50.28 427 SER A C 1
ATOM 3301 O O . SER A 1 427 ? -23.083 -18.663 10.666 1.00 50.28 427 SER A O 1
ATOM 3303 N N . LEU A 1 428 ? -25.115 -17.757 10.382 1.00 49.66 428 LEU A N 1
ATOM 3304 C CA . LEU A 1 428 ? -25.836 -18.840 11.069 1.00 49.66 428 LEU A CA 1
ATOM 3305 C C . LEU A 1 428 ? -26.025 -20.048 10.145 1.00 49.66 428 LEU A C 1
ATOM 3307 O O . LEU A 1 428 ? -25.845 -21.186 10.570 1.00 49.66 428 LEU A O 1
ATOM 3311 N N . ILE A 1 429 ? -26.313 -19.795 8.868 1.00 53.84 429 ILE A N 1
ATOM 3312 C CA . ILE A 1 429 ? -26.451 -20.826 7.832 1.00 53.84 429 ILE A CA 1
ATOM 3313 C C . ILE A 1 429 ? -25.084 -21.455 7.506 1.00 53.84 429 ILE A C 1
ATOM 3315 O O . ILE A 1 429 ? -24.953 -22.676 7.462 1.00 53.84 429 ILE A O 1
ATOM 3319 N N . MET A 1 430 ? -24.026 -20.647 7.394 1.00 53.38 430 MET A N 1
ATOM 3320 C CA . MET A 1 430 ? -22.638 -21.104 7.237 1.00 53.38 430 MET A CA 1
ATOM 3321 C C . MET A 1 430 ? -22.112 -21.866 8.459 1.00 53.38 430 MET A C 1
ATOM 3323 O O . MET A 1 430 ? -21.210 -22.683 8.314 1.00 53.38 430 MET A O 1
ATOM 3327 N N . GLN A 1 431 ? -22.627 -21.598 9.664 1.00 53.66 431 GLN A N 1
ATOM 3328 C CA . GLN A 1 431 ? -22.294 -22.374 10.867 1.00 53.66 431 GLN A CA 1
ATOM 3329 C C . GLN A 1 431 ? -23.008 -23.731 10.909 1.00 53.66 431 GLN A C 1
ATOM 3331 O O . GLN A 1 431 ? -22.536 -24.634 11.598 1.00 53.66 431 GLN A O 1
ATOM 3336 N N . GLN A 1 432 ? -24.128 -23.875 10.194 1.00 53.53 432 GLN A N 1
ATOM 3337 C CA . GLN A 1 432 ? -24.908 -25.114 10.111 1.00 53.53 432 GLN A CA 1
ATOM 3338 C C . GLN A 1 432 ? -24.648 -25.926 8.830 1.00 53.53 432 GLN A C 1
ATOM 3340 O O . GLN A 1 432 ? -25.170 -27.032 8.708 1.00 53.53 432 GLN A O 1
ATOM 3345 N N . SER A 1 433 ? -23.823 -25.422 7.906 1.00 61.94 433 SER A N 1
ATOM 3346 C CA . SER A 1 433 ? -23.441 -26.085 6.654 1.00 61.94 433 SER A CA 1
ATOM 3347 C C . SER A 1 433 ? -21.918 -26.235 6.534 1.00 61.94 433 SER A C 1
ATOM 3349 O O . SER A 1 433 ? -21.150 -25.384 6.984 1.00 61.94 433 SER A O 1
ATOM 3351 N N . ASP A 1 434 ? -21.452 -27.288 5.853 1.00 67.50 434 ASP A N 1
ATOM 3352 C CA . ASP A 1 434 ? -20.016 -27.502 5.584 1.00 67.50 434 ASP A CA 1
ATOM 3353 C C . ASP A 1 434 ? -19.402 -26.413 4.675 1.00 67.50 434 ASP A C 1
ATOM 3355 O O . ASP A 1 434 ? -18.179 -26.289 4.556 1.00 67.50 434 ASP A O 1
ATOM 3359 N N . ILE A 1 435 ? -20.242 -25.555 4.084 1.00 70.50 435 ILE A N 1
ATOM 3360 C CA . ILE A 1 435 ? -19.856 -24.383 3.289 1.00 70.50 435 ILE A CA 1
ATOM 3361 C C . ILE A 1 435 ? -18.939 -23.444 4.087 1.00 70.50 435 ILE A C 1
ATOM 3363 O O . ILE A 1 435 ? -17.998 -22.874 3.523 1.00 70.50 435 ILE A O 1
ATOM 3367 N N . GLY A 1 436 ? -19.143 -23.324 5.405 1.00 67.31 436 GLY A N 1
ATOM 3368 C CA . GLY A 1 436 ? -18.271 -22.539 6.279 1.00 67.31 436 GLY A CA 1
ATOM 3369 C C . GLY A 1 436 ? -16.820 -23.035 6.280 1.00 67.31 436 GLY A C 1
ATOM 3370 O O . GLY A 1 436 ? -15.890 -22.227 6.194 1.00 67.31 436 GLY A O 1
ATOM 3371 N N . ALA A 1 437 ? -16.610 -24.356 6.299 1.00 71.50 437 ALA A N 1
ATOM 3372 C CA . ALA A 1 437 ? -15.278 -24.958 6.247 1.00 71.50 437 ALA A CA 1
ATOM 3373 C C . ALA A 1 437 ? -14.608 -24.731 4.884 1.00 71.50 437 ALA A C 1
ATOM 3375 O O . ALA A 1 437 ? -13.415 -24.419 4.815 1.00 71.50 437 ALA A O 1
ATOM 3376 N N . ILE A 1 438 ? -15.382 -24.811 3.798 1.00 71.25 438 ILE A N 1
ATOM 3377 C CA . ILE A 1 438 ? -14.863 -24.583 2.448 1.00 71.25 438 ILE A CA 1
ATOM 3378 C C . ILE A 1 438 ? -14.470 -23.115 2.266 1.00 71.25 438 ILE A C 1
ATOM 3380 O O . ILE A 1 438 ? -13.353 -22.837 1.829 1.00 71.25 438 ILE A O 1
ATOM 3384 N N . SER A 1 439 ? -15.319 -22.173 2.686 1.00 71.69 439 SER A N 1
ATOM 3385 C CA . SER A 1 439 ? -14.998 -20.740 2.680 1.00 71.69 439 SER A CA 1
ATOM 3386 C C . SER A 1 439 ? -13.741 -20.440 3.509 1.00 71.69 439 SER A C 1
ATOM 3388 O O . SER A 1 439 ? -12.811 -19.786 3.025 1.00 71.69 439 SER A O 1
ATOM 3390 N N . ALA A 1 440 ? -13.636 -21.010 4.715 1.00 70.44 440 ALA A N 1
ATOM 3391 C CA . ALA A 1 440 ? -12.457 -20.865 5.567 1.00 70.44 440 ALA A CA 1
ATOM 3392 C C . ALA A 1 440 ? -11.165 -21.393 4.918 1.00 70.44 440 ALA A C 1
ATOM 3394 O O . ALA A 1 440 ? -10.101 -20.832 5.170 1.00 70.44 440 ALA A O 1
ATOM 3395 N N . SER A 1 441 ? -11.246 -22.417 4.063 1.00 69.25 441 SER A N 1
ATOM 3396 C CA . SER A 1 441 ? -10.079 -22.981 3.368 1.00 69.25 441 SER A CA 1
ATOM 3397 C C . SER A 1 441 ? -9.526 -22.095 2.241 1.00 69.25 441 SER A C 1
ATOM 3399 O O . SER A 1 441 ? -8.362 -22.238 1.864 1.00 69.25 441 SER A O 1
ATOM 3401 N N . ILE A 1 442 ? -10.333 -21.170 1.701 1.00 69.12 442 ILE A N 1
ATOM 3402 C CA . ILE A 1 442 ? -9.955 -20.345 0.538 1.00 69.12 442 ILE A CA 1
ATOM 3403 C C . ILE A 1 442 ? -9.886 -18.843 0.816 1.00 69.12 442 ILE A C 1
ATOM 3405 O O . ILE A 1 442 ? -9.253 -18.127 0.034 1.00 69.12 442 ILE A O 1
ATOM 3409 N N . LYS A 1 443 ? -10.519 -18.357 1.894 1.00 65.88 443 LYS A N 1
ATOM 3410 C CA . LYS A 1 443 ? -10.672 -16.919 2.185 1.00 65.88 443 LYS A CA 1
ATOM 3411 C C . LYS A 1 443 ? -9.346 -16.163 2.268 1.00 65.88 443 LYS A C 1
ATOM 3413 O O . LYS A 1 443 ? -9.283 -15.005 1.883 1.00 65.88 443 LYS A O 1
ATOM 3418 N N . ASP A 1 444 ? -8.277 -16.829 2.701 1.00 66.75 444 ASP A N 1
ATOM 3419 C CA . ASP A 1 444 ? -6.964 -16.209 2.883 1.00 66.75 444 ASP A CA 1
ATOM 3420 C C . ASP A 1 444 ? -6.141 -16.183 1.575 1.00 66.75 444 ASP A C 1
ATOM 3422 O O . ASP A 1 444 ? -4.994 -15.730 1.533 1.00 66.75 444 ASP A O 1
ATOM 3426 N N . CYS A 1 445 ? -6.699 -16.634 0.446 1.00 70.94 445 CYS A N 1
ATOM 3427 C CA . CYS A 1 445 ? -5.955 -16.643 -0.804 1.00 70.94 445 CYS A CA 1
ATOM 3428 C C . CYS A 1 445 ? -5.904 -15.273 -1.499 1.00 70.94 445 CYS A C 1
ATOM 3430 O O . CYS A 1 445 ? -6.864 -14.815 -2.110 1.00 70.94 445 CYS A O 1
ATOM 3432 N N . LEU A 1 446 ? -4.697 -14.704 -1.588 1.00 65.56 446 LEU A N 1
ATOM 3433 C CA . LEU A 1 446 ? -4.403 -13.455 -2.317 1.00 65.56 446 LEU A CA 1
ATOM 3434 C C . LEU A 1 446 ? -4.499 -13.537 -3.849 1.00 65.56 446 LEU A C 1
ATOM 3436 O O . LEU A 1 446 ? -4.112 -12.597 -4.546 1.00 65.56 446 LEU A O 1
ATOM 3440 N N . ARG A 1 447 ? -4.846 -14.698 -4.415 1.00 70.06 447 ARG A N 1
ATOM 3441 C CA . ARG A 1 447 ? -4.869 -14.935 -5.873 1.00 70.06 447 ARG A CA 1
ATOM 3442 C C . ARG A 1 447 ? -3.551 -14.557 -6.581 1.00 70.06 447 ARG A C 1
ATOM 3444 O O . ARG A 1 447 ? -3.521 -14.277 -7.778 1.00 70.06 447 ARG A O 1
ATOM 3451 N N . CYS A 1 448 ? -2.410 -14.634 -5.886 1.00 66.62 448 CYS A N 1
ATOM 3452 C CA . CYS A 1 448 ? -1.105 -14.236 -6.436 1.00 66.62 448 CYS A CA 1
ATOM 3453 C C . CYS A 1 448 ? -0.590 -15.175 -7.544 1.00 66.62 448 CYS A C 1
ATOM 3455 O O . CYS A 1 448 ? 0.278 -14.806 -8.330 1.00 66.62 448 CYS A O 1
ATOM 3457 N N . GLY A 1 449 ? -1.131 -16.393 -7.657 1.00 72.69 449 GLY A N 1
ATOM 3458 C CA . GLY A 1 449 ? -0.789 -17.352 -8.713 1.00 72.69 449 GLY A CA 1
ATOM 3459 C C . GLY A 1 449 ? 0.602 -17.987 -8.613 1.00 72.69 449 GLY A C 1
ATOM 3460 O O . GLY A 1 449 ? 0.988 -18.692 -9.538 1.00 72.69 449 GLY A O 1
ATOM 3461 N N . LYS A 1 450 ? 1.344 -17.798 -7.514 1.00 73.50 450 LYS A N 1
ATOM 3462 C CA . LYS A 1 450 ? 2.658 -18.443 -7.308 1.00 73.50 450 LYS A CA 1
ATOM 3463 C C . LYS A 1 450 ? 2.584 -19.967 -7.217 1.00 73.50 450 LYS A C 1
ATOM 3465 O O . LYS A 1 450 ? 3.581 -20.636 -7.450 1.00 73.50 450 LYS A O 1
ATOM 3470 N N . CYS A 1 451 ? 1.409 -20.510 -6.916 1.00 71.56 451 CYS A N 1
ATOM 3471 C CA . CYS A 1 451 ? 1.145 -21.943 -6.962 1.00 71.56 451 CYS A CA 1
ATOM 3472 C C . CYS A 1 451 ? 1.053 -22.496 -8.394 1.00 71.56 451 CYS A C 1
ATOM 3474 O O . CYS A 1 451 ? 1.241 -23.693 -8.568 1.00 71.56 451 CYS A O 1
ATOM 3476 N N . LYS A 1 452 ? 0.808 -21.666 -9.425 1.00 73.94 452 LYS A N 1
ATOM 3477 C CA . LYS A 1 452 ? 0.578 -22.134 -10.807 1.00 73.94 452 LYS A CA 1
ATOM 3478 C C . LYS A 1 452 ? 1.689 -23.045 -11.351 1.00 73.94 452 LYS A C 1
ATOM 3480 O O . LYS A 1 452 ? 1.334 -24.095 -11.872 1.00 73.94 452 LYS A O 1
ATOM 3485 N N . PRO A 1 453 ? 2.993 -22.714 -11.234 1.00 73.12 453 PRO A N 1
ATOM 3486 C CA . PRO A 1 453 ? 4.052 -23.522 -11.849 1.00 73.12 453 PRO A CA 1
ATOM 3487 C C . PRO A 1 453 ? 4.252 -24.894 -11.197 1.00 73.12 453 PRO A C 1
ATOM 3489 O O . PRO A 1 453 ? 4.840 -25.775 -11.809 1.00 73.12 453 PRO A O 1
ATOM 3492 N N . VAL A 1 454 ? 3.799 -25.060 -9.952 1.00 69.75 454 VAL A N 1
ATOM 3493 C CA . VAL A 1 454 ? 3.977 -26.286 -9.154 1.00 69.75 454 VAL A CA 1
ATOM 3494 C C . VAL A 1 454 ? 2.668 -27.056 -8.962 1.00 69.75 454 VAL A C 1
ATOM 3496 O O . VAL A 1 454 ? 2.642 -28.094 -8.309 1.00 69.75 454 VAL A O 1
ATOM 3499 N N . CYS A 1 455 ? 1.561 -26.542 -9.499 1.00 70.00 455 CYS A N 1
ATOM 3500 C CA . CYS A 1 455 ? 0.239 -27.126 -9.345 1.00 70.00 455 CYS A CA 1
ATOM 3501 C C . CYS A 1 455 ? 0.014 -28.193 -10.422 1.00 70.00 455 CYS A C 1
ATOM 3503 O O . CYS A 1 455 ? -0.129 -27.866 -11.598 1.00 70.00 455 CYS A O 1
ATOM 3505 N N . ALA A 1 456 ? -0.068 -29.460 -10.007 1.00 70.75 456 ALA A N 1
ATOM 3506 C CA . ALA A 1 456 ? -0.294 -30.595 -10.906 1.00 70.75 456 ALA A CA 1
ATOM 3507 C C . ALA A 1 456 ? -1.660 -30.558 -11.622 1.00 70.75 456 ALA A C 1
ATOM 3509 O O . ALA A 1 456 ? -1.830 -31.212 -12.644 1.00 70.75 456 ALA A O 1
ATOM 3510 N N . THR A 1 457 ? -2.619 -29.779 -11.111 1.00 68.44 457 THR A N 1
ATOM 3511 C CA . THR A 1 457 ? -3.951 -29.597 -11.711 1.00 68.44 457 THR A CA 1
ATOM 3512 C C . THR A 1 457 ? -4.063 -28.321 -12.552 1.00 68.44 457 THR A C 1
ATOM 3514 O O . THR A 1 457 ? -5.127 -28.025 -13.101 1.00 68.44 457 THR A O 1
ATOM 3517 N N . HIS A 1 458 ? -2.992 -27.524 -12.662 1.00 71.94 458 HIS A N 1
ATOM 3518 C CA . HIS A 1 458 ? -2.999 -26.348 -13.522 1.00 71.94 458 HIS A CA 1
ATOM 3519 C C . HIS A 1 458 ? -2.802 -26.768 -14.979 1.00 71.94 458 HIS A C 1
ATOM 3521 O O . HIS A 1 458 ? -1.714 -27.177 -15.375 1.00 71.94 458 HIS A O 1
ATOM 3527 N N . VAL A 1 459 ? -3.848 -26.604 -15.789 1.00 71.25 459 VAL A N 1
ATOM 3528 C CA . VAL A 1 459 ? -3.816 -26.892 -17.228 1.00 71.25 459 VAL A CA 1
ATOM 3529 C C . VAL A 1 459 ? -3.968 -25.576 -18.002 1.00 71.25 459 VAL A C 1
ATOM 3531 O O . VAL A 1 459 ? -5.092 -25.128 -18.217 1.00 71.25 459 VAL A O 1
ATOM 3534 N N . PRO A 1 460 ? -2.870 -24.919 -18.434 1.00 67.94 460 PRO A N 1
ATOM 3535 C CA . PRO A 1 460 ? -2.929 -23.601 -19.080 1.00 67.94 460 PRO A CA 1
ATOM 3536 C C . PRO A 1 460 ? -3.752 -23.557 -20.372 1.00 67.94 460 PRO A C 1
ATOM 3538 O O . PRO A 1 460 ? -4.230 -22.496 -20.752 1.00 67.94 460 PRO A O 1
ATOM 3541 N N . ARG A 1 461 ? -3.880 -24.701 -21.057 1.00 68.75 461 ARG A N 1
ATOM 3542 C CA . ARG A 1 461 ? -4.658 -24.850 -22.297 1.00 68.75 461 ARG A CA 1
ATOM 3543 C C . ARG A 1 461 ? -6.151 -25.085 -22.063 1.00 68.75 461 ARG A C 1
ATOM 3545 O O . ARG A 1 461 ? -6.911 -25.036 -23.022 1.00 68.75 461 ARG A O 1
ATOM 3552 N N . ALA A 1 462 ? -6.553 -25.400 -20.834 1.00 70.38 462 ALA A N 1
ATOM 3553 C CA . ALA A 1 462 ? -7.950 -25.621 -20.496 1.00 70.38 462 ALA A CA 1
ATOM 3554 C C . ALA A 1 462 ? -8.651 -24.284 -20.190 1.00 70.38 462 ALA A C 1
ATOM 3556 O O . ALA A 1 462 ? -8.097 -23.205 -20.406 1.00 70.38 462 ALA A O 1
ATOM 3557 N N . ASN A 1 463 ? -9.884 -24.347 -19.687 1.00 67.62 463 ASN A N 1
ATOM 3558 C CA . ASN A 1 463 ? -10.649 -23.159 -19.325 1.00 67.62 463 ASN A CA 1
ATOM 3559 C C . ASN A 1 463 ? -9.937 -22.337 -18.226 1.00 67.62 463 ASN A C 1
ATOM 3561 O O . ASN A 1 463 ? -9.298 -22.878 -17.321 1.00 67.62 463 ASN A O 1
ATOM 3565 N N . LEU A 1 464 ? -10.108 -21.014 -18.273 1.00 67.12 464 LEU A N 1
ATOM 3566 C CA . LEU A 1 464 ? -9.774 -20.074 -17.206 1.00 67.12 464 LEU A CA 1
ATOM 3567 C C . LEU A 1 464 ? -10.333 -20.504 -15.842 1.00 67.12 464 LEU A C 1
ATOM 3569 O O . LEU A 1 464 ? -9.659 -20.270 -14.842 1.00 67.12 464 LEU A O 1
ATOM 3573 N N . LEU A 1 465 ? -11.495 -21.168 -15.789 1.00 63.12 465 LEU A N 1
ATOM 3574 C CA . LEU A 1 465 ? -12.049 -21.768 -14.562 1.00 63.12 465 LEU A CA 1
ATOM 3575 C C . LEU A 1 465 ? -11.097 -22.781 -13.912 1.00 63.12 465 LEU A C 1
ATOM 3577 O O . LEU A 1 465 ? -11.081 -22.922 -12.696 1.00 63.12 465 LEU A O 1
ATOM 3581 N N . TYR A 1 466 ? -10.215 -23.411 -14.692 1.00 65.62 466 TYR A N 1
ATOM 3582 C CA . TYR A 1 466 ? -9.221 -24.360 -14.198 1.00 65.62 466 TYR A CA 1
ATOM 3583 C C . TYR A 1 466 ? -7.894 -23.710 -13.764 1.00 65.62 466 TYR A C 1
ATOM 3585 O O . TYR A 1 466 ? -6.966 -24.384 -13.306 1.00 65.62 466 TYR A O 1
ATOM 3593 N N . SER A 1 467 ? -7.799 -22.380 -13.814 1.00 70.50 467 SER A N 1
ATOM 3594 C CA . SER A 1 467 ? -6.679 -21.621 -13.252 1.00 70.50 467 SER A CA 1
ATOM 3595 C C . SER A 1 467 ? -6.844 -21.456 -11.737 1.00 70.50 467 SER A C 1
ATOM 3597 O O . SER A 1 467 ? -7.870 -20.930 -11.305 1.00 70.50 467 SER A O 1
ATOM 3599 N N . PRO A 1 468 ? -5.819 -21.759 -10.912 1.00 65.62 468 PRO A N 1
ATOM 3600 C CA . PRO A 1 468 ? -5.869 -21.555 -9.460 1.00 65.62 468 PRO A CA 1
ATOM 3601 C C . PRO A 1 468 ? -6.358 -20.168 -9.005 1.00 65.62 468 PRO A C 1
ATOM 3603 O O . PRO A 1 468 ? -6.942 -20.049 -7.937 1.00 65.62 468 PRO A O 1
ATOM 3606 N N . ARG A 1 469 ? -6.149 -19.1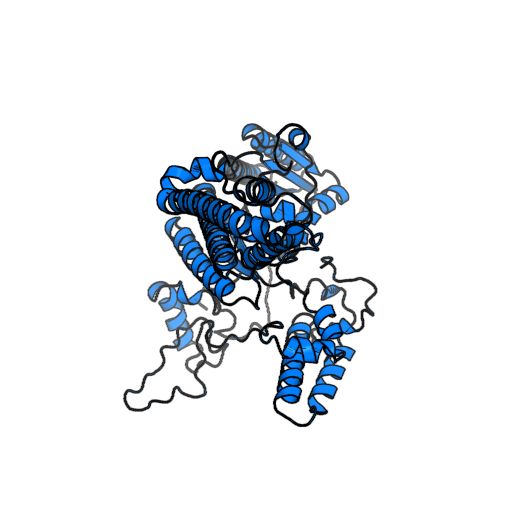08 -9.805 1.00 69.69 469 ARG A N 1
ATOM 3607 C CA . ARG A 1 469 ? -6.627 -17.748 -9.477 1.00 69.69 469 ARG A CA 1
ATOM 3608 C C . ARG A 1 469 ? -8.142 -17.587 -9.615 1.00 69.69 469 ARG A C 1
ATOM 3610 O O . ARG A 1 469 ? -8.754 -16.942 -8.771 1.00 69.69 469 ARG A O 1
ATOM 3617 N N . ASN A 1 470 ? -8.717 -18.146 -10.675 1.00 70.88 470 ASN A N 1
ATOM 3618 C CA . ASN A 1 470 ? -10.141 -18.005 -10.969 1.00 70.88 470 ASN A CA 1
ATOM 3619 C C . ASN A 1 470 ? -10.974 -19.024 -10.202 1.00 70.88 470 ASN A C 1
ATOM 3621 O O . ASN A 1 470 ? -12.133 -18.755 -9.934 1.00 70.88 470 ASN A O 1
ATOM 3625 N N . LYS A 1 471 ? -10.372 -20.139 -9.782 1.00 69.19 471 LYS A N 1
ATOM 3626 C CA . LYS A 1 471 ? -11.023 -21.138 -8.930 1.00 69.19 471 LYS A CA 1
ATOM 3627 C C . LYS A 1 471 ? -11.550 -20.545 -7.631 1.00 69.19 471 LYS A C 1
ATOM 3629 O O . LYS A 1 471 ? -12.678 -20.817 -7.274 1.00 69.19 471 LYS A O 1
ATOM 3634 N N . ILE A 1 472 ? -10.784 -19.670 -6.978 1.00 69.56 472 ILE A N 1
ATOM 3635 C CA . ILE A 1 472 ? -11.234 -19.003 -5.745 1.00 69.56 472 ILE A CA 1
ATOM 3636 C C . ILE A 1 472 ? -12.421 -18.087 -6.026 1.00 69.56 472 ILE A C 1
ATOM 3638 O O . ILE A 1 472 ? -13.359 -18.080 -5.249 1.00 69.56 472 ILE A O 1
ATOM 3642 N N . LEU A 1 473 ? -12.392 -17.331 -7.131 1.00 72.62 473 LEU A N 1
ATOM 3643 C CA . LEU A 1 473 ? -13.535 -16.518 -7.561 1.00 72.62 473 LEU A CA 1
ATOM 3644 C C . LEU A 1 473 ? -14.766 -17.387 -7.831 1.00 72.62 473 LEU A C 1
ATOM 3646 O O . LEU A 1 473 ? -15.843 -17.060 -7.358 1.00 72.62 473 LEU A O 1
ATOM 3650 N N . ALA A 1 474 ? -14.592 -18.489 -8.561 1.00 76.75 474 ALA A N 1
ATOM 3651 C CA . ALA A 1 474 ? -15.665 -19.420 -8.876 1.00 76.75 474 ALA A CA 1
ATOM 3652 C C . ALA A 1 474 ? -16.253 -20.039 -7.602 1.00 76.75 474 ALA A C 1
ATOM 3654 O O . ALA A 1 474 ? -17.459 -19.979 -7.413 1.00 76.75 474 ALA A O 1
ATOM 3655 N N . THR A 1 475 ? -15.418 -20.538 -6.684 1.00 77.19 475 THR A N 1
ATOM 3656 C CA . THR A 1 475 ? -15.882 -21.059 -5.393 1.00 77.19 475 THR A CA 1
ATOM 3657 C C . THR A 1 475 ? -16.576 -19.976 -4.566 1.00 77.19 475 THR A C 1
ATOM 3659 O O . THR A 1 475 ? -17.623 -20.259 -4.004 1.00 77.19 475 THR A O 1
ATOM 3662 N N . SER A 1 476 ? -16.061 -18.738 -4.520 1.00 75.44 476 SER A N 1
ATOM 3663 C CA . SER A 1 476 ? -16.740 -17.617 -3.847 1.00 75.44 476 SER A CA 1
ATOM 3664 C C . SER A 1 476 ? -18.147 -17.378 -4.397 1.00 75.44 476 SER A C 1
ATOM 3666 O O . SER A 1 476 ? -19.096 -17.313 -3.626 1.00 75.44 476 SER A O 1
ATOM 3668 N N . LEU A 1 477 ? -18.273 -17.277 -5.723 1.00 78.19 477 LEU A N 1
ATOM 3669 C CA . LEU A 1 477 ? -19.546 -17.019 -6.401 1.00 78.19 477 LEU A CA 1
ATOM 3670 C C . LEU A 1 477 ? -20.530 -18.176 -6.226 1.00 78.19 477 LEU A C 1
ATOM 3672 O O . LEU A 1 477 ? -21.718 -17.943 -6.030 1.00 78.19 477 LEU A O 1
ATOM 3676 N N . LEU A 1 478 ? -20.036 -19.416 -6.270 1.00 80.50 478 LEU A N 1
ATOM 3677 C CA . LEU A 1 478 ? -20.854 -20.590 -5.996 1.00 80.50 478 LEU A CA 1
ATOM 3678 C C . LEU A 1 478 ? -21.366 -20.549 -4.558 1.00 80.50 478 LEU A C 1
ATOM 3680 O O . LEU A 1 478 ? -22.568 -20.658 -4.364 1.00 80.50 478 LEU A O 1
ATOM 3684 N N . VAL A 1 479 ? -20.497 -20.319 -3.563 1.00 78.38 479 VAL A N 1
ATOM 3685 C CA . VAL A 1 479 ? -20.902 -20.185 -2.151 1.00 78.38 479 VAL A CA 1
ATOM 3686 C C . VAL A 1 479 ? -22.003 -19.134 -1.980 1.00 78.38 479 VAL A C 1
ATOM 3688 O O . VAL A 1 479 ? -22.991 -19.407 -1.307 1.00 78.38 479 VAL A O 1
ATOM 3691 N N . GLU A 1 480 ? -21.882 -17.968 -2.613 1.00 76.81 480 GLU A N 1
ATOM 3692 C CA . GLU A 1 480 ? -22.934 -16.942 -2.574 1.00 76.81 480 GLU A CA 1
ATOM 3693 C C . GLU A 1 480 ? -24.232 -17.403 -3.245 1.00 76.81 480 GLU A C 1
ATOM 3695 O O . GLU A 1 480 ? -25.311 -17.171 -2.705 1.00 76.81 480 GLU A O 1
ATOM 3700 N N . ALA A 1 481 ? -24.151 -18.098 -4.384 1.00 80.31 481 ALA A N 1
ATOM 3701 C CA . ALA A 1 481 ? -25.325 -18.672 -5.035 1.00 80.31 481 ALA A CA 1
ATOM 3702 C C . ALA A 1 481 ? -26.034 -19.697 -4.132 1.00 80.31 481 ALA A C 1
ATOM 3704 O O . ALA A 1 481 ? -27.258 -19.654 -4.021 1.00 80.31 481 ALA A O 1
ATOM 3705 N N . PHE A 1 482 ? -25.281 -20.560 -3.437 1.00 79.38 482 PHE A N 1
ATOM 3706 C CA . PHE A 1 482 ? -25.826 -21.495 -2.446 1.00 79.38 482 PHE A CA 1
ATOM 3707 C C . PHE A 1 482 ? -26.532 -20.759 -1.307 1.00 79.38 482 PHE A C 1
ATOM 3709 O O . PHE A 1 482 ? -27.695 -21.044 -1.034 1.00 79.38 482 PHE A O 1
ATOM 3716 N N . LEU A 1 483 ? -25.867 -19.777 -0.691 1.00 75.56 483 LEU A N 1
ATOM 3717 C CA . LEU A 1 483 ? -26.439 -18.999 0.411 1.00 75.56 483 LEU A CA 1
ATOM 3718 C C . LEU A 1 483 ? -27.706 -18.253 -0.021 1.00 75.56 483 LEU A C 1
ATOM 3720 O O . LEU A 1 483 ? -28.694 -18.224 0.712 1.00 75.56 483 LEU A O 1
ATOM 3724 N N . TYR A 1 484 ? -27.705 -17.683 -1.227 1.00 76.88 484 TYR A N 1
ATOM 3725 C CA . TYR A 1 484 ? -28.877 -17.029 -1.795 1.00 76.88 484 TYR A CA 1
ATOM 3726 C C . TYR A 1 484 ? -30.031 -18.016 -2.012 1.00 76.88 484 TYR A C 1
ATOM 3728 O O . TYR A 1 484 ? -31.175 -17.709 -1.675 1.00 76.88 484 TYR A O 1
ATOM 3736 N N . GLU A 1 485 ? -29.769 -19.206 -2.556 1.00 79.75 485 GLU A N 1
ATOM 3737 C CA . GLU A 1 485 ? -30.797 -20.233 -2.762 1.00 79.75 485 GLU A CA 1
ATOM 3738 C C . GLU A 1 485 ? -31.360 -20.760 -1.440 1.00 79.75 485 GLU A C 1
ATOM 3740 O O . GLU A 1 485 ? -32.577 -20.861 -1.309 1.00 79.75 485 GLU A O 1
ATOM 3745 N N . GLU A 1 486 ? -30.515 -21.015 -0.441 1.00 75.56 486 GLU A N 1
ATOM 3746 C CA . GLU A 1 486 ? -30.948 -21.435 0.898 1.00 75.56 486 GLU A CA 1
ATOM 3747 C C . GLU A 1 486 ? -31.866 -20.401 1.566 1.00 75.56 486 GLU A C 1
ATOM 3749 O O . GLU A 1 486 ? -32.790 -20.767 2.294 1.00 75.56 486 GLU A O 1
ATOM 3754 N N . GLN A 1 487 ? -31.649 -19.112 1.296 1.00 71.62 487 GLN A N 1
ATOM 3755 C CA . GLN A 1 487 ? -32.461 -18.024 1.846 1.00 71.62 487 GLN A CA 1
ATOM 3756 C C . GLN A 1 487 ? -33.743 -17.755 1.052 1.00 71.62 487 GLN A C 1
ATOM 3758 O O . GLN A 1 487 ? -34.751 -17.335 1.622 1.00 71.62 487 GLN A O 1
ATOM 3763 N N . THR A 1 488 ? -33.713 -17.946 -0.268 1.00 77.75 488 THR A N 1
ATOM 3764 C CA . THR A 1 488 ? -34.798 -17.509 -1.163 1.00 77.75 488 THR A CA 1
ATOM 3765 C C . THR A 1 488 ? -35.647 -18.650 -1.709 1.00 77.75 488 THR A C 1
ATOM 3767 O O . THR A 1 488 ? -36.712 -18.404 -2.282 1.00 77.75 488 THR A O 1
ATOM 3770 N N . ARG A 1 489 ? -35.214 -19.904 -1.544 1.00 76.56 489 ARG A N 1
ATOM 3771 C CA . ARG A 1 489 ? -35.865 -21.091 -2.109 1.00 76.56 489 ARG A CA 1
ATOM 3772 C C . ARG A 1 489 ? -35.964 -22.224 -1.093 1.00 76.56 489 ARG A C 1
ATOM 3774 O O . ARG A 1 489 ? -35.319 -22.247 -0.053 1.00 76.56 489 ARG A O 1
ATOM 3781 N N . ARG A 1 490 ? -36.816 -23.204 -1.406 1.00 72.69 490 ARG A N 1
ATOM 3782 C CA . ARG A 1 490 ? -36.915 -24.462 -0.654 1.00 72.69 490 ARG A CA 1
ATOM 3783 C C . ARG A 1 490 ? -35.952 -25.482 -1.249 1.00 72.69 490 ARG A C 1
ATOM 3785 O O . ARG A 1 490 ? -36.370 -26.347 -2.013 1.00 72.69 490 ARG A O 1
ATOM 3792 N N . GLY A 1 491 ? -34.679 -25.350 -0.899 1.00 71.00 491 GLY A N 1
ATOM 3793 C CA . GLY A 1 491 ? -33.627 -26.277 -1.298 1.00 71.00 491 GLY A CA 1
ATOM 3794 C C . GLY A 1 491 ? -32.645 -25.696 -2.308 1.00 71.00 491 GLY A C 1
ATOM 3795 O O . GLY A 1 491 ? -32.790 -24.575 -2.790 1.00 71.00 491 GLY A O 1
ATOM 3796 N N . ILE A 1 492 ? -31.635 -26.507 -2.594 1.00 75.44 492 ILE A N 1
ATOM 3797 C CA . ILE A 1 492 ? -30.420 -26.127 -3.302 1.00 75.44 492 ILE A CA 1
ATOM 3798 C C . ILE A 1 492 ? -30.421 -26.747 -4.703 1.00 75.44 492 ILE A C 1
ATOM 3800 O O . ILE A 1 492 ? -30.832 -27.897 -4.879 1.00 75.44 492 ILE A O 1
ATOM 3804 N N . SER A 1 493 ? -29.950 -26.004 -5.705 1.00 81.62 493 SER A N 1
ATOM 3805 C CA . SER A 1 493 ? -29.803 -26.516 -7.067 1.00 81.62 493 SER A CA 1
ATOM 3806 C C . SER A 1 493 ? -28.709 -27.587 -7.155 1.00 81.62 493 SER A C 1
ATOM 3808 O O . SER A 1 493 ? -27.538 -27.318 -6.888 1.00 81.62 493 SER A O 1
ATOM 3810 N N . ILE A 1 494 ? -29.066 -28.787 -7.629 1.00 83.62 494 ILE A N 1
ATOM 3811 C CA . ILE A 1 494 ? -28.101 -29.871 -7.909 1.00 83.62 494 ILE A CA 1
ATOM 3812 C C . ILE A 1 494 ? -27.035 -29.402 -8.908 1.00 83.62 494 ILE A C 1
ATOM 3814 O O . ILE A 1 494 ? -25.869 -29.750 -8.773 1.00 83.62 494 ILE A O 1
ATOM 3818 N N . LYS A 1 495 ? -27.403 -28.532 -9.854 1.00 84.62 495 LYS A N 1
ATOM 3819 C CA . LYS A 1 495 ? -26.464 -27.983 -10.835 1.00 84.62 495 LYS A CA 1
ATOM 3820 C C . LYS A 1 495 ? -25.342 -27.170 -10.179 1.00 84.62 495 LYS A C 1
ATOM 3822 O O . LYS A 1 495 ? -24.192 -27.301 -10.577 1.00 84.62 495 LYS A O 1
ATOM 3827 N N . HIS A 1 496 ? -25.647 -26.351 -9.169 1.00 82.06 496 HIS A N 1
ATOM 3828 C CA . HIS A 1 496 ? -24.600 -25.623 -8.444 1.00 82.06 496 HIS A CA 1
ATOM 3829 C C . HIS A 1 496 ? -23.702 -26.585 -7.652 1.00 82.06 496 HIS A C 1
ATOM 3831 O O . HIS A 1 496 ? -22.520 -26.302 -7.476 1.00 82.06 496 HIS A O 1
ATOM 3837 N N . TRP A 1 497 ? -24.233 -27.733 -7.208 1.00 80.12 497 TRP A N 1
ATOM 3838 C CA . TRP A 1 497 ? -23.451 -28.787 -6.549 1.00 80.12 497 TRP A CA 1
ATOM 3839 C C . TRP A 1 497 ? -22.498 -29.490 -7.515 1.00 80.12 497 TRP A C 1
ATOM 3841 O O . TRP A 1 497 ? -21.321 -29.634 -7.199 1.00 80.12 497 TRP A O 1
ATOM 3851 N N . GLU A 1 498 ? -22.965 -29.825 -8.717 1.00 85.12 498 GLU A N 1
ATOM 3852 C CA . GLU A 1 498 ? -22.127 -30.352 -9.804 1.00 85.12 498 GLU A CA 1
ATOM 3853 C C . GLU A 1 498 ? -21.029 -29.351 -10.207 1.00 85.12 498 GLU A C 1
ATOM 3855 O O . GLU A 1 498 ? -19.876 -29.729 -10.399 1.00 85.12 498 GLU A O 1
ATOM 3860 N N . GLU A 1 499 ? -21.347 -28.052 -10.282 1.00 82.56 499 GLU A N 1
ATOM 3861 C CA . GLU A 1 499 ? -20.353 -26.999 -10.541 1.00 82.56 499 GLU A CA 1
ATOM 3862 C C . GLU A 1 499 ? -19.328 -26.884 -9.398 1.00 82.56 499 GLU A C 1
ATOM 3864 O O . GLU A 1 499 ? -18.143 -26.634 -9.638 1.00 82.56 499 GLU A O 1
ATOM 3869 N N . PHE A 1 500 ? -19.754 -27.099 -8.151 1.00 78.44 500 PHE A N 1
ATOM 3870 C CA . PHE A 1 500 ? -18.864 -27.127 -6.993 1.00 78.44 500 PHE A CA 1
ATOM 3871 C C . PHE A 1 500 ? -17.915 -28.331 -7.025 1.00 78.44 500 PHE A C 1
ATOM 3873 O O . PHE A 1 500 ? -16.721 -28.179 -6.753 1.00 78.44 500 PHE A O 1
ATOM 3880 N N . GLU A 1 501 ? -18.434 -29.505 -7.389 1.00 78.62 501 GLU A N 1
ATOM 3881 C CA . GLU A 1 501 ? -17.670 -30.739 -7.585 1.00 78.62 501 GLU A CA 1
ATOM 3882 C C . GLU A 1 501 ? -16.639 -30.577 -8.711 1.00 78.62 501 GLU A C 1
ATOM 3884 O O . GLU A 1 501 ? -15.454 -30.827 -8.483 1.00 78.62 501 GLU A O 1
ATOM 3889 N N . ASP A 1 502 ? -17.030 -30.024 -9.867 1.00 78.81 502 ASP A N 1
ATOM 3890 C CA . ASP A 1 502 ? -16.104 -29.752 -10.979 1.00 78.81 502 ASP A CA 1
ATOM 3891 C C . ASP A 1 502 ? -14.967 -28.811 -10.551 1.00 78.81 502 ASP A C 1
ATOM 3893 O O . ASP A 1 502 ? -13.791 -29.041 -10.855 1.00 78.81 502 ASP A O 1
ATOM 3897 N N . VAL A 1 503 ? -15.270 -27.759 -9.782 1.00 74.75 503 VAL A N 1
ATOM 3898 C CA . VAL A 1 503 ? -14.218 -26.889 -9.243 1.00 74.75 503 VAL A CA 1
ATOM 3899 C C . VAL A 1 503 ? -13.320 -27.662 -8.272 1.00 74.75 503 VAL A C 1
ATOM 3901 O O . VAL A 1 503 ? -12.096 -27.526 -8.363 1.00 74.75 503 VAL A O 1
ATOM 3904 N N . ALA A 1 504 ? -13.883 -28.472 -7.370 1.00 70.94 504 ALA A N 1
ATOM 3905 C CA . ALA A 1 504 ? -13.144 -29.234 -6.363 1.00 70.94 504 ALA A CA 1
ATOM 3906 C C . ALA A 1 504 ? -12.201 -30.285 -6.975 1.00 70.94 504 ALA A C 1
ATOM 3908 O O . ALA A 1 504 ? -11.029 -30.335 -6.586 1.00 70.94 504 ALA A O 1
ATOM 3909 N N . ASP A 1 505 ? -12.653 -31.034 -7.981 1.00 71.50 505 ASP A N 1
ATOM 3910 C CA . ASP A 1 505 ? -11.871 -32.055 -8.693 1.00 71.50 505 ASP A CA 1
ATOM 3911 C C . ASP A 1 505 ? -10.612 -31.488 -9.352 1.00 71.50 505 ASP A C 1
ATOM 3913 O O . ASP A 1 505 ? -9.576 -32.150 -9.469 1.00 71.50 505 ASP A O 1
ATOM 3917 N N . HIS A 1 506 ? -10.660 -30.208 -9.711 1.00 68.75 506 HIS A N 1
ATOM 3918 C CA . HIS A 1 506 ? -9.551 -29.515 -10.336 1.00 68.75 506 HIS A CA 1
ATOM 3919 C C . HIS A 1 506 ? -8.754 -28.629 -9.343 1.00 68.75 506 HIS A C 1
ATOM 3921 O O . HIS A 1 506 ? -7.739 -28.045 -9.747 1.00 68.75 506 HIS A O 1
ATOM 3927 N N . CYS A 1 507 ? -9.139 -28.473 -8.065 1.00 58.06 507 CYS A N 1
ATOM 3928 C CA . CYS A 1 507 ? -8.657 -27.397 -7.167 1.00 58.06 507 CYS A CA 1
ATOM 3929 C C . CYS A 1 507 ? -8.005 -27.843 -5.838 1.00 58.06 507 CYS A C 1
ATOM 3931 O O . CYS A 1 507 ? -8.182 -28.944 -5.331 1.00 58.06 507 CYS A O 1
ATOM 3933 N N . THR A 1 508 ? -7.268 -26.903 -5.233 1.00 52.38 508 THR A N 1
ATOM 3934 C CA . THR A 1 508 ? -6.604 -26.939 -3.920 1.00 52.38 508 THR A CA 1
ATOM 3935 C C . THR A 1 508 ? -7.518 -27.108 -2.705 1.00 52.38 508 THR A C 1
ATOM 3937 O O . THR A 1 508 ? -6.974 -27.258 -1.617 1.00 52.38 508 THR A O 1
ATOM 3940 N N . VAL A 1 509 ? -8.850 -27.149 -2.847 1.00 51.00 509 VAL A N 1
ATOM 3941 C CA . VAL A 1 509 ? -9.733 -27.556 -1.729 1.00 51.00 509 VAL A CA 1
ATOM 3942 C C . VAL A 1 509 ? -9.345 -28.963 -1.242 1.00 51.00 509 VAL A C 1
ATOM 3944 O O . VAL A 1 509 ? -9.390 -29.249 -0.052 1.00 51.00 509 VAL A O 1
ATOM 3947 N N . CYS A 1 510 ? -8.836 -29.819 -2.139 1.00 50.12 510 CYS A N 1
ATOM 3948 C CA . CYS A 1 510 ? -8.389 -31.165 -1.786 1.00 50.12 510 CYS A CA 1
ATOM 3949 C C . CYS A 1 510 ? -7.031 -31.243 -1.056 1.00 50.12 510 CYS A C 1
ATOM 3951 O O . CYS A 1 510 ? -6.664 -32.330 -0.615 1.00 50.12 510 CYS A O 1
ATOM 3953 N N . HIS A 1 511 ? -6.237 -30.159 -0.986 1.00 53.44 511 HIS A N 1
ATOM 3954 C CA . HIS A 1 511 ? -4.871 -30.133 -0.420 1.00 53.44 511 HIS A CA 1
ATOM 3955 C C . HIS A 1 511 ? -3.886 -31.222 -0.931 1.00 53.44 511 HIS A C 1
ATOM 3957 O O . HIS A 1 511 ? -2.792 -31.375 -0.387 1.00 53.44 511 HIS A O 1
ATOM 3963 N N . LYS A 1 512 ? -4.199 -31.947 -2.018 1.00 50.03 512 LYS A N 1
ATOM 3964 C CA . LYS A 1 512 ? -3.407 -33.095 -2.516 1.00 50.03 512 LYS A CA 1
ATOM 3965 C C . LYS A 1 512 ? -2.002 -32.737 -3.031 1.00 50.03 512 LYS A C 1
ATOM 3967 O O . LYS A 1 512 ? -1.199 -33.626 -3.286 1.00 50.03 512 LYS A O 1
ATOM 3972 N N . CYS A 1 513 ? -1.672 -31.453 -3.172 1.00 55.19 513 CYS A N 1
ATOM 3973 C CA . CYS A 1 513 ? -0.386 -30.967 -3.682 1.00 55.19 513 CYS A CA 1
ATOM 3974 C C . CYS A 1 513 ? 0.786 -30.995 -2.673 1.00 55.19 513 CYS A C 1
ATOM 3976 O O . CYS A 1 513 ? 1.846 -30.466 -2.998 1.00 55.19 513 CYS A O 1
ATOM 3978 N N . LEU A 1 514 ? 0.638 -31.634 -1.500 1.00 49.41 514 LEU A N 1
ATOM 3979 C CA . LEU A 1 514 ? 1.669 -31.876 -0.462 1.00 49.41 514 LEU A CA 1
ATOM 3980 C C . LEU A 1 514 ? 2.312 -30.628 0.186 1.00 49.41 514 LEU A C 1
ATOM 3982 O O . LEU A 1 514 ? 2.692 -30.697 1.351 1.00 49.41 514 LEU A O 1
ATOM 3986 N N . ALA A 1 515 ? 2.399 -29.484 -0.501 1.00 54.66 515 ALA A N 1
ATOM 3987 C CA . ALA A 1 515 ? 2.881 -28.218 0.043 1.00 54.66 515 ALA A CA 1
ATOM 3988 C C . ALA A 1 515 ? 1.733 -27.189 0.144 1.00 54.66 515 ALA A C 1
ATOM 3990 O O . ALA A 1 515 ? 1.077 -26.921 -0.871 1.00 54.66 515 ALA A O 1
ATOM 3991 N N . PRO A 1 516 ? 1.484 -26.584 1.327 1.00 60.84 516 PRO A N 1
ATOM 3992 C CA . PRO A 1 516 ? 0.573 -25.448 1.453 1.00 60.84 516 PRO A CA 1
ATOM 3993 C C . PRO A 1 516 ? 1.043 -24.281 0.575 1.00 60.84 516 PRO A C 1
ATOM 3995 O O . PRO A 1 516 ? 2.190 -24.248 0.122 1.00 60.84 516 PRO A O 1
ATOM 3998 N N . CYS A 1 517 ? 0.130 -23.341 0.307 1.00 63.53 517 CYS A N 1
ATOM 3999 C CA . CYS A 1 517 ? 0.347 -22.156 -0.524 1.00 63.53 517 CYS A CA 1
ATOM 4000 C C . CYS A 1 517 ? 1.799 -21.635 -0.416 1.00 63.53 517 CYS A C 1
ATOM 4002 O O . CYS A 1 517 ? 2.233 -21.327 0.692 1.00 63.53 517 CYS A O 1
ATOM 4004 N N . PRO A 1 518 ? 2.566 -21.481 -1.518 1.00 57.28 518 PRO A N 1
ATOM 4005 C CA . PRO A 1 518 ? 4.012 -21.203 -1.469 1.00 57.28 518 PRO A CA 1
ATOM 4006 C C . PRO A 1 518 ? 4.383 -19.836 -0.864 1.00 57.28 518 PRO A C 1
ATOM 4008 O O . PRO A 1 518 ? 5.558 -19.472 -0.814 1.00 57.28 518 PRO A O 1
ATOM 4011 N N . VAL A 1 519 ? 3.391 -19.051 -0.438 1.00 58.41 519 VAL A N 1
ATOM 4012 C CA . VAL A 1 519 ? 3.564 -17.799 0.309 1.00 58.41 519 VAL A CA 1
ATOM 4013 C C . VAL A 1 519 ? 3.217 -17.914 1.800 1.00 58.41 519 VAL A C 1
ATOM 4015 O O . VAL A 1 519 ? 3.388 -16.924 2.505 1.00 58.41 519 VAL A O 1
ATOM 4018 N N . ASN A 1 520 ? 2.839 -19.101 2.294 1.00 60.09 520 ASN A N 1
ATOM 4019 C CA . ASN A 1 520 ? 2.463 -19.398 3.685 1.00 60.09 520 ASN A CA 1
ATOM 4020 C C . ASN A 1 520 ? 1.411 -18.431 4.238 1.00 60.09 520 ASN A C 1
ATOM 4022 O O . ASN A 1 520 ? 1.633 -17.781 5.265 1.00 60.09 520 ASN A O 1
ATOM 4026 N N . ILE A 1 521 ? 0.309 -18.316 3.503 1.00 53.31 521 ILE A N 1
ATOM 4027 C CA . ILE A 1 521 ? -0.868 -17.552 3.906 1.00 53.31 521 ILE A CA 1
ATOM 4028 C C . ILE A 1 521 ? -1.959 -18.529 4.277 1.00 53.31 521 ILE A C 1
ATOM 4030 O O . ILE A 1 521 ? -2.104 -19.506 3.501 1.00 53.31 521 ILE A O 1
#

Sequence (521 aa):
GLPGIQKEGCDGLITSARWVVHRMPAHVRTVCLEFFGNARDAVPGIVGIIDFMFAEQKRSGVLLAGLEHLDDRYLKAVGYATKSKRAATGGGSGLPKMVLFGDIAGDDADAVARAASEVVRLANHRGGEGFVAISAEARKKFWLDRKRTAAISKHTNAFKINEDVVIPLPRMAEYTDGIERMNIELSLRNKLALCDALQVFFAQGNLPLGKQDDAQSINSAELMEDRVAQAQSLIGQVRDQWQGWLDDVDPLFAQLQDHRLRASWKIQLQAPLRGIFAGVTFEPILAECAAIHKRVLKGRVWIALHMHAGDGNVHTNIPVNSDDYDMLQTAHAAVKRIMALARSLDGVISGEHGIGITKLEFLTEEELRPFTEYKARVDPEGRFNKGKLLRNTPLVDPSNQVASPNLMYADLTNAYTPSFGLMGHESLIMQQSDIGAISASIKDCLRCGKCKPVCATHVPRANLLYSPRNKILATSLLVEAFLYEEQTRRGISIKHWEEFEDVADHCTVCHKCLAPCPVNI

Radius of gyration: 27.51 Å; chains: 1; bounding box: 73×55×88 Å

Foldseek 3Di:
DDPPADCVFLQHDDPDDDDDDDDFFPDKKKKKKFAADAPLLCLVLLVVLLVLQVVLCVVAVKHWPFKKKFAPLLCVLLVPDDPDPVLVVDPDNSGGRMMMMIMIGHNDHVSSVVSQVVSQVSSVVSRMHMDMDRDPVSSCVSCVSVVQSQSSQQLQLLDKDKFKWFFDSVCVSVLSLLQVLLQLLLVLVLVLVLLVLLLVQLPPLDADWDDDDPPCVPVVPVLSVVLSVVLNVLSVVLSVVSVVCNVVVPVCVVCSSVVVPDSDCVPSHLVVNCVSQPDPTCVSVSVVSVVSSVVSVSLRWHWTWMARSSRRIIIIMIRGHPQDVVSVVSVLVVLVSSLVSQVVSVMGRHDPPHCFAANLVVDDCVRLVVVVVVSCVSPVVSPIPALTSDAPDQPPPVPDPDGDPPDHHRHCPPPDDQHCNNDPVLVVVLVVDCLVVLCVQQSSDNLPQPCQVLQPLRDVPDDPCLRQSCLSVQSSVLSVQQSCCVVPHDDDDVVSVVSVVVSVVSYCSVVPSVDPDPSND